Protein AF-A0A9W6WL24-F1 (afdb_monomer)

pLDDT: mean 82.34, std 23.61, range [27.44, 98.94]

Organism: NCBI:txid2077276

InterPro domains:
  IPR015813 Pyruvate/Phosphoenolpyruvate kinase-like domain superfamily [SSF51621] (5-263)
  IPR039556 ICL/PEPM domain [cd00377] (14-256)
  IPR040442 Pyruvate kinase-like domain superfamily [G3DSA:3.20.20.60] (11-314)

Solvent-accessible surface area (backbone atoms only — not comparable to full-atom values): 22072 Å² total; per-residue (Å²): 129,90,72,65,61,48,39,68,57,20,26,51,53,45,52,50,53,63,69,47,88,62,60,41,62,26,48,34,22,48,39,39,67,50,35,35,52,45,53,74,70,66,44,75,33,36,31,37,29,54,50,43,39,25,48,79,70,75,41,71,48,44,64,73,71,48,66,70,57,52,44,51,43,45,29,46,27,40,72,49,41,53,77,54,25,34,32,34,56,42,56,59,21,79,63,55,45,69,34,16,24,52,45,51,52,46,39,38,73,27,38,28,15,22,37,33,41,38,26,45,39,84,71,37,62,50,86,83,53,88,90,66,53,56,51,56,69,70,58,36,50,43,38,51,40,26,41,41,45,32,34,72,73,64,84,50,74,57,43,38,29,39,36,36,56,33,36,81,68,72,31,64,67,58,31,45,53,49,46,43,49,40,43,75,60,56,37,60,30,36,29,70,43,63,44,73,40,72,65,50,49,34,52,47,38,73,73,34,83,70,34,27,45,43,75,49,44,86,94,49,67,33,77,81,72,55,71,68,57,41,35,76,50,47,35,33,30,44,33,30,54,50,57,60,58,58,53,46,52,58,52,52,54,50,47,53,51,46,59,70,65,65,57,99,77,60,74,65,86,79,94,68,73,94,85,59,71,59,43,68,75,40,54,75,73,52,76,56,69,69,58,51,37,50,73,77,40,50,58,60,48,53,59,55,49,59,75,68,52,68,96,76,64,67,51,78,66,52,56,54,49,55,56,52,54,70,76,60,63,77,71,89,89,68,82,81,76,78,82,80,77,62,79,86,73,68,85,43,99,75,59,65,68,63,52,54,60,53,54,35,68,74,70,80,50,87,85,88,82,89,78,86,50,101,86,58,78,79,82,86,79,82,81,83,75,132

Radius of gyration: 30.59 Å; Cα contacts (8 Å, |Δi|>4): 593; chains: 1; bounding box: 65×41×102 Å

Sequence (386 aa):
MISITTQAQRVARLRELINGKELVMMPSCYDGLTAKLIERAGYDACFMTGYGVSAVHGVPDTQLLSYGEMARSAQTVCSSLTSIPCLGDGDTGYGNAMNVKRTVAGYAQAGMAGILIEDQVSPKRCGHTAGKAVVDREEAFARIRAAVDARREGNFDIVIMARTDARATHSLEEAIARCQEFVRLGADITFLEAPQSVEEMKAFCEQVPGPKLANMVEMGMTPILLPEQLHEIGYKIALYPVTLLNASIKVMEKALVELRNQTAGTSTTSASGVNATPSAGLNELLSDFAHVKDVVGFTEYSAEEERYGATNQPSKCALRYAWYEELCEPAAGRPHPAPAPPASQICGLEAESNCITRIAATHGRAVKHLTCATSSCLYDVELVLD

Foldseek 3Di:
DLQAQFLQNQLVLVVCLQPDQAAAEEEEDQALLRLLVCVVVPGQAYEHFLQSVQVVVVHGSQQPDALVSQLVSLLRSSVSDRHHAYEYECEQLRDALVSLLVSLLSSSVSSHSAYEHEQWDPSAHDLQDPDTDGDDLVRLLSSLLSNVVSCVPVPTHHQYEYEYSCCVVPRLVVLLVSLQSSVVSPHQEYEYGQDQDVVSLLVSQVSHDHAYEDEQEPPGRYDHDDSVSNSVSRHRYYYHYCVVVVVVVVLVVQLVVQVVPPDPPQQPDDDDDDDDDSGPSNNVSDDDPVVVCVSVCVVVVVVVVVVVPPPDDDPPLRVVVVVVVVVPPDPPDDDDDDDDDPSVVVPDPPPVVVVVVVVCVVVVHDDDDDDDDDPDDDDDDDDPDD

Secondary structure (DSSP, 8-state):
------HHHHHHHHHHHHHSSS-EEEEEESSHHHHHHHHHTT-S-EEE-HHHHHHHTTS-TTT-S-HHHHHHHHHHHHHH-SS--EEEE-TT-SSSHHHHHHHHHHHHHTT-SEEEEE-BPSSP--TTSSS--B--HHHHHHHHHHHHHHHHHTT---EEEEEE-HHHHS-HHHHHHHHHHHHHHT-SEEEE----SHHHHHHHHHHS-S-BEEE--TTSSS----HHHHHHHT-SEEEE-SHHHHHHHHHHHHHHHHHHT--TT------S-TT--S-HHHHHHSPPHHHHHHHHTHHHHHHHHHHH--TTPPPHHHHHHHHHHHTTSPPTT-PPPPPPPPGGGT-STTSHHHHHHHHHHHTT---------TT-----------

Nearest PDB structures (foldseek):
  3m0j-assembly1_A  TM=9.172E-01  e=3.193E-28  Cryphonectria parasitica
  4iqe-assembly1_A  TM=9.433E-01  e=4.778E-28  Bacillus anthracis
  4iqd-assembly1_A  TM=9.243E-01  e=3.382E-28  Bacillus anthracis
  1xg3-assembly1_B  TM=9.402E-01  e=1.426E-27  Escherichia coli
  3fa3-assembly1_D  TM=9.136E-01  e=8.496E-28  Aspergillus niger

Structure (mmCIF, N/CA/C/O backbone):
data_AF-A0A9W6WL24-F1
#
_entry.id   AF-A0A9W6WL24-F1
#
loop_
_atom_site.group_PDB
_atom_site.id
_atom_site.type_symbol
_atom_site.label_atom_id
_atom_site.label_alt_id
_atom_site.label_comp_id
_atom_site.label_asym_id
_atom_site.label_entity_id
_atom_site.label_seq_id
_atom_site.pdbx_PDB_ins_code
_atom_site.Cartn_x
_atom_site.Cartn_y
_atom_site.Cartn_z
_atom_site.occupancy
_atom_site.B_iso_or_equiv
_atom_site.auth_seq_id
_atom_site.auth_comp_id
_atom_site.auth_asym_id
_atom_site.auth_atom_id
_atom_site.pdbx_PDB_model_num
ATOM 1 N N . MET A 1 1 ? -3.912 -16.832 -23.599 1.00 47.22 1 MET A N 1
ATOM 2 C CA . MET A 1 1 ? -4.990 -16.287 -22.727 1.00 47.22 1 MET A CA 1
ATOM 3 C C . MET A 1 1 ? -4.330 -15.629 -21.536 1.00 47.22 1 MET A C 1
ATOM 5 O O . MET A 1 1 ? -3.839 -16.335 -20.664 1.00 47.22 1 MET A O 1
ATOM 9 N N . ILE A 1 2 ? -4.306 -14.298 -21.505 1.00 56.72 2 ILE A N 1
ATOM 10 C CA . ILE A 1 2 ? -3.951 -13.563 -20.291 1.00 56.72 2 ILE A CA 1
ATOM 11 C C . ILE A 1 2 ? -5.050 -13.903 -19.276 1.00 56.72 2 ILE A C 1
ATOM 13 O O . ILE A 1 2 ? -6.163 -13.392 -19.370 1.00 56.72 2 ILE A O 1
ATOM 17 N N . SER A 1 3 ? -4.795 -14.864 -18.387 1.00 57.69 3 SER A N 1
ATOM 18 C CA . SER A 1 3 ? -5.723 -15.216 -17.313 1.00 57.69 3 SER A CA 1
ATOM 19 C C . SER A 1 3 ? -5.673 -14.094 -16.282 1.00 57.69 3 SER A C 1
ATOM 21 O O . SER A 1 3 ? -4.944 -14.178 -15.299 1.00 57.69 3 SER A O 1
ATOM 23 N N . ILE A 1 4 ? -6.384 -12.998 -16.551 1.00 69.88 4 ILE A N 1
ATOM 24 C CA . ILE A 1 4 ? -6.437 -11.852 -15.646 1.00 69.88 4 ILE A CA 1
ATOM 25 C C . ILE A 1 4 ? -7.377 -12.215 -14.502 1.00 69.88 4 ILE A C 1
ATOM 27 O O . ILE A 1 4 ? -8.585 -12.355 -14.698 1.00 69.88 4 ILE A O 1
ATOM 31 N N . THR A 1 5 ? -6.820 -12.348 -13.300 1.00 84.94 5 THR A N 1
ATOM 32 C CA . THR A 1 5 ? -7.611 -12.500 -12.078 1.00 84.94 5 THR A CA 1
ATOM 33 C C . THR A 1 5 ? -8.519 -11.284 -11.914 1.00 84.94 5 THR A C 1
ATOM 35 O O . THR A 1 5 ? -8.036 -10.151 -11.810 1.00 84.94 5 THR A O 1
ATOM 38 N N . THR A 1 6 ? -9.832 -11.518 -11.899 1.00 92.56 6 THR A N 1
ATOM 39 C CA . THR A 1 6 ? -10.844 -10.469 -11.721 1.00 92.56 6 THR A CA 1
ATOM 40 C C . THR A 1 6 ? -10.685 -9.786 -10.367 1.00 92.56 6 THR A C 1
ATOM 42 O O . THR A 1 6 ? -10.182 -10.380 -9.412 1.00 92.56 6 THR A O 1
ATOM 45 N N . GLN A 1 7 ? -11.169 -8.550 -10.246 1.00 94.81 7 GLN A N 1
ATOM 46 C CA . GLN A 1 7 ? -11.110 -7.827 -8.976 1.00 94.81 7 GLN A CA 1
ATOM 47 C C . GLN A 1 7 ? -11.779 -8.612 -7.833 1.00 94.81 7 GLN A C 1
ATOM 49 O O . GLN A 1 7 ? -11.187 -8.744 -6.768 1.00 94.81 7 GLN A O 1
ATOM 54 N N . ALA A 1 8 ? -12.932 -9.241 -8.083 1.00 95.50 8 ALA A N 1
ATOM 55 C CA . ALA A 1 8 ? -13.621 -10.066 -7.092 1.00 95.50 8 ALA A CA 1
ATOM 56 C C . ALA A 1 8 ? -12.769 -11.257 -6.610 1.00 95.50 8 ALA A C 1
ATOM 58 O O . ALA A 1 8 ? -12.720 -11.539 -5.414 1.00 95.50 8 ALA A O 1
ATOM 59 N N . GLN A 1 9 ? -12.049 -11.927 -7.517 1.00 96.25 9 GLN A N 1
ATOM 60 C CA . GLN A 1 9 ? -11.122 -13.004 -7.147 1.00 96.25 9 GLN A CA 1
ATOM 61 C C . GLN A 1 9 ? -9.939 -12.480 -6.321 1.00 96.25 9 GLN A C 1
ATOM 63 O O . GLN A 1 9 ? -9.537 -13.129 -5.358 1.00 96.25 9 GLN A O 1
ATOM 68 N N . ARG A 1 10 ? -9.414 -11.287 -6.637 1.00 96.75 10 ARG A N 1
ATOM 69 C CA . ARG A 1 10 ? -8.357 -10.649 -5.832 1.00 96.75 10 ARG A CA 1
ATOM 70 C C . ARG A 1 10 ? -8.858 -10.301 -4.431 1.00 96.75 10 ARG A C 1
ATOM 72 O O . ARG A 1 10 ? -8.159 -10.563 -3.458 1.00 96.75 10 ARG A O 1
ATOM 79 N N . VAL A 1 11 ? -10.072 -9.765 -4.304 1.00 98.31 11 VAL A N 1
ATOM 80 C CA . VAL A 1 11 ? -10.683 -9.487 -2.993 1.00 98.31 11 VAL A CA 1
ATOM 81 C C . VAL A 1 11 ? -10.866 -10.776 -2.196 1.00 98.31 11 VAL A C 1
ATOM 83 O O . VAL A 1 11 ? -10.489 -10.816 -1.026 1.00 98.31 11 VAL A O 1
ATOM 86 N N . ALA A 1 12 ? -11.376 -11.842 -2.820 1.00 98.12 12 ALA A N 1
ATOM 87 C CA . ALA A 1 12 ? -11.518 -13.145 -2.173 1.00 98.12 12 ALA A CA 1
ATOM 88 C C . ALA A 1 12 ? -10.165 -13.668 -1.666 1.00 98.12 12 ALA A C 1
ATOM 90 O O . ALA A 1 12 ? -10.044 -13.997 -0.485 1.00 98.12 12 ALA A O 1
ATOM 91 N N . ARG A 1 13 ? -9.124 -13.628 -2.509 1.00 98.00 13 ARG A N 1
ATOM 92 C CA . ARG A 1 13 ? -7.761 -14.014 -2.121 1.00 98.00 13 ARG A CA 1
ATOM 93 C C . ARG A 1 13 ? -7.229 -13.168 -0.966 1.00 98.00 13 ARG A C 1
ATOM 95 O O . ARG A 1 13 ? -6.655 -13.705 -0.024 1.00 98.00 13 ARG A O 1
ATOM 102 N N . LEU A 1 14 ? -7.440 -11.853 -0.994 1.00 98.62 14 LEU A N 1
ATOM 103 C CA . LEU A 1 14 ? -7.011 -10.986 0.099 1.00 98.62 14 LEU A CA 1
ATOM 104 C C . LEU A 1 14 ? -7.744 -11.318 1.405 1.00 98.62 14 LEU A C 1
ATOM 106 O O . LEU A 1 14 ? -7.110 -11.384 2.456 1.00 98.62 14 LEU A O 1
ATOM 110 N N . ARG A 1 15 ? -9.056 -11.568 1.350 1.00 98.56 15 ARG A N 1
ATOM 111 C CA . ARG A 1 15 ? -9.850 -11.985 2.515 1.00 98.56 15 ARG A CA 1
ATOM 112 C C . ARG A 1 15 ? -9.364 -13.317 3.085 1.00 98.56 15 ARG A C 1
ATOM 114 O O . ARG A 1 15 ? -9.295 -13.443 4.305 1.00 98.56 15 ARG A O 1
ATOM 121 N N . GLU A 1 16 ? -9.005 -14.285 2.246 1.00 98.44 16 GLU A N 1
ATOM 122 C CA . GLU A 1 16 ? -8.387 -15.541 2.693 1.00 98.44 16 GLU A CA 1
ATOM 123 C C . GLU A 1 16 ? -7.070 -15.284 3.426 1.00 98.44 16 GLU A C 1
ATOM 125 O O . GLU A 1 16 ? -6.864 -15.797 4.524 1.00 98.44 16 GLU A O 1
ATOM 130 N N . LEU A 1 17 ? -6.201 -14.449 2.853 1.00 98.56 17 LEU A N 1
ATOM 131 C CA . LEU A 1 17 ? -4.904 -14.121 3.437 1.00 98.56 17 LEU A CA 1
ATOM 132 C C . LEU A 1 17 ? -5.058 -13.460 4.811 1.00 98.56 17 LEU A C 1
ATOM 134 O O . LEU A 1 17 ? -4.479 -13.947 5.782 1.00 98.56 17 LEU A O 1
ATOM 138 N N . ILE A 1 18 ? -5.881 -12.411 4.927 1.00 98.19 18 ILE A N 1
ATOM 139 C CA . ILE A 1 18 ? -6.048 -11.651 6.181 1.00 98.19 18 ILE A CA 1
ATOM 140 C C . ILE A 1 18 ? -6.868 -12.384 7.252 1.00 98.19 18 ILE A C 1
ATOM 142 O O . ILE A 1 18 ? -6.777 -12.016 8.419 1.00 98.19 18 ILE A O 1
ATOM 146 N N . ASN A 1 19 ? -7.616 -13.431 6.893 1.00 97.62 19 ASN A N 1
ATOM 147 C CA . ASN A 1 19 ? -8.325 -14.289 7.854 1.00 97.62 19 ASN A CA 1
ATOM 148 C C . ASN A 1 19 ? -7.622 -15.635 8.104 1.00 97.62 19 ASN A C 1
ATOM 150 O O . ASN A 1 19 ? -8.045 -16.396 8.973 1.00 97.62 19 ASN A O 1
ATOM 154 N N . GLY A 1 20 ? -6.563 -15.947 7.351 1.00 97.31 20 GLY A N 1
ATOM 155 C CA . GLY A 1 20 ? -5.765 -17.156 7.534 1.00 97.31 20 GLY A CA 1
ATOM 156 C C . GLY A 1 20 ? -4.950 -17.143 8.831 1.00 97.31 20 GLY A C 1
ATOM 157 O O . GLY A 1 20 ? -5.026 -16.211 9.630 1.00 97.31 20 GLY A O 1
ATOM 158 N N . LYS A 1 21 ? -4.096 -18.151 9.020 1.00 95.56 21 LYS A N 1
ATOM 159 C CA . LYS A 1 21 ? -3.202 -18.221 10.189 1.00 95.56 21 LYS A CA 1
ATOM 160 C C . LYS A 1 21 ? -1.921 -17.417 9.990 1.00 95.56 21 LYS A C 1
ATOM 162 O O . LYS A 1 21 ? -1.578 -16.612 10.837 1.00 95.56 21 LYS A O 1
ATOM 167 N N . GLU A 1 22 ? -1.288 -17.559 8.831 1.00 97.38 22 GLU A N 1
ATOM 168 C CA . GLU A 1 22 ? 0.045 -17.006 8.572 1.00 97.38 22 GLU A CA 1
ATOM 169 C C . GLU A 1 22 ? 0.070 -15.484 8.434 1.00 97.38 22 GLU A C 1
ATOM 171 O O . GLU A 1 22 ? -0.854 -14.887 7.881 1.00 97.38 22 GLU A O 1
ATOM 176 N N . LEU A 1 23 ? 1.141 -14.847 8.904 1.00 98.44 23 LEU A N 1
ATOM 177 C CA . LEU A 1 23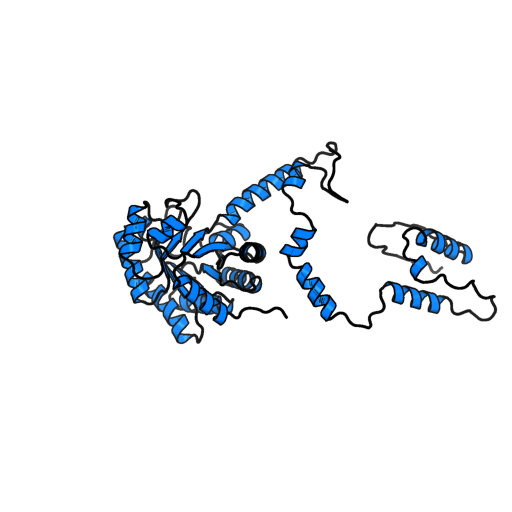 ? 1.360 -13.425 8.669 1.00 98.44 23 LEU A CA 1
ATOM 178 C C . LEU A 1 23 ? 1.629 -13.179 7.179 1.00 98.44 23 LEU A C 1
ATOM 180 O O . LEU A 1 23 ? 2.351 -13.930 6.529 1.00 98.44 23 LEU A O 1
ATOM 184 N N . VAL A 1 24 ? 1.061 -12.100 6.646 1.00 98.56 24 VAL A N 1
ATOM 185 C CA . VAL A 1 24 ? 1.234 -11.697 5.250 1.00 98.56 24 VAL A CA 1
ATOM 186 C C . VAL A 1 24 ? 2.351 -10.663 5.168 1.00 98.56 24 VAL A C 1
ATOM 188 O O . VAL A 1 24 ? 2.189 -9.526 5.618 1.00 98.56 24 VAL A O 1
ATOM 191 N N . MET A 1 25 ? 3.485 -11.039 4.581 1.00 98.56 25 MET A N 1
ATOM 192 C CA . MET A 1 25 ? 4.505 -10.069 4.186 1.00 98.56 25 MET A CA 1
ATOM 193 C C . MET A 1 25 ? 4.044 -9.346 2.925 1.00 98.56 25 MET A C 1
ATOM 195 O O . MET A 1 25 ? 3.742 -9.980 1.916 1.00 98.56 25 MET A O 1
ATOM 199 N N . MET A 1 26 ? 3.988 -8.021 2.987 1.00 98.44 26 MET A N 1
ATOM 200 C CA . MET A 1 26 ? 3.404 -7.193 1.940 1.00 98.44 26 MET A CA 1
ATOM 201 C C . MET A 1 26 ? 4.389 -6.090 1.546 1.00 98.44 26 MET A C 1
ATOM 203 O O . MET A 1 26 ? 4.405 -5.023 2.160 1.00 98.44 26 MET A O 1
ATOM 207 N N . PRO A 1 27 ? 5.262 -6.323 0.558 1.00 98.56 27 PRO A N 1
ATOM 208 C CA . PRO A 1 27 ? 6.089 -5.262 0.004 1.00 98.56 27 PRO A CA 1
ATOM 209 C C . PRO A 1 27 ? 5.248 -4.294 -0.829 1.00 98.56 27 PRO A C 1
ATOM 211 O O . PRO A 1 27 ? 4.213 -4.661 -1.402 1.00 98.56 27 PRO A O 1
ATOM 214 N N . SER A 1 28 ? 5.715 -3.050 -0.910 1.00 98.38 28 SER A N 1
ATOM 215 C CA . SER A 1 28 ? 5.035 -2.029 -1.695 1.00 98.38 28 SER A CA 1
ATOM 216 C C . SER A 1 28 ? 5.592 -1.841 -3.099 1.00 98.38 28 SER A C 1
ATOM 218 O O . SER A 1 28 ? 6.799 -1.860 -3.330 1.00 98.38 28 SER A O 1
ATOM 220 N N . CYS A 1 29 ? 4.676 -1.572 -4.021 1.00 98.50 29 CYS A N 1
ATOM 221 C CA . CYS A 1 29 ? 4.903 -1.149 -5.395 1.00 98.50 29 CYS A CA 1
ATOM 222 C C . CYS A 1 29 ? 4.376 0.273 -5.612 1.00 98.50 29 CYS A C 1
ATOM 224 O O . CYS A 1 29 ? 3.633 0.823 -4.795 1.00 98.50 29 CYS A O 1
ATOM 226 N N . TYR A 1 30 ? 4.769 0.870 -6.729 1.00 97.62 30 TYR A N 1
ATOM 227 C CA . TYR A 1 30 ? 4.349 2.218 -7.127 1.00 97.62 30 TYR A CA 1
ATOM 228 C C . TYR A 1 30 ? 4.188 2.376 -8.645 1.00 97.62 30 TYR A C 1
ATOM 230 O O . TYR A 1 30 ? 3.705 3.403 -9.112 1.00 97.62 30 TYR A O 1
ATOM 238 N N . ASP A 1 31 ? 4.547 1.349 -9.416 1.00 97.56 31 ASP A N 1
ATOM 239 C CA . ASP A 1 31 ? 4.355 1.258 -10.859 1.00 97.56 31 ASP A CA 1
ATOM 240 C C . ASP A 1 31 ? 4.175 -0.213 -11.289 1.00 97.56 31 ASP A C 1
ATOM 242 O O . ASP A 1 31 ? 4.200 -1.135 -10.468 1.00 97.56 31 ASP A O 1
ATOM 246 N N . GLY A 1 32 ? 3.986 -0.447 -12.590 1.00 96.88 32 GLY A N 1
ATOM 247 C CA . GLY A 1 32 ? 3.806 -1.803 -13.117 1.00 96.88 32 GLY A CA 1
ATOM 248 C C . GLY A 1 32 ? 5.063 -2.681 -13.050 1.00 96.88 32 GLY A C 1
ATOM 249 O O . GLY A 1 32 ? 4.949 -3.900 -12.937 1.00 96.88 32 GLY A O 1
ATOM 250 N N . LEU A 1 33 ? 6.262 -2.090 -13.101 1.00 97.19 33 LEU A N 1
ATOM 251 C CA . LEU A 1 33 ? 7.519 -2.842 -13.046 1.00 97.19 33 LEU A CA 1
ATOM 252 C C . LEU A 1 33 ? 7.746 -3.406 -11.641 1.00 97.19 33 LEU A C 1
ATOM 254 O O . LEU A 1 33 ? 7.989 -4.600 -11.477 1.00 97.19 33 LEU A O 1
ATOM 258 N N . THR A 1 34 ? 7.619 -2.562 -10.621 1.00 98.12 34 THR A N 1
ATOM 259 C CA . THR A 1 34 ? 7.761 -2.957 -9.217 1.00 98.12 34 THR A CA 1
ATOM 260 C C . THR A 1 34 ? 6.696 -3.957 -8.792 1.00 98.12 34 THR A C 1
ATOM 262 O O . THR A 1 34 ? 7.021 -4.931 -8.119 1.00 98.12 34 THR A O 1
ATOM 265 N N . ALA A 1 35 ? 5.451 -3.788 -9.242 1.00 97.81 35 ALA A N 1
ATOM 266 C CA . ALA A 1 35 ? 4.383 -4.753 -8.997 1.00 97.81 35 ALA A CA 1
ATOM 267 C C . ALA A 1 35 ? 4.708 -6.139 -9.588 1.00 97.81 35 ALA A C 1
ATOM 269 O O . ALA A 1 35 ? 4.618 -7.146 -8.882 1.00 97.81 35 ALA A O 1
ATOM 270 N N . LYS A 1 36 ? 5.174 -6.198 -10.844 1.00 96.00 36 LYS A N 1
ATOM 271 C CA . LYS A 1 36 ? 5.628 -7.448 -11.479 1.00 96.00 36 LYS A CA 1
ATOM 272 C C . LYS A 1 36 ? 6.795 -8.092 -10.740 1.00 96.00 36 LYS A C 1
ATOM 274 O O . LYS A 1 36 ? 6.806 -9.307 -10.574 1.00 96.00 36 LYS A O 1
ATOM 279 N N . LEU A 1 37 ? 7.776 -7.304 -10.305 1.00 97.75 37 LEU A N 1
ATOM 280 C CA . LEU A 1 37 ? 8.927 -7.823 -9.563 1.00 97.75 37 LEU A CA 1
ATOM 281 C C . LEU A 1 37 ? 8.512 -8.440 -8.222 1.00 97.75 37 LEU A C 1
ATOM 283 O O . LEU A 1 37 ? 9.034 -9.492 -7.864 1.00 97.75 37 LEU A O 1
ATOM 287 N N . ILE A 1 38 ? 7.545 -7.840 -7.520 1.00 98.50 38 ILE A N 1
ATOM 288 C CA . ILE A 1 38 ? 6.984 -8.407 -6.286 1.00 98.50 38 ILE A CA 1
ATOM 289 C C . ILE A 1 38 ? 6.283 -9.741 -6.560 1.00 98.50 38 ILE A C 1
ATOM 291 O O . ILE A 1 38 ? 6.560 -10.724 -5.876 1.00 98.50 38 ILE A O 1
ATOM 295 N N . GLU A 1 39 ? 5.411 -9.803 -7.570 1.00 96.75 39 GLU A N 1
ATOM 296 C CA . GLU A 1 39 ? 4.710 -11.047 -7.922 1.00 96.75 39 GLU A CA 1
ATOM 297 C C . GLU A 1 39 ? 5.697 -12.152 -8.329 1.00 96.75 39 GLU A C 1
ATOM 299 O O . GLU A 1 39 ? 5.607 -13.281 -7.852 1.00 96.75 39 GLU A O 1
ATOM 304 N N . ARG A 1 40 ? 6.705 -11.816 -9.141 1.00 95.56 40 ARG A N 1
ATOM 305 C CA . ARG A 1 40 ? 7.758 -12.752 -9.570 1.00 95.56 40 ARG A CA 1
ATOM 306 C C . ARG A 1 40 ? 8.647 -13.232 -8.424 1.00 95.56 40 ARG A C 1
ATOM 308 O O . ARG A 1 40 ? 9.178 -14.335 -8.501 1.00 95.56 40 ARG A O 1
ATOM 315 N N . ALA A 1 41 ? 8.807 -12.430 -7.373 1.00 97.81 41 ALA A N 1
ATOM 316 C CA . ALA A 1 41 ? 9.514 -12.829 -6.160 1.00 97.81 41 ALA A CA 1
ATOM 317 C C . ALA A 1 41 ? 8.698 -13.796 -5.277 1.00 97.81 41 ALA A C 1
ATOM 319 O O . ALA A 1 41 ? 9.232 -14.309 -4.296 1.00 97.81 41 ALA A O 1
ATOM 320 N N . GLY A 1 42 ? 7.436 -14.075 -5.627 1.00 97.62 42 GLY A N 1
ATOM 321 C CA . GLY A 1 42 ? 6.603 -15.075 -4.959 1.00 97.62 42 GLY A CA 1
ATOM 322 C C . GLY A 1 42 ? 5.863 -14.569 -3.720 1.00 97.62 42 GLY A C 1
ATOM 323 O O . GLY A 1 42 ? 5.432 -15.383 -2.909 1.00 97.62 42 GLY A O 1
ATOM 324 N N . TYR A 1 43 ? 5.713 -13.251 -3.549 1.00 98.38 43 TYR A N 1
ATOM 325 C CA . TYR A 1 43 ? 4.880 -12.699 -2.477 1.00 98.38 43 TYR A CA 1
ATOM 326 C C . TYR A 1 43 ? 3.395 -12.953 -2.742 1.00 98.38 43 TYR A C 1
ATOM 328 O O . TYR A 1 43 ? 2.938 -12.840 -3.872 1.00 98.38 43 TYR A O 1
ATOM 336 N N . ASP A 1 44 ? 2.622 -13.216 -1.689 1.00 97.94 44 ASP A N 1
ATOM 337 C CA . ASP A 1 44 ? 1.186 -13.509 -1.790 1.00 97.94 44 ASP A CA 1
ATOM 338 C C . ASP A 1 44 ? 0.296 -12.279 -2.016 1.00 97.94 44 ASP A C 1
ATOM 340 O O . ASP A 1 44 ? -0.863 -12.423 -2.404 1.00 97.94 44 ASP A O 1
ATOM 344 N N . ALA A 1 45 ? 0.797 -11.079 -1.721 1.00 98.50 45 ALA A N 1
ATOM 345 C CA . ALA A 1 45 ? 0.081 -9.816 -1.857 1.00 98.50 45 ALA A CA 1
ATOM 346 C C . ALA A 1 45 ? 1.065 -8.642 -1.919 1.00 98.50 45 ALA A C 1
ATOM 348 O O . ALA A 1 45 ? 2.195 -8.735 -1.436 1.00 98.50 45 ALA A O 1
ATOM 349 N N . CYS A 1 46 ? 0.616 -7.510 -2.455 1.00 98.69 46 CYS A N 1
ATOM 350 C CA . CYS A 1 46 ? 1.393 -6.273 -2.463 1.00 98.69 46 CYS A CA 1
ATOM 351 C C . CYS A 1 46 ? 0.550 -5.060 -2.053 1.00 98.69 46 CYS A C 1
ATOM 353 O O . CYS A 1 46 ? -0.680 -5.119 -1.971 1.00 98.69 46 CYS A O 1
ATOM 355 N N . PHE A 1 47 ? 1.219 -3.939 -1.807 1.00 98.81 47 PHE A N 1
ATOM 356 C CA . PHE A 1 47 ? 0.577 -2.669 -1.476 1.00 98.81 47 PHE A CA 1
ATOM 357 C C . PHE A 1 47 ? 1.020 -1.581 -2.459 1.00 98.81 47 PHE A C 1
ATOM 359 O O . PHE A 1 47 ? 2.199 -1.473 -2.772 1.00 98.81 47 PHE A O 1
ATOM 366 N N . MET A 1 48 ? 0.114 -0.765 -2.984 1.00 98.69 48 MET A N 1
ATOM 367 C CA . MET A 1 48 ? 0.475 0.418 -3.759 1.00 98.69 48 MET A CA 1
ATOM 368 C C . MET A 1 48 ? 0.638 1.602 -2.806 1.00 98.69 48 MET A C 1
ATOM 370 O O . MET A 1 48 ? -0.348 2.119 -2.283 1.00 98.69 48 MET A O 1
ATOM 374 N N . THR A 1 49 ? 1.879 2.035 -2.589 1.00 98.19 49 THR A N 1
ATOM 375 C CA . THR A 1 49 ? 2.200 3.131 -1.661 1.00 98.19 49 THR A CA 1
ATOM 376 C C . THR A 1 49 ? 1.972 4.513 -2.282 1.00 98.19 49 THR A C 1
ATOM 378 O O . THR A 1 49 ? 2.468 4.788 -3.375 1.00 98.19 49 THR A O 1
ATOM 381 N N . GLY A 1 50 ? 1.299 5.425 -1.568 1.00 97.19 50 GLY A N 1
ATOM 382 C CA . GLY A 1 50 ? 1.175 6.824 -1.995 1.00 97.19 50 GLY A CA 1
ATOM 383 C C . GLY A 1 50 ? 2.516 7.560 -2.025 1.00 97.19 50 GLY A C 1
ATOM 384 O O . GLY A 1 50 ? 2.765 8.367 -2.925 1.00 97.19 50 GLY A O 1
ATOM 385 N N . TYR A 1 51 ? 3.431 7.200 -1.118 1.00 96.31 51 TYR A N 1
ATOM 386 C CA . TYR A 1 51 ? 4.789 7.739 -1.098 1.00 96.31 51 TYR A CA 1
ATOM 387 C C . TYR A 1 51 ? 5.546 7.380 -2.374 1.00 96.31 51 TYR A C 1
ATOM 389 O O . TYR A 1 51 ? 6.100 8.256 -3.036 1.00 96.31 51 TYR A O 1
ATOM 397 N N . GLY A 1 52 ? 5.575 6.094 -2.733 1.00 97.44 52 GLY A N 1
ATOM 398 C CA . GLY A 1 52 ? 6.294 5.639 -3.922 1.00 97.44 52 GLY A CA 1
ATOM 399 C C . GLY A 1 52 ? 5.707 6.214 -5.207 1.00 97.44 52 GLY A C 1
ATOM 400 O O . GLY A 1 52 ? 6.467 6.647 -6.070 1.00 97.44 52 GLY A O 1
ATOM 401 N N . VAL A 1 53 ? 4.374 6.304 -5.309 1.00 98.25 53 VAL A N 1
ATOM 402 C CA . VAL A 1 53 ? 3.718 6.940 -6.462 1.00 98.25 53 VAL A CA 1
ATOM 403 C C . VAL A 1 53 ? 4.102 8.422 -6.549 1.00 98.25 53 VAL A C 1
ATOM 405 O O . VAL A 1 53 ? 4.476 8.884 -7.624 1.00 98.25 53 VAL A O 1
ATOM 408 N N . SER A 1 54 ? 4.105 9.161 -5.435 1.00 97.69 54 SER A N 1
ATOM 409 C CA . SER A 1 54 ? 4.578 10.557 -5.401 1.00 97.69 54 SER A CA 1
ATOM 410 C C . SER A 1 54 ? 6.043 10.680 -5.839 1.00 97.69 54 SER A C 1
ATOM 412 O O . SER A 1 54 ? 6.377 11.516 -6.681 1.00 97.69 54 SER A O 1
ATOM 414 N N . ALA A 1 55 ? 6.908 9.792 -5.341 1.00 97.06 55 ALA A N 1
ATOM 415 C CA . ALA A 1 55 ? 8.337 9.805 -5.631 1.00 97.06 55 ALA A CA 1
ATOM 416 C C . ALA A 1 55 ? 8.646 9.596 -7.121 1.00 97.06 55 ALA A C 1
ATOM 418 O O . ALA A 1 55 ? 9.475 10.321 -7.671 1.00 97.06 55 ALA A O 1
ATOM 419 N N . VAL A 1 56 ? 7.956 8.676 -7.807 1.00 96.56 56 VAL A N 1
ATOM 420 C CA . VAL A 1 56 ? 8.147 8.484 -9.261 1.00 96.56 56 VAL A CA 1
ATOM 421 C C . VAL A 1 56 ? 7.562 9.620 -10.106 1.00 96.56 56 VAL A C 1
ATOM 423 O O . VAL A 1 56 ? 7.964 9.789 -11.254 1.00 96.56 56 VAL A O 1
ATOM 426 N N . HIS A 1 57 ? 6.681 10.446 -9.533 1.00 97.06 57 HIS A N 1
ATOM 427 C CA . HIS A 1 57 ? 6.262 11.726 -10.119 1.00 97.06 57 HIS A CA 1
ATOM 428 C C . HIS A 1 57 ? 7.223 12.881 -9.774 1.00 97.06 57 HIS A C 1
ATOM 430 O O . HIS A 1 57 ? 6.996 14.017 -10.188 1.00 97.06 57 HIS A O 1
ATOM 436 N N . GLY A 1 58 ? 8.305 12.618 -9.033 1.00 96.38 58 GLY A N 1
ATOM 437 C CA . GLY A 1 58 ? 9.312 13.615 -8.666 1.00 96.38 58 GLY A CA 1
ATOM 438 C C . GLY A 1 58 ? 8.845 14.618 -7.609 1.00 96.38 58 GLY A C 1
ATOM 439 O O . GLY A 1 58 ? 9.433 15.694 -7.492 1.00 96.38 58 GLY A O 1
ATOM 440 N N . VAL A 1 59 ? 7.794 14.295 -6.849 1.00 96.38 59 VAL A N 1
ATOM 441 C CA . VAL A 1 59 ? 7.199 15.181 -5.838 1.00 96.38 59 VAL A CA 1
ATOM 442 C C . VAL A 1 59 ? 7.161 14.516 -4.459 1.00 96.38 59 VAL A C 1
ATOM 444 O O . VAL A 1 59 ? 7.143 13.288 -4.360 1.00 96.38 59 VAL A O 1
ATOM 447 N N . PRO A 1 60 ? 7.171 15.300 -3.365 1.00 94.06 60 PRO A N 1
ATOM 448 C CA . PRO A 1 60 ? 7.098 14.743 -2.021 1.00 94.06 60 PRO A CA 1
ATOM 449 C C . PRO A 1 60 ? 5.710 14.173 -1.705 1.00 94.06 60 PRO A C 1
ATOM 451 O O . PRO A 1 60 ? 4.691 14.611 -2.242 1.00 94.06 60 PRO A O 1
ATOM 454 N N . ASP A 1 61 ? 5.681 13.242 -0.751 1.00 93.00 61 ASP A N 1
ATOM 455 C CA . ASP A 1 61 ? 4.457 12.624 -0.244 1.00 93.00 61 ASP A CA 1
ATOM 456 C C . ASP A 1 61 ? 3.675 13.554 0.704 1.00 93.00 61 ASP A C 1
ATOM 458 O O . ASP A 1 61 ? 3.687 13.416 1.933 1.00 93.00 61 ASP A O 1
ATOM 462 N N . THR A 1 62 ? 3.036 14.563 0.116 1.00 92.00 62 THR A N 1
ATOM 463 C CA . THR A 1 62 ? 2.271 15.602 0.825 1.00 92.00 62 THR A CA 1
ATOM 464 C C . THR A 1 62 ? 0.903 15.845 0.190 1.00 92.00 62 THR A C 1
ATOM 466 O O . THR A 1 62 ? 0.428 16.979 0.141 1.00 92.00 62 THR A O 1
ATOM 469 N N . GLN A 1 63 ? 0.306 14.791 -0.378 1.00 91.88 63 GLN A N 1
ATOM 470 C CA . GLN A 1 63 ? -0.987 14.841 -1.074 1.00 91.88 63 GLN A CA 1
ATOM 471 C C . GLN A 1 63 ? -1.049 15.863 -2.225 1.00 91.88 63 GLN A C 1
ATOM 473 O O . GLN A 1 63 ? -2.087 16.474 -2.473 1.00 91.88 63 GLN A O 1
ATOM 478 N N . LEU A 1 64 ? 0.077 16.079 -2.917 1.00 95.38 64 LEU A N 1
ATOM 479 C CA . LEU A 1 64 ? 0.119 16.931 -4.112 1.00 95.38 64 LEU A CA 1
ATOM 480 C C . LEU A 1 64 ? -0.513 16.247 -5.321 1.00 95.38 64 LEU A C 1
ATOM 482 O O . LEU A 1 64 ? -1.136 16.917 -6.142 1.00 95.38 64 LEU A O 1
ATOM 486 N N . LEU A 1 65 ? -0.355 14.925 -5.420 1.00 97.19 65 LEU A N 1
ATOM 487 C CA . LEU A 1 65 ? -1.010 14.149 -6.458 1.00 97.19 65 LEU A CA 1
ATOM 488 C C . LEU A 1 65 ? -2.520 14.151 -6.239 1.00 97.19 65 LEU A C 1
ATOM 490 O O . LEU A 1 65 ? -3.030 13.931 -5.138 1.00 97.19 65 LEU A O 1
ATOM 494 N N . SER A 1 66 ? -3.240 14.388 -7.324 1.00 97.19 66 SER A N 1
ATOM 495 C CA . SER A 1 66 ? -4.689 14.328 -7.349 1.00 97.19 66 SER A CA 1
ATOM 496 C C . SER A 1 66 ? -5.185 12.885 -7.265 1.00 97.19 66 SER A C 1
ATOM 498 O O . SER A 1 66 ? -4.519 11.935 -7.682 1.00 97.19 66 SER A O 1
ATOM 500 N N . TYR A 1 67 ? -6.445 12.732 -6.855 1.00 97.75 67 TYR A N 1
ATOM 501 C CA . TYR A 1 67 ? -7.171 11.465 -6.967 1.00 97.75 67 TYR A CA 1
ATOM 502 C C . TYR A 1 67 ? -7.033 10.819 -8.361 1.00 97.75 67 TYR A C 1
ATOM 504 O O . TYR A 1 67 ? -6.901 9.605 -8.472 1.00 97.75 67 TYR A O 1
ATOM 512 N N . GLY A 1 68 ? -7.059 11.616 -9.438 1.00 98.38 68 GLY A N 1
ATOM 513 C CA . GLY A 1 68 ? -6.985 11.094 -10.804 1.00 98.38 68 GLY A CA 1
ATOM 514 C C . GLY A 1 68 ? -5.628 10.475 -11.152 1.00 98.38 68 GLY A C 1
ATOM 515 O O . GLY A 1 68 ? -5.577 9.485 -11.881 1.00 98.38 68 GLY A O 1
ATOM 516 N N . GLU A 1 69 ? -4.534 11.033 -10.635 1.00 98.31 69 GLU A N 1
ATOM 517 C CA . GLU A 1 69 ? -3.178 10.488 -10.809 1.00 98.31 69 GLU A CA 1
ATOM 518 C C . GLU A 1 69 ? -2.996 9.197 -10.006 1.00 98.31 69 GLU A C 1
ATOM 520 O O . GLU A 1 69 ? -2.480 8.201 -10.520 1.00 98.31 69 GLU A O 1
ATOM 525 N N . MET A 1 70 ? -3.521 9.180 -8.783 1.00 98.44 70 MET A N 1
ATOM 526 C CA . MET A 1 70 ? -3.485 8.019 -7.898 1.00 98.44 70 MET A CA 1
ATOM 527 C C . MET A 1 70 ? -4.334 6.858 -8.431 1.00 98.44 70 MET A C 1
ATOM 529 O O . MET A 1 70 ? -3.852 5.729 -8.524 1.00 98.44 70 MET A O 1
ATOM 533 N N . ALA A 1 71 ? -5.551 7.131 -8.912 1.00 98.31 71 ALA A N 1
ATOM 534 C CA . ALA A 1 71 ? -6.413 6.125 -9.537 1.00 98.31 71 ALA A CA 1
ATOM 535 C C . ALA A 1 71 ? -5.809 5.544 -10.830 1.00 98.31 71 ALA A C 1
ATOM 537 O O . ALA A 1 71 ? -5.925 4.345 -11.087 1.00 98.31 71 ALA A O 1
ATOM 538 N N . ARG A 1 72 ? -5.119 6.365 -11.637 1.00 98.38 72 ARG A N 1
ATOM 539 C CA . ARG A 1 72 ? -4.392 5.880 -12.823 1.00 98.38 72 ARG A CA 1
ATOM 540 C C . ARG A 1 72 ? -3.234 4.965 -12.433 1.00 98.38 72 ARG A C 1
ATOM 542 O O . ARG A 1 72 ? -3.049 3.924 -13.055 1.00 98.38 72 ARG A O 1
ATOM 549 N N . SER A 1 73 ? -2.482 5.331 -11.400 1.00 98.50 73 SER A N 1
ATOM 550 C CA . SER A 1 73 ? -1.392 4.499 -10.881 1.00 98.50 73 SER A CA 1
ATOM 551 C C . SER A 1 73 ? -1.925 3.159 -10.367 1.00 98.50 73 SER A C 1
ATOM 553 O O . SER A 1 73 ? -1.379 2.110 -10.713 1.00 98.50 73 SER A O 1
ATOM 555 N N . ALA A 1 74 ? -3.066 3.174 -9.668 1.00 98.50 74 ALA A N 1
ATOM 556 C CA . ALA A 1 74 ? -3.753 1.968 -9.217 1.00 98.50 74 ALA A CA 1
ATOM 557 C C . ALA A 1 74 ? -4.136 1.039 -10.377 1.00 98.50 74 ALA A C 1
ATOM 559 O O . ALA A 1 74 ? -3.900 -0.169 -10.304 1.00 98.50 74 ALA A O 1
ATOM 560 N N . GLN A 1 75 ? -4.671 1.601 -11.465 1.00 98.00 75 GLN A N 1
ATOM 561 C CA . GLN A 1 75 ? -5.018 0.843 -12.666 1.00 98.00 75 GLN A CA 1
ATOM 562 C C . GLN A 1 75 ? -3.779 0.215 -13.317 1.00 98.00 75 GLN A C 1
ATOM 564 O O . GLN A 1 75 ? -3.809 -0.964 -13.676 1.00 98.00 75 GLN A O 1
ATOM 569 N N . THR A 1 76 ? -2.688 0.976 -13.451 1.00 97.81 76 THR A N 1
ATOM 570 C CA . THR A 1 76 ? -1.416 0.490 -14.009 1.00 97.81 76 THR A CA 1
ATOM 571 C C . THR A 1 76 ? -0.857 -0.670 -13.190 1.00 97.81 76 THR A C 1
ATOM 573 O O . THR A 1 76 ? -0.543 -1.720 -13.750 1.00 97.81 76 THR A O 1
ATOM 576 N N . VAL A 1 77 ? -0.786 -0.514 -11.864 1.00 98.06 77 VAL A N 1
ATOM 577 C CA . VAL A 1 77 ? -0.330 -1.564 -10.942 1.00 98.06 77 VAL A CA 1
ATOM 578 C C . VAL A 1 77 ? -1.207 -2.804 -11.083 1.00 98.06 77 VAL A C 1
ATOM 580 O O . VAL A 1 77 ? -0.704 -3.887 -11.376 1.00 98.06 77 VAL A O 1
ATOM 583 N N . CYS A 1 78 ? -2.527 -2.662 -10.966 1.00 96.75 78 CYS A N 1
ATOM 584 C CA . CYS A 1 78 ? -3.425 -3.812 -11.000 1.00 96.75 78 CYS A CA 1
ATOM 585 C C . CYS A 1 78 ? -3.402 -4.550 -12.340 1.00 96.75 78 CYS A C 1
ATOM 587 O O . CYS A 1 78 ? -3.447 -5.781 -12.337 1.00 96.75 78 CYS A O 1
ATOM 589 N N . SER A 1 79 ? -3.292 -3.831 -13.459 1.00 94.88 79 SER A N 1
ATOM 590 C CA . SER A 1 79 ? -3.228 -4.425 -14.803 1.00 94.88 79 SER A CA 1
ATOM 591 C C . SER A 1 79 ? -1.914 -5.169 -15.062 1.00 94.88 79 SER A C 1
ATOM 593 O O . SER A 1 79 ? -1.857 -6.014 -15.951 1.00 94.88 79 SER A O 1
ATOM 595 N N . SER A 1 80 ? -0.859 -4.864 -14.301 1.00 94.31 80 SER A N 1
ATOM 596 C CA . SER A 1 80 ? 0.445 -5.528 -14.419 1.00 94.31 80 SER A CA 1
ATOM 597 C C . SER A 1 80 ? 0.544 -6.852 -13.648 1.00 94.31 80 SER A C 1
ATOM 599 O O . SER A 1 80 ? 1.393 -7.678 -13.990 1.00 94.31 80 SER A O 1
ATOM 601 N N . LEU A 1 81 ? -0.329 -7.047 -12.651 1.00 94.69 81 LEU A N 1
ATOM 602 C CA . LEU A 1 81 ? -0.409 -8.235 -11.798 1.00 94.69 81 LEU A CA 1
ATOM 603 C C . LEU A 1 81 ? -1.305 -9.304 -12.422 1.00 94.69 81 LEU A C 1
ATOM 605 O O . LEU A 1 81 ? -2.377 -8.999 -12.956 1.00 94.69 81 LEU A O 1
ATOM 609 N N . THR A 1 82 ? -0.909 -10.565 -12.292 1.00 91.12 82 THR A N 1
ATOM 610 C CA . THR A 1 82 ? -1.646 -11.700 -12.865 1.00 91.12 82 THR A CA 1
ATOM 611 C C . THR A 1 82 ? -2.507 -12.429 -11.838 1.00 91.12 82 THR A C 1
ATOM 613 O O . THR A 1 82 ? -3.630 -12.830 -12.157 1.00 91.12 82 THR A O 1
ATOM 616 N N . SER A 1 83 ? -2.032 -12.552 -10.602 1.00 89.62 83 SER A N 1
ATOM 617 C CA . SER A 1 83 ? -2.546 -13.499 -9.609 1.00 89.62 83 SER A CA 1
ATOM 618 C C . SER A 1 83 ? -2.693 -12.920 -8.202 1.00 89.62 83 SER A C 1
ATOM 620 O O . SER A 1 83 ? -3.648 -13.272 -7.506 1.00 89.62 83 SER A O 1
ATOM 622 N N . ILE A 1 84 ? -1.811 -12.009 -7.785 1.00 96.88 84 ILE A N 1
ATOM 623 C CA . ILE A 1 84 ? -1.795 -11.534 -6.395 1.00 96.88 84 ILE A CA 1
ATOM 624 C C . ILE A 1 84 ? -2.700 -10.306 -6.181 1.00 96.88 84 ILE A C 1
ATOM 626 O O . ILE A 1 84 ? -2.812 -9.443 -7.060 1.00 96.88 84 ILE A O 1
ATOM 630 N N . PRO A 1 85 ? -3.376 -10.188 -5.022 1.00 98.25 85 PRO A N 1
ATOM 631 C CA . PRO A 1 85 ? -4.111 -8.987 -4.658 1.00 98.25 85 PRO A CA 1
ATOM 632 C C . PRO A 1 85 ? -3.185 -7.811 -4.335 1.00 98.25 85 PRO A C 1
ATOM 634 O O . PRO A 1 85 ? -2.119 -7.974 -3.742 1.00 98.25 85 PRO A O 1
ATOM 637 N N . CYS A 1 86 ? -3.666 -6.608 -4.651 1.00 98.62 86 CYS A N 1
ATOM 638 C CA . CYS A 1 86 ? -3.036 -5.351 -4.266 1.00 98.62 86 CYS A CA 1
ATOM 639 C C . CYS A 1 86 ? -3.995 -4.504 -3.420 1.00 98.62 86 CYS A C 1
ATOM 641 O O . CYS A 1 86 ? -5.172 -4.373 -3.774 1.00 98.62 86 CYS A O 1
ATOM 643 N N . LEU A 1 87 ? -3.508 -3.939 -2.314 1.00 98.69 87 LEU A N 1
ATOM 644 C CA . LEU A 1 87 ? -4.199 -2.870 -1.587 1.00 98.69 87 LEU A CA 1
ATOM 645 C C . LEU A 1 87 ? -3.609 -1.522 -1.988 1.00 98.69 87 LEU A C 1
ATOM 647 O O . LEU A 1 87 ? -2.396 -1.413 -2.107 1.00 98.69 87 LEU A O 1
ATOM 651 N N . GLY A 1 88 ? -4.433 -0.494 -2.156 1.00 98.44 88 GLY A N 1
ATOM 652 C CA . GLY A 1 88 ? -3.959 0.842 -2.515 1.00 98.44 88 GLY A CA 1
ATOM 653 C C . GLY A 1 88 ? -4.057 1.855 -1.380 1.00 98.44 88 GLY A C 1
ATOM 654 O O . GLY A 1 88 ? -5.041 1.871 -0.642 1.00 98.44 88 GLY A O 1
ATOM 655 N N . ASP A 1 89 ? -3.074 2.745 -1.293 1.00 98.50 89 ASP A N 1
ATOM 656 C CA . ASP A 1 89 ? -3.147 3.953 -0.472 1.00 98.50 89 ASP A CA 1
ATOM 657 C C . ASP A 1 89 ? -4.159 4.948 -1.062 1.00 98.50 89 ASP A C 1
ATOM 659 O O . ASP A 1 89 ? -3.986 5.416 -2.191 1.00 98.50 89 ASP A O 1
ATOM 663 N N . GLY A 1 90 ? -5.248 5.208 -0.338 1.00 98.00 90 GLY A N 1
ATOM 664 C CA . GLY A 1 90 ? -6.289 6.173 -0.697 1.00 98.00 90 GLY A CA 1
ATOM 665 C C . GLY A 1 90 ? -6.171 7.505 0.048 1.00 98.00 90 GLY A C 1
ATOM 666 O O . GLY A 1 90 ? -7.098 8.320 -0.039 1.00 98.00 90 GLY A O 1
ATOM 667 N N . ASP A 1 91 ? -5.074 7.725 0.783 1.00 97.56 91 ASP A N 1
ATOM 668 C CA . ASP A 1 91 ? -4.845 8.882 1.646 1.00 97.56 91 ASP A CA 1
ATOM 669 C C . ASP A 1 91 ? -6.082 9.178 2.530 1.00 97.56 91 ASP A C 1
ATOM 671 O O . ASP A 1 91 ? -6.683 8.298 3.149 1.00 97.56 91 ASP A O 1
ATOM 675 N N . THR A 1 92 ? -6.518 10.438 2.571 1.00 97.75 92 THR A N 1
ATOM 676 C CA . THR A 1 92 ? -7.706 10.905 3.299 1.00 97.75 92 THR A CA 1
ATOM 677 C C . THR A 1 92 ? -9.012 10.742 2.505 1.00 97.75 92 THR A C 1
ATOM 679 O O . THR A 1 92 ? -10.070 11.178 2.960 1.00 97.75 92 THR A O 1
ATOM 682 N N . GLY A 1 93 ? -8.963 10.152 1.303 1.00 97.62 93 GLY A N 1
ATOM 683 C CA . GLY A 1 93 ? -10.100 10.025 0.384 1.00 97.62 93 GLY A CA 1
ATOM 684 C C . GLY A 1 93 ? -10.360 11.241 -0.518 1.00 97.62 93 GLY A C 1
ATOM 685 O O . GLY A 1 93 ? -11.413 11.305 -1.155 1.00 97.62 93 GLY A O 1
ATOM 686 N N . TYR A 1 94 ? -9.403 12.176 -0.602 1.00 97.44 94 TYR A N 1
ATOM 687 C CA . TYR A 1 94 ? -9.371 13.319 -1.535 1.00 97.44 94 TYR A CA 1
ATOM 688 C C . TYR A 1 94 ? -10.586 14.260 -1.459 1.00 97.44 94 TYR A C 1
ATOM 690 O O . TYR A 1 94 ? -11.120 14.704 -2.483 1.00 97.44 94 TYR A O 1
ATOM 698 N N . GLY A 1 95 ? -11.035 14.568 -0.240 1.00 96.06 95 GLY A N 1
ATOM 699 C CA . GLY A 1 95 ? -12.076 15.558 0.029 1.00 96.06 95 GLY A CA 1
ATOM 700 C C . GLY A 1 95 ? -12.941 15.177 1.227 1.00 96.06 95 GLY A C 1
ATOM 701 O O . GLY A 1 95 ? -12.428 14.748 2.255 1.00 96.06 95 GLY A O 1
ATOM 702 N N . ASN A 1 96 ? -14.257 15.346 1.099 1.00 96.62 96 ASN A N 1
ATOM 703 C CA . ASN A 1 96 ? -15.215 15.003 2.151 1.00 96.62 96 ASN A CA 1
ATOM 704 C C . ASN A 1 96 ? -15.665 13.526 2.070 1.00 96.62 96 ASN A C 1
ATOM 706 O O . ASN A 1 96 ? -15.192 12.752 1.241 1.00 96.62 96 ASN A O 1
ATOM 710 N N . ALA A 1 97 ? -16.645 13.133 2.890 1.00 98.06 97 ALA A N 1
ATOM 711 C CA . ALA A 1 97 ? -17.207 11.779 2.886 1.00 98.06 97 ALA A CA 1
ATOM 712 C C . ALA A 1 97 ? -17.699 11.301 1.500 1.00 98.06 97 ALA A C 1
ATOM 714 O O . ALA A 1 97 ? -17.547 10.130 1.163 1.00 98.06 97 ALA A O 1
ATOM 715 N N . MET A 1 98 ? -18.255 12.180 0.658 1.00 98.31 98 MET A N 1
ATOM 716 C CA . MET A 1 98 ? -18.676 11.807 -0.701 1.00 98.31 98 MET A CA 1
ATOM 717 C C . MET A 1 98 ? -17.472 11.562 -1.616 1.00 98.31 98 MET A C 1
ATOM 719 O O . MET A 1 98 ? -17.505 10.651 -2.446 1.00 98.31 98 MET A O 1
ATOM 723 N N . ASN A 1 99 ? -16.387 12.323 -1.437 1.00 98.69 99 ASN A N 1
ATOM 724 C CA . ASN A 1 99 ? -15.121 12.050 -2.113 1.00 98.69 99 ASN A CA 1
ATOM 725 C C . ASN A 1 99 ? -14.549 10.695 -1.689 1.00 98.69 99 ASN A C 1
ATOM 727 O O . ASN A 1 99 ? -14.127 9.942 -2.561 1.00 98.69 99 ASN A O 1
ATOM 731 N N . VAL A 1 100 ? -14.632 10.327 -0.405 1.00 98.81 100 VAL A N 1
ATOM 732 C CA . VAL A 1 100 ? -14.238 8.987 0.063 1.00 98.81 100 VAL A CA 1
ATOM 733 C C . VAL A 1 100 ? -15.021 7.902 -0.682 1.00 98.81 100 VAL A C 1
ATOM 735 O O . VAL A 1 100 ? -14.405 6.978 -1.216 1.00 98.81 100 VAL A O 1
ATOM 738 N N . LYS A 1 101 ? -16.354 8.031 -0.811 1.00 98.69 101 LYS A N 1
ATOM 739 C CA . LYS A 1 101 ? -17.163 7.047 -1.561 1.00 98.69 101 LYS A CA 1
ATOM 740 C C . LYS A 1 101 ? -16.704 6.913 -3.009 1.00 98.69 101 LYS A C 1
ATOM 742 O O . LYS A 1 101 ? -16.538 5.800 -3.508 1.00 98.69 101 LYS A O 1
ATOM 747 N N . ARG A 1 102 ? -16.466 8.048 -3.675 1.00 98.56 102 ARG A N 1
ATOM 748 C CA . ARG A 1 102 ? -15.957 8.080 -5.051 1.00 98.56 102 ARG A CA 1
ATOM 749 C C . ARG A 1 102 ? -14.580 7.423 -5.161 1.00 98.56 102 ARG A C 1
ATOM 751 O O . ARG A 1 102 ? -14.363 6.658 -6.094 1.00 98.56 102 ARG A O 1
ATOM 758 N N . THR A 1 103 ? -13.681 7.704 -4.224 1.00 98.81 103 THR A N 1
ATOM 759 C CA . THR A 1 103 ? -12.316 7.165 -4.205 1.00 98.81 103 THR A CA 1
ATOM 760 C C . THR A 1 103 ? -12.327 5.647 -4.050 1.00 98.81 103 THR A C 1
ATOM 762 O O . THR A 1 103 ? -11.693 4.944 -4.834 1.00 98.81 103 THR A O 1
ATOM 765 N N . VAL A 1 104 ? -13.119 5.128 -3.110 1.00 98.88 104 VAL A N 1
ATOM 766 C CA . VAL A 1 104 ? -13.264 3.685 -2.863 1.00 98.88 104 VAL A CA 1
ATOM 767 C C . VAL A 1 104 ? -13.818 2.965 -4.094 1.00 98.88 104 VAL A C 1
ATOM 769 O O . VAL A 1 104 ? -13.252 1.960 -4.523 1.00 98.88 104 VAL A O 1
ATOM 772 N N . ALA A 1 105 ? -14.871 3.507 -4.714 1.00 98.62 105 ALA A N 1
ATOM 773 C CA . ALA A 1 105 ? -15.422 2.954 -5.950 1.00 98.62 105 ALA A CA 1
ATOM 774 C C . ALA A 1 105 ? -14.406 2.982 -7.104 1.00 98.62 105 ALA A C 1
ATOM 776 O O . ALA A 1 105 ? -14.298 2.016 -7.856 1.00 98.62 105 ALA A O 1
ATOM 777 N N . GLY A 1 106 ? -13.628 4.060 -7.225 1.00 98.56 106 GLY A N 1
ATOM 778 C CA . GLY A 1 106 ? -12.579 4.181 -8.234 1.00 98.56 106 GLY A CA 1
ATOM 779 C C . GLY A 1 106 ? -11.456 3.161 -8.072 1.00 98.56 106 GLY A C 1
ATOM 780 O O . GLY A 1 106 ? -11.017 2.576 -9.057 1.00 98.56 106 GLY A O 1
ATOM 781 N N . TYR A 1 107 ? -11.020 2.895 -6.840 1.00 98.81 107 TYR A N 1
ATOM 782 C CA . TYR A 1 107 ? -9.986 1.891 -6.571 1.00 98.81 107 TYR A CA 1
ATOM 783 C C . TYR A 1 107 ? -10.499 0.474 -6.841 1.00 98.81 107 TYR A C 1
ATOM 785 O O . TYR A 1 107 ? -9.784 -0.328 -7.445 1.00 98.81 107 TYR A O 1
ATOM 793 N N . ALA A 1 108 ? -11.753 0.178 -6.485 1.00 98.44 108 ALA A N 1
ATOM 794 C CA . ALA A 1 108 ? -12.391 -1.082 -6.863 1.00 98.44 108 ALA A CA 1
ATOM 795 C C . ALA A 1 108 ? -12.453 -1.238 -8.396 1.00 98.44 108 ALA A C 1
ATOM 797 O O . ALA A 1 108 ? -12.055 -2.272 -8.927 1.00 98.44 108 ALA A O 1
ATOM 798 N N . GLN A 1 109 ? -12.854 -0.194 -9.129 1.00 97.56 109 GLN A N 1
ATOM 799 C CA . GLN A 1 109 ? -12.860 -0.196 -10.601 1.00 97.56 109 GLN A CA 1
ATOM 800 C C . GLN A 1 109 ? -11.460 -0.356 -11.208 1.00 97.56 109 GLN A C 1
ATOM 802 O O . GLN A 1 109 ? -11.315 -0.995 -12.248 1.00 97.56 109 GLN A O 1
ATOM 807 N N . ALA A 1 110 ? -10.427 0.183 -10.557 1.00 97.69 110 ALA A N 1
ATOM 808 C CA . ALA A 1 110 ? -9.035 0.022 -10.969 1.00 97.69 110 ALA A CA 1
ATOM 809 C C . ALA A 1 110 ? -8.501 -1.411 -10.768 1.00 97.69 110 ALA A C 1
ATOM 811 O O . ALA A 1 110 ? -7.436 -1.732 -11.288 1.00 97.69 110 ALA A O 1
ATOM 812 N N . GLY A 1 111 ? -9.230 -2.275 -10.052 1.00 97.31 111 GLY A N 1
ATOM 813 C CA . GLY A 1 111 ? -8.850 -3.666 -9.799 1.00 97.31 111 GLY A CA 1
ATOM 814 C C . GLY A 1 111 ? -8.211 -3.919 -8.432 1.00 97.31 111 GLY A C 1
ATOM 815 O O . GLY A 1 111 ? -7.724 -5.028 -8.195 1.00 97.31 111 GLY A O 1
ATOM 816 N N . MET A 1 112 ? -8.211 -2.926 -7.534 1.00 98.44 112 MET A N 1
ATOM 817 C CA . MET A 1 112 ? -7.658 -3.074 -6.186 1.00 98.44 112 MET A CA 1
ATOM 818 C C . MET A 1 112 ? -8.503 -4.036 -5.347 1.00 98.44 112 MET A C 1
ATOM 820 O O . MET A 1 112 ? -9.736 -4.009 -5.379 1.00 98.44 112 MET A O 1
ATOM 824 N N . ALA A 1 113 ? -7.826 -4.873 -4.563 1.00 98.69 113 ALA A N 1
ATOM 825 C CA . ALA A 1 113 ? -8.450 -5.788 -3.612 1.00 98.69 113 ALA A CA 1
ATOM 826 C C . ALA A 1 113 ? -8.783 -5.101 -2.280 1.00 98.69 113 ALA A C 1
ATOM 828 O O . ALA A 1 113 ? -9.695 -5.522 -1.567 1.00 98.69 113 ALA A O 1
ATOM 829 N N . GLY A 1 114 ? -8.055 -4.035 -1.947 1.00 98.75 114 GLY A N 1
ATOM 830 C CA . GLY A 1 114 ? -8.298 -3.233 -0.758 1.00 98.75 114 GLY A CA 1
ATOM 831 C C . GLY A 1 114 ? -7.886 -1.778 -0.932 1.00 98.75 114 GLY A C 1
ATOM 832 O O . GLY A 1 114 ? -7.174 -1.425 -1.871 1.00 98.75 114 GLY A O 1
ATOM 833 N N . ILE A 1 115 ? -8.340 -0.938 -0.013 1.00 98.88 115 ILE A N 1
ATOM 834 C CA . ILE A 1 115 ? -8.005 0.483 0.043 1.00 98.88 115 ILE A CA 1
ATOM 835 C C . ILE A 1 115 ? -7.752 0.912 1.486 1.00 98.88 115 ILE A C 1
ATOM 837 O O . ILE A 1 115 ? -8.480 0.509 2.395 1.00 98.88 115 ILE A O 1
ATOM 841 N N . LEU A 1 116 ? -6.729 1.739 1.682 1.00 98.81 116 LEU A N 1
ATOM 842 C CA . LEU A 1 116 ? -6.461 2.451 2.926 1.00 98.81 116 LEU A CA 1
ATOM 843 C C . LEU A 1 116 ? -7.144 3.821 2.911 1.00 98.81 116 LEU A C 1
ATOM 845 O O . LEU A 1 116 ? -7.020 4.553 1.934 1.00 98.81 116 LEU A O 1
ATOM 849 N N . ILE A 1 117 ? -7.825 4.171 4.005 1.00 98.81 117 ILE A N 1
ATOM 850 C CA . ILE A 1 117 ? -8.326 5.525 4.283 1.00 98.81 117 ILE A CA 1
ATOM 851 C C . ILE A 1 117 ? -7.826 5.970 5.661 1.00 98.81 117 ILE A C 1
ATOM 853 O O . ILE A 1 117 ? -7.918 5.207 6.628 1.00 98.81 117 ILE A O 1
ATOM 857 N N . GLU A 1 118 ? -7.319 7.200 5.759 1.00 98.06 118 GLU A N 1
ATOM 858 C CA . GLU A 1 118 ? -6.709 7.735 6.983 1.00 98.06 118 GLU A CA 1
ATOM 859 C C . GLU A 1 118 ? -7.399 8.985 7.561 1.00 98.06 118 GLU A C 1
ATOM 861 O O . GLU A 1 118 ? -8.166 9.702 6.902 1.00 98.06 118 GLU A O 1
ATOM 866 N N . ASP A 1 119 ? -7.108 9.255 8.835 1.00 97.75 119 ASP A N 1
ATOM 867 C CA . ASP A 1 119 ? -7.683 10.354 9.616 1.00 97.75 119 ASP A CA 1
ATOM 868 C C . ASP A 1 119 ? -6.820 11.624 9.667 1.00 97.75 119 ASP A C 1
ATOM 870 O O . ASP A 1 119 ? -7.104 12.527 10.452 1.00 97.75 119 ASP A O 1
ATOM 874 N N . GLN A 1 120 ? -5.798 11.749 8.818 1.00 97.38 120 GLN A N 1
ATOM 875 C CA . GLN A 1 120 ? -5.020 12.984 8.743 1.00 97.38 120 GLN A CA 1
ATOM 876 C C . GLN A 1 120 ? -5.858 14.175 8.249 1.00 97.38 120 GLN A C 1
ATOM 878 O O . GLN A 1 120 ? -6.815 14.039 7.477 1.00 97.38 120 GLN A O 1
ATOM 883 N N . VAL A 1 121 ? -5.478 15.377 8.680 1.00 95.38 121 VAL A N 1
ATOM 884 C CA . VAL A 1 121 ? -5.945 16.630 8.075 1.00 95.38 121 VAL A CA 1
ATOM 885 C C . VAL A 1 121 ? -5.379 16.726 6.656 1.00 95.38 121 VAL A C 1
ATOM 887 O O . VAL A 1 121 ? -4.197 16.481 6.441 1.00 95.38 121 VAL A O 1
ATOM 890 N N . SER A 1 122 ? -6.221 17.092 5.689 1.00 89.88 122 SER A N 1
ATOM 891 C CA . SER A 1 122 ? -5.807 17.311 4.298 1.00 89.88 122 SER A CA 1
ATOM 892 C C . SER A 1 122 ? -5.231 18.731 4.114 1.00 89.88 122 SER A C 1
ATOM 894 O O . SER A 1 122 ? -5.844 19.678 4.610 1.00 89.88 122 SER A O 1
ATOM 896 N N . PRO A 1 123 ? -4.135 18.932 3.353 1.00 86.44 123 PRO A N 1
ATOM 897 C CA . PRO A 1 123 ? -3.310 17.902 2.727 1.00 86.44 123 PRO A CA 1
ATOM 898 C C . PRO A 1 123 ? -2.513 17.096 3.761 1.00 86.44 123 PRO A C 1
ATOM 900 O O . PRO A 1 123 ? -1.904 17.676 4.665 1.00 86.44 123 PRO A O 1
ATOM 903 N N . LYS A 1 124 ? -2.507 15.767 3.612 1.00 87.06 124 LYS A N 1
ATOM 904 C CA . LYS A 1 124 ? -1.793 14.869 4.530 1.00 87.06 124 LYS A CA 1
ATOM 905 C C . LYS A 1 124 ? -0.278 14.944 4.375 1.00 87.06 124 LYS A C 1
ATOM 907 O O . LYS A 1 124 ? 0.245 15.470 3.389 1.00 87.06 124 LYS A O 1
ATOM 912 N N . ARG A 1 125 ? 0.441 14.379 5.345 1.00 83.31 125 ARG A N 1
ATOM 913 C CA . ARG A 1 125 ? 1.903 14.222 5.330 1.00 83.31 125 ARG A CA 1
ATOM 914 C C . ARG A 1 125 ? 2.292 12.766 5.569 1.00 83.31 125 ARG A C 1
ATOM 916 O O . ARG A 1 125 ? 1.563 12.019 6.216 1.00 83.31 125 ARG A O 1
ATOM 923 N N . CYS A 1 126 ? 3.479 12.376 5.111 1.00 81.06 126 CYS A N 1
ATOM 924 C CA . CYS A 1 126 ? 4.037 11.060 5.424 1.00 81.06 126 CYS A CA 1
ATOM 925 C C . CYS A 1 126 ? 4.091 10.815 6.947 1.00 81.06 126 CYS A C 1
ATOM 927 O O . CYS A 1 126 ? 4.553 11.668 7.715 1.00 81.06 126 CYS A O 1
ATOM 929 N N . GLY A 1 127 ? 3.659 9.626 7.378 1.00 64.06 127 GLY A N 1
ATOM 930 C CA . GLY A 1 127 ? 3.510 9.243 8.785 1.00 64.06 127 GLY A CA 1
ATOM 931 C C . GLY A 1 127 ? 4.791 9.271 9.623 1.00 64.06 127 GLY A C 1
ATOM 932 O O . GLY A 1 127 ? 4.725 9.394 10.843 1.00 64.06 127 GLY A O 1
ATOM 933 N N . HIS A 1 128 ? 5.967 9.264 9.002 1.00 76.94 128 HIS A N 1
ATOM 934 C CA . HIS A 1 128 ? 7.248 9.381 9.708 1.00 76.94 128 HIS A CA 1
ATOM 935 C C . HIS A 1 128 ? 7.841 10.801 9.680 1.00 76.94 128 HIS A C 1
ATOM 937 O O . HIS A 1 128 ? 8.989 10.999 10.070 1.00 76.94 128 HIS A O 1
ATOM 943 N N . THR A 1 129 ? 7.074 11.803 9.237 1.00 73.00 129 THR A N 1
ATOM 944 C CA . THR A 1 129 ? 7.496 13.216 9.204 1.00 73.00 129 THR A CA 1
ATOM 945 C C . THR A 1 129 ? 6.839 14.047 10.313 1.00 73.00 129 THR A C 1
ATOM 947 O O . THR A 1 129 ? 5.793 13.688 10.854 1.00 73.00 129 THR A O 1
ATOM 950 N N . ALA A 1 130 ? 7.460 15.173 10.681 1.00 74.75 130 ALA A N 1
ATOM 951 C CA . ALA A 1 130 ? 6.942 16.079 11.707 1.00 74.75 130 ALA A CA 1
ATOM 952 C C . ALA A 1 130 ? 5.793 16.976 11.195 1.00 74.75 130 ALA A C 1
ATOM 954 O O . ALA A 1 130 ? 5.677 17.282 10.003 1.00 74.75 130 ALA A O 1
ATOM 955 N N . GLY A 1 131 ? 4.970 17.467 12.127 1.00 78.25 131 GLY A N 1
ATOM 956 C CA . GLY A 1 131 ? 3.888 18.417 11.833 1.00 78.25 131 GLY A CA 1
ATOM 957 C C . GLY A 1 131 ? 2.622 17.780 11.255 1.00 78.25 131 GLY A C 1
ATOM 958 O O . GLY A 1 131 ? 1.905 18.435 10.504 1.00 78.25 131 GLY A O 1
ATOM 959 N N . LYS A 1 132 ? 2.368 16.506 11.575 1.00 84.12 132 LYS A N 1
ATOM 960 C CA . LYS A 1 132 ? 1.106 15.824 11.269 1.00 84.12 132 LYS A CA 1
ATOM 961 C C . LYS A 1 132 ? -0.013 16.368 12.152 1.00 84.12 132 LYS A C 1
ATOM 963 O O . LYS A 1 132 ? 0.222 16.738 13.301 1.00 84.12 132 LYS A O 1
ATOM 968 N N . ALA A 1 133 ? -1.227 16.356 11.626 1.00 92.38 133 ALA A N 1
ATOM 969 C CA . ALA A 1 133 ? -2.447 16.611 12.373 1.00 92.38 133 ALA A CA 1
ATOM 970 C C . ALA A 1 133 ? -3.488 15.581 11.941 1.00 92.38 133 ALA A C 1
ATOM 972 O O . ALA A 1 133 ? -3.514 15.182 10.777 1.00 92.38 133 ALA A O 1
ATOM 973 N N . VAL A 1 134 ? -4.341 15.167 12.871 1.00 97.19 134 VAL A N 1
ATOM 974 C CA . VAL A 1 134 ? -5.501 14.320 12.578 1.00 97.19 134 VAL A CA 1
ATOM 975 C C . VAL A 1 134 ? -6.775 15.121 12.779 1.00 97.19 134 VAL A C 1
ATOM 977 O O . VAL A 1 134 ? -6.805 16.049 13.590 1.00 97.19 134 VAL A O 1
ATOM 980 N N . VAL A 1 135 ? -7.813 14.777 12.025 1.00 97.88 135 VAL A N 1
ATOM 981 C CA . VAL A 1 135 ? -9.142 15.358 12.207 1.00 97.88 135 VAL A CA 1
ATOM 982 C C . VAL A 1 135 ? -9.764 14.879 13.518 1.00 97.88 135 VAL A C 1
ATOM 984 O O . VAL A 1 135 ? -9.294 13.923 14.159 1.00 97.88 135 VAL A O 1
ATOM 987 N N . ASP A 1 136 ? -10.836 15.545 13.935 1.00 98.00 136 ASP A N 1
ATOM 988 C CA . ASP A 1 136 ? -11.605 15.084 15.081 1.00 98.00 136 ASP A CA 1
ATOM 989 C C . ASP A 1 136 ? -12.185 13.676 14.847 1.00 98.00 136 ASP A C 1
ATOM 991 O O . ASP A 1 136 ? -12.156 13.103 13.752 1.00 98.00 136 ASP A O 1
ATOM 995 N N . ARG A 1 137 ? -12.672 13.074 15.931 1.00 98.31 137 ARG A N 1
ATOM 996 C CA . ARG A 1 137 ? -13.237 11.726 15.888 1.00 98.31 137 ARG A CA 1
ATOM 997 C C . ARG A 1 137 ? -14.442 11.642 14.950 1.00 98.31 137 ARG A C 1
ATOM 999 O O . ARG A 1 137 ? -14.584 10.646 14.249 1.00 98.31 137 ARG A O 1
ATOM 1006 N N . GLU A 1 138 ? -15.301 12.657 14.925 1.00 98.12 138 GLU A N 1
ATOM 1007 C CA . GLU A 1 138 ? -16.529 12.628 14.130 1.00 98.12 138 GLU A CA 1
ATOM 1008 C C . GLU A 1 138 ? -16.212 12.541 12.636 1.00 98.12 138 GLU A C 1
ATOM 1010 O O . GLU A 1 138 ? -16.759 11.672 11.944 1.00 98.12 138 GLU A O 1
ATOM 1015 N N . GLU A 1 139 ? -15.278 13.364 12.160 1.00 98.44 139 GLU A N 1
ATOM 1016 C CA . GLU A 1 139 ? -14.832 13.357 10.772 1.00 98.44 139 GLU A CA 1
ATOM 1017 C C . GLU A 1 139 ? -14.076 12.066 10.427 1.00 98.44 139 GLU A C 1
ATOM 1019 O O . GLU A 1 139 ? -14.374 11.442 9.404 1.00 98.44 139 GLU A O 1
ATOM 1024 N N . ALA A 1 140 ? -13.162 11.605 11.289 1.00 98.56 140 ALA A N 1
ATOM 1025 C CA . ALA A 1 140 ? -12.440 10.347 11.081 1.00 98.56 140 ALA A CA 1
ATOM 1026 C C . ALA A 1 140 ? -13.412 9.166 10.915 1.00 98.56 140 ALA A C 1
ATOM 1028 O O . ALA A 1 140 ? -13.324 8.383 9.966 1.00 98.56 140 ALA A O 1
ATOM 1029 N N . PHE A 1 141 ? -14.402 9.075 11.803 1.00 98.75 141 PHE A N 1
ATOM 1030 C CA . PHE A 1 141 ? -15.425 8.036 11.759 1.00 98.75 141 PHE A CA 1
ATOM 1031 C C . PHE A 1 141 ? -16.354 8.197 10.554 1.00 98.75 141 PHE A C 1
ATOM 1033 O O . PHE A 1 141 ? -16.778 7.196 9.974 1.00 98.75 141 PHE A O 1
ATOM 1040 N N . ALA A 1 142 ? -16.664 9.429 10.138 1.00 98.69 142 ALA A N 1
ATOM 1041 C CA . ALA A 1 142 ? -17.461 9.685 8.941 1.00 98.69 142 ALA A CA 1
ATOM 1042 C C . ALA A 1 142 ? -16.764 9.195 7.665 1.00 98.69 142 ALA A C 1
ATOM 1044 O O . ALA A 1 142 ? -17.430 8.612 6.809 1.00 98.69 142 ALA A O 1
ATOM 1045 N N . ARG A 1 143 ? -15.440 9.358 7.552 1.00 98.81 143 ARG A N 1
ATOM 1046 C CA . ARG A 1 143 ? -14.660 8.833 6.418 1.00 98.81 143 ARG A CA 1
ATOM 1047 C C . ARG A 1 143 ? -14.707 7.308 6.361 1.00 98.81 143 ARG A C 1
ATOM 1049 O O . ARG A 1 143 ? -15.026 6.754 5.312 1.00 98.81 143 ARG A O 1
ATOM 1056 N N . ILE A 1 144 ? -14.473 6.624 7.483 1.00 98.88 144 ILE A N 1
ATOM 1057 C CA . ILE A 1 144 ? -14.518 5.152 7.517 1.00 98.88 144 ILE A CA 1
ATOM 1058 C C . ILE A 1 144 ? -15.932 4.625 7.250 1.00 98.88 144 ILE A C 1
ATOM 1060 O O . ILE A 1 144 ? -16.086 3.698 6.454 1.00 98.88 144 ILE A O 1
ATOM 1064 N N . ARG A 1 145 ? -16.976 5.251 7.816 1.00 98.88 145 ARG A N 1
ATOM 1065 C CA . ARG A 1 145 ? -18.372 4.928 7.464 1.00 98.88 145 ARG A CA 1
ATOM 1066 C C . ARG A 1 145 ? -18.618 5.072 5.970 1.00 98.88 145 ARG A C 1
ATOM 1068 O O . ARG A 1 145 ? -19.102 4.135 5.353 1.00 98.88 145 ARG A O 1
ATOM 1075 N N . ALA A 1 146 ? -18.219 6.197 5.380 1.00 98.88 146 ALA A N 1
ATOM 1076 C CA . ALA A 1 146 ? -18.385 6.430 3.952 1.00 98.88 146 ALA A CA 1
ATOM 1077 C C . ALA A 1 146 ? -17.670 5.366 3.106 1.00 98.88 146 ALA A C 1
ATOM 1079 O O . ALA A 1 146 ? -18.236 4.893 2.123 1.00 98.88 146 ALA A O 1
ATOM 1080 N N . ALA A 1 147 ? -16.466 4.942 3.497 1.00 98.88 147 ALA A N 1
ATOM 1081 C CA . ALA A 1 147 ? -15.740 3.890 2.793 1.00 98.88 147 ALA A CA 1
ATOM 1082 C C . ALA A 1 147 ? -16.455 2.530 2.862 1.00 98.88 147 ALA A C 1
ATOM 1084 O O . ALA A 1 147 ? -16.610 1.850 1.845 1.00 98.88 147 ALA A O 1
ATOM 1085 N N . VAL A 1 148 ? -16.951 2.157 4.044 1.00 98.81 148 VAL A N 1
ATOM 1086 C CA . VAL A 1 148 ? -17.726 0.924 4.245 1.00 98.81 148 VAL A CA 1
ATOM 1087 C C . VAL A 1 148 ? -19.062 0.972 3.496 1.00 98.81 148 VAL A C 1
ATOM 1089 O O . VAL A 1 148 ? -19.454 -0.022 2.880 1.00 98.81 148 VAL A O 1
ATOM 1092 N N . ASP A 1 149 ? -19.744 2.114 3.504 1.00 98.75 149 ASP A N 1
ATOM 1093 C CA . ASP A 1 149 ? -21.014 2.319 2.808 1.00 98.75 149 ASP A CA 1
ATOM 1094 C C . ASP A 1 149 ? -20.832 2.300 1.287 1.00 98.75 149 ASP A C 1
ATOM 1096 O O . ASP A 1 149 ? -21.655 1.728 0.579 1.00 98.75 149 ASP A O 1
ATOM 1100 N N . ALA A 1 150 ? -19.724 2.837 0.763 1.00 98.62 150 ALA A N 1
ATOM 1101 C CA . ALA A 1 150 ? -19.401 2.755 -0.663 1.00 98.62 150 ALA A CA 1
ATOM 1102 C C . ALA A 1 150 ? -19.316 1.305 -1.151 1.00 98.62 150 ALA A C 1
ATOM 1104 O O . ALA A 1 150 ? -19.901 0.976 -2.179 1.00 98.62 150 ALA A O 1
ATOM 1105 N N . ARG A 1 151 ? -18.653 0.432 -0.383 1.00 98.00 151 ARG A N 1
ATOM 1106 C CA . ARG A 1 151 ? -18.638 -1.014 -0.639 1.00 98.00 151 ARG A CA 1
ATOM 1107 C C . ARG A 1 151 ? -20.042 -1.620 -0.589 1.00 98.00 151 ARG A C 1
ATOM 1109 O O . ARG A 1 151 ? -20.423 -2.360 -1.486 1.00 98.00 151 ARG A O 1
ATOM 1116 N N . ARG A 1 152 ? -20.820 -1.321 0.457 1.00 97.00 152 ARG A N 1
ATOM 1117 C CA . ARG A 1 152 ? -22.159 -1.912 0.656 1.00 97.00 152 ARG A CA 1
ATOM 1118 C C . ARG A 1 152 ? -23.157 -1.506 -0.429 1.00 97.00 152 ARG A C 1
ATOM 1120 O O . ARG A 1 152 ? -23.965 -2.327 -0.847 1.00 97.00 152 ARG A O 1
ATOM 1127 N N . GLU A 1 153 ? -23.114 -0.253 -0.865 1.00 97.56 153 GLU A N 1
ATOM 1128 C CA . GLU A 1 153 ? -24.081 0.321 -1.807 1.00 97.56 153 GLU A CA 1
ATOM 1129 C C . GLU A 1 153 ? -23.639 0.211 -3.274 1.00 97.56 153 GLU A C 1
ATOM 1131 O O . GLU A 1 153 ? -24.472 0.275 -4.175 1.00 97.56 153 GLU A O 1
ATOM 1136 N N . GLY A 1 154 ? -22.336 0.071 -3.534 1.00 92.44 154 GLY A N 1
ATOM 1137 C CA . GLY A 1 154 ? -21.749 0.206 -4.869 1.00 92.44 154 GLY A CA 1
ATOM 1138 C C . GLY A 1 154 ? -21.801 -1.035 -5.763 1.00 92.44 154 GLY A C 1
ATOM 1139 O O . GLY A 1 154 ? -21.350 -0.962 -6.904 1.00 92.44 154 GLY A O 1
ATOM 1140 N N . ASN A 1 155 ? -22.343 -2.159 -5.280 1.00 93.06 155 ASN A N 1
ATOM 1141 C CA . ASN A 1 155 ? -22.345 -3.452 -5.982 1.00 93.06 155 ASN A CA 1
ATOM 1142 C C . ASN A 1 155 ? -20.931 -3.946 -6.375 1.00 93.06 155 ASN A C 1
ATOM 1144 O O . ASN A 1 155 ? -20.725 -4.519 -7.445 1.00 93.06 155 ASN A O 1
ATOM 1148 N N . PHE A 1 156 ? -19.950 -3.714 -5.502 1.00 96.19 156 PHE A N 1
ATOM 1149 C CA . PHE A 1 156 ? -18.592 -4.255 -5.579 1.00 96.19 156 PHE A CA 1
ATOM 1150 C C . PHE A 1 156 ? -18.119 -4.640 -4.171 1.00 96.19 156 PHE A C 1
ATOM 1152 O O . PHE A 1 156 ? -18.637 -4.125 -3.183 1.00 96.19 156 PHE A O 1
ATOM 1159 N N . ASP A 1 157 ? -17.124 -5.522 -4.062 1.00 97.25 157 ASP A N 1
ATOM 1160 C CA . ASP A 1 157 ? -16.442 -5.790 -2.788 1.00 97.25 157 ASP A CA 1
ATOM 1161 C C . ASP A 1 157 ? -15.052 -5.147 -2.798 1.00 97.25 157 ASP A C 1
ATOM 1163 O O . ASP A 1 157 ? -14.443 -4.981 -3.853 1.00 97.25 157 ASP A O 1
ATOM 1167 N N . ILE A 1 158 ? -14.559 -4.756 -1.628 1.00 98.62 158 ILE A N 1
ATOM 1168 C CA . ILE A 1 158 ? -13.208 -4.234 -1.415 1.00 98.62 158 ILE A CA 1
ATOM 1169 C C . ILE A 1 158 ? -12.876 -4.302 0.083 1.00 98.62 158 ILE A C 1
ATOM 1171 O O . ILE A 1 158 ? -13.727 -4.063 0.945 1.00 98.62 158 ILE A O 1
ATOM 1175 N N . VAL A 1 159 ? -11.640 -4.648 0.424 1.00 98.88 159 VAL A N 1
ATOM 1176 C CA . VAL A 1 159 ? -11.166 -4.634 1.814 1.00 98.88 159 VAL A CA 1
ATOM 1177 C C . VAL A 1 159 ? -10.900 -3.191 2.246 1.00 98.88 159 VAL A C 1
ATOM 1179 O O . VAL A 1 159 ? -10.174 -2.466 1.570 1.00 98.88 159 VAL A O 1
ATOM 1182 N N . ILE A 1 160 ? -11.478 -2.763 3.368 1.00 98.94 160 ILE A N 1
ATOM 1183 C CA . ILE A 1 160 ? -11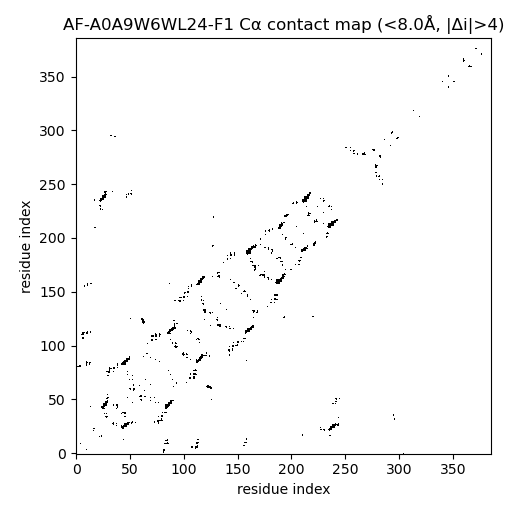.294 -1.416 3.917 1.00 98.94 160 ILE A CA 1
ATOM 1184 C C . ILE A 1 160 ? -10.255 -1.470 5.034 1.00 98.94 160 ILE A C 1
ATOM 1186 O O . ILE A 1 160 ? -10.478 -2.090 6.075 1.00 98.94 160 ILE A O 1
ATOM 1190 N N . MET A 1 161 ? -9.131 -0.792 4.830 1.00 98.94 161 MET A N 1
ATOM 1191 C CA . MET A 1 161 ? -8.112 -0.569 5.846 1.00 98.94 161 MET A CA 1
ATOM 1192 C C . MET A 1 161 ? -8.261 0.841 6.415 1.00 98.94 161 MET A C 1
ATOM 1194 O O . MET A 1 161 ? -8.228 1.823 5.677 1.00 98.94 161 MET A O 1
ATOM 1198 N N . ALA A 1 162 ? -8.418 0.945 7.730 1.00 98.88 162 ALA A N 1
ATOM 1199 C CA . ALA A 1 162 ? -8.511 2.222 8.422 1.00 98.88 162 ALA A CA 1
ATOM 1200 C C . ALA A 1 162 ? -7.191 2.534 9.128 1.00 98.88 162 ALA A C 1
ATOM 1202 O O . ALA A 1 162 ? -6.744 1.767 9.987 1.00 98.88 162 ALA A O 1
ATOM 1203 N N . ARG A 1 163 ? -6.583 3.664 8.770 1.00 98.75 163 ARG A N 1
ATOM 1204 C CA . ARG A 1 163 ? -5.343 4.153 9.374 1.00 98.75 163 ARG A CA 1
ATOM 1205 C C . ARG A 1 163 ? -5.618 5.312 10.326 1.00 98.75 163 ARG A C 1
ATOM 1207 O O . ARG A 1 163 ? -6.405 6.201 10.005 1.00 98.75 163 ARG A O 1
ATOM 1214 N N . THR A 1 164 ? -4.926 5.332 11.464 1.00 98.62 164 THR A N 1
ATOM 1215 C CA . THR A 1 164 ? -4.857 6.518 12.327 1.00 98.62 164 THR A CA 1
ATOM 1216 C C . THR A 1 164 ? -3.426 6.957 12.595 1.00 98.62 164 THR A C 1
ATOM 1218 O O . THR A 1 164 ? -2.559 6.144 12.917 1.00 98.62 164 THR A O 1
ATOM 1221 N N . ASP A 1 165 ? -3.206 8.269 12.528 1.00 97.56 165 ASP A N 1
ATOM 1222 C CA . ASP A 1 165 ? -1.959 8.940 12.916 1.00 97.56 165 ASP A CA 1
ATOM 1223 C C . ASP A 1 165 ? -2.053 9.588 14.315 1.00 97.56 165 ASP A C 1
ATOM 1225 O O . ASP A 1 165 ? -1.182 10.366 14.732 1.00 97.56 165 ASP A O 1
ATOM 1229 N N . ALA A 1 166 ? -3.106 9.266 15.076 1.00 97.62 166 ALA A N 1
ATOM 1230 C CA . ALA A 1 166 ? -3.391 9.884 16.368 1.00 97.62 166 ALA A CA 1
ATOM 1231 C C . ALA A 1 166 ? -2.319 9.607 17.434 1.00 97.62 166 ALA A C 1
ATOM 1233 O O . ALA A 1 166 ? -2.172 10.408 18.355 1.00 97.62 166 ALA A O 1
ATOM 1234 N N . ARG A 1 167 ? -1.503 8.548 17.294 1.00 96.94 167 ARG A N 1
ATOM 1235 C CA . ARG A 1 167 ? -0.434 8.243 18.262 1.00 96.94 167 ARG A CA 1
ATOM 1236 C C . ARG A 1 167 ? 0.572 9.383 18.385 1.00 96.94 167 ARG A C 1
ATOM 1238 O O . ARG A 1 167 ? 0.984 9.716 19.493 1.00 96.94 167 ARG A O 1
ATOM 1245 N N . ALA A 1 168 ? 0.974 9.975 17.263 1.00 92.25 168 ALA A N 1
ATOM 1246 C CA . ALA A 1 168 ? 1.980 11.036 17.247 1.00 92.25 168 ALA A CA 1
ATOM 1247 C C . ALA A 1 168 ? 1.419 12.404 17.669 1.00 92.25 168 ALA A C 1
ATOM 1249 O O . ALA A 1 168 ? 2.175 13.266 18.105 1.00 92.25 168 ALA A O 1
ATOM 1250 N N . THR A 1 169 ? 0.112 12.615 17.504 1.00 92.56 169 THR A N 1
ATOM 1251 C CA . THR A 1 169 ? -0.541 13.920 17.701 1.00 92.56 169 THR A CA 1
ATOM 1252 C C . THR A 1 169 ? -1.297 14.024 19.025 1.00 92.56 169 THR A C 1
ATOM 1254 O O . THR A 1 169 ? -1.455 15.126 19.540 1.00 92.56 169 THR A O 1
ATOM 1257 N N . HIS A 1 170 ? -1.747 12.893 19.569 1.00 95.50 170 HIS A N 1
ATOM 1258 C CA . HIS A 1 170 ? -2.544 12.789 20.789 1.00 95.50 170 HIS A CA 1
ATOM 1259 C C . HIS A 1 170 ? -1.891 11.805 21.773 1.00 95.50 170 HIS A C 1
ATOM 1261 O O . HIS A 1 170 ? -1.036 12.204 22.560 1.00 95.50 170 HIS A O 1
ATOM 1267 N N . SER A 1 171 ? -2.274 10.524 21.742 1.00 97.56 171 SER A N 1
ATOM 1268 C CA . SER A 1 171 ? -1.721 9.472 22.602 1.00 97.56 171 SER A CA 1
ATOM 1269 C C . SER A 1 171 ? -1.951 8.078 22.007 1.00 97.56 171 SER A C 1
ATOM 1271 O O . SER A 1 171 ? -2.662 7.925 21.009 1.00 97.56 171 SER A O 1
ATOM 1273 N N . LEU A 1 172 ? -1.348 7.049 22.613 1.00 98.50 172 LEU A N 1
ATOM 1274 C CA . LEU A 1 172 ? -1.595 5.655 22.235 1.00 98.50 172 LEU A CA 1
ATOM 1275 C C . LEU A 1 172 ? -3.051 5.254 22.496 1.00 98.50 172 LEU A C 1
ATOM 1277 O O . LEU A 1 172 ? -3.672 4.615 21.652 1.00 98.50 172 LEU A O 1
ATOM 1281 N N . GLU A 1 173 ? -3.606 5.669 23.631 1.00 98.62 173 GLU A N 1
ATOM 1282 C CA . GLU A 1 173 ? -4.982 5.376 24.036 1.00 98.62 173 GLU A CA 1
ATOM 1283 C C . GLU A 1 173 ? -5.988 5.981 23.053 1.00 98.62 173 GLU A C 1
ATOM 1285 O O . GLU A 1 173 ? -6.953 5.317 22.677 1.00 98.62 173 GLU A O 1
ATOM 1290 N N . GLU A 1 174 ? -5.746 7.210 22.581 1.00 98.50 174 GLU A N 1
ATOM 1291 C CA . GLU A 1 174 ? -6.581 7.840 21.551 1.00 98.50 174 GLU A CA 1
ATOM 1292 C C . GLU A 1 174 ? -6.539 7.054 20.236 1.00 98.50 174 GLU A C 1
ATOM 1294 O O . GLU A 1 174 ? -7.581 6.808 19.625 1.00 98.50 174 GLU A O 1
ATOM 1299 N N . ALA A 1 175 ? -5.348 6.632 19.808 1.00 98.69 175 ALA A N 1
ATOM 1300 C CA . ALA A 1 175 ? -5.180 5.856 18.585 1.00 98.69 175 ALA A CA 1
ATOM 1301 C C . ALA A 1 175 ? -5.862 4.478 18.676 1.00 98.69 175 ALA A C 1
ATOM 1303 O O . ALA A 1 175 ? -6.566 4.075 17.749 1.00 98.69 175 ALA A O 1
ATOM 1304 N N . ILE A 1 176 ? -5.730 3.784 19.812 1.00 98.81 176 ILE A N 1
ATOM 1305 C CA . ILE A 1 176 ? -6.418 2.510 20.074 1.00 98.81 176 ILE A CA 1
ATOM 1306 C C . ILE A 1 176 ? -7.938 2.707 20.065 1.00 98.81 176 ILE A C 1
ATOM 1308 O O . ILE A 1 176 ? -8.637 1.947 19.395 1.00 98.81 176 ILE A O 1
ATOM 1312 N N . ALA A 1 177 ? -8.454 3.744 20.735 1.00 98.81 177 ALA A N 1
ATOM 1313 C CA . ALA A 1 177 ? -9.887 4.036 20.767 1.00 98.81 177 ALA A CA 1
ATOM 1314 C C . ALA A 1 177 ? -10.457 4.298 19.362 1.00 98.81 177 ALA A C 1
ATOM 1316 O O . ALA A 1 177 ? -11.543 3.817 19.028 1.00 98.81 177 ALA A O 1
ATOM 1317 N N . ARG A 1 178 ? -9.713 5.011 18.505 1.00 98.81 178 ARG A N 1
ATOM 1318 C CA . ARG A 1 178 ? -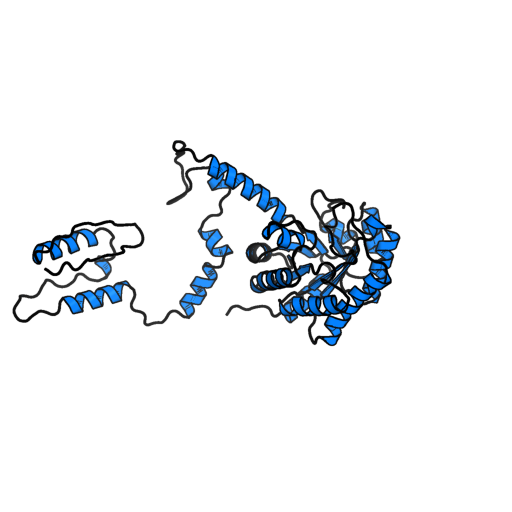10.087 5.213 17.096 1.00 98.81 178 ARG A CA 1
ATOM 1319 C C . ARG A 1 178 ? -10.103 3.903 16.320 1.00 98.81 178 ARG A C 1
ATOM 1321 O O . ARG A 1 178 ? -11.089 3.628 15.646 1.00 98.81 178 ARG A O 1
ATOM 1328 N N . CYS A 1 179 ? -9.072 3.071 16.455 1.00 98.88 179 CYS A N 1
ATOM 1329 C CA . CYS A 1 179 ? -9.018 1.763 15.800 1.00 98.88 179 CYS A CA 1
ATOM 1330 C C . CYS A 1 179 ? -10.172 0.842 16.225 1.00 98.88 179 CYS A C 1
ATOM 1332 O O . CYS A 1 179 ? -10.784 0.207 15.368 1.00 98.88 179 CYS A O 1
ATOM 1334 N N . GLN A 1 180 ? -10.519 0.796 17.515 1.00 98.88 180 GLN A N 1
ATOM 1335 C CA . GLN A 1 180 ? -11.675 0.032 18.004 1.00 98.88 180 GLN A CA 1
ATOM 1336 C C . GLN A 1 180 ? -12.977 0.500 17.347 1.00 98.88 180 GLN A C 1
ATOM 1338 O O . GLN A 1 180 ? -13.785 -0.319 16.901 1.00 98.88 180 GLN A O 1
ATOM 1343 N N . GLU A 1 181 ? -13.162 1.814 17.233 1.00 98.88 181 GLU A N 1
ATOM 1344 C CA . GLU A 1 181 ? -14.328 2.374 16.562 1.00 98.88 181 GLU A CA 1
ATOM 1345 C C . GLU A 1 181 ? -14.311 2.095 15.054 1.00 98.88 181 GLU A C 1
ATOM 1347 O O . GLU A 1 181 ? -15.336 1.716 14.495 1.00 98.88 181 GLU A O 1
ATOM 1352 N N . PHE A 1 182 ? -13.160 2.183 14.383 1.00 98.88 182 PHE A N 1
ATOM 1353 C CA . PHE A 1 182 ? -13.042 1.818 12.969 1.00 98.88 182 PHE A CA 1
ATOM 1354 C C . PHE A 1 182 ? -13.475 0.369 12.712 1.00 98.88 182 PHE A C 1
ATOM 1356 O O . PHE A 1 182 ? -14.219 0.119 11.759 1.00 98.88 182 PHE A O 1
ATOM 1363 N N . VAL A 1 183 ? -13.090 -0.569 13.586 1.00 98.88 183 VAL A N 1
ATOM 1364 C CA . VAL A 1 183 ? -13.568 -1.961 13.519 1.00 98.88 183 VAL A CA 1
ATOM 1365 C C . VAL A 1 183 ? -15.083 -2.021 13.707 1.00 98.88 183 VAL A C 1
ATOM 1367 O O . VAL A 1 183 ? -15.770 -2.661 12.911 1.00 98.88 183 VAL A O 1
ATOM 1370 N N . ARG A 1 184 ? -15.637 -1.311 14.701 1.00 98.81 184 ARG A N 1
ATOM 1371 C CA . ARG A 1 184 ? -17.093 -1.258 14.941 1.00 98.81 184 ARG A CA 1
ATOM 1372 C C . ARG A 1 184 ? -17.867 -0.735 13.725 1.00 98.81 184 ARG A C 1
ATOM 1374 O O . ARG A 1 184 ? -18.980 -1.189 13.462 1.00 98.81 184 ARG A O 1
ATOM 1381 N N . LEU A 1 185 ? -17.288 0.206 12.982 1.00 98.81 185 LEU A N 1
ATOM 1382 C CA . LEU A 1 185 ? -17.869 0.773 11.761 1.00 98.81 185 LEU A CA 1
ATOM 1383 C C . LEU A 1 185 ? -17.755 -0.163 10.547 1.00 98.81 185 LEU A C 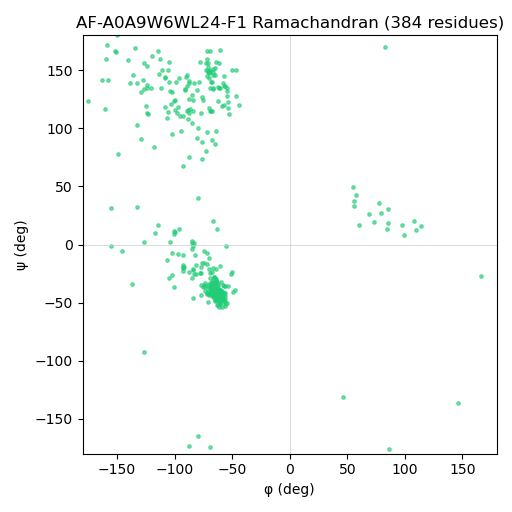1
ATOM 1385 O O . LEU A 1 185 ? -18.492 0.016 9.575 1.00 98.81 185 LEU A O 1
ATOM 1389 N N . GLY A 1 186 ? -16.899 -1.184 10.615 1.00 98.69 186 GLY A N 1
ATOM 1390 C CA . GLY A 1 186 ? -16.763 -2.225 9.599 1.00 98.69 186 GLY A CA 1
ATOM 1391 C C . GLY A 1 186 ? -15.488 -2.153 8.759 1.00 98.69 186 GLY A C 1
ATOM 1392 O O . GLY A 1 186 ? -15.480 -2.720 7.661 1.00 98.69 186 GLY A O 1
ATOM 1393 N N . ALA A 1 187 ? -14.443 -1.465 9.233 1.00 98.81 187 ALA A N 1
ATOM 1394 C CA . ALA A 1 187 ? -13.101 -1.620 8.675 1.00 98.81 187 ALA A CA 1
ATOM 1395 C C . ALA A 1 187 ? -12.615 -3.065 8.881 1.00 98.81 187 ALA A C 1
ATOM 1397 O O . ALA A 1 187 ? -12.779 -3.634 9.959 1.00 98.81 187 ALA A O 1
ATOM 1398 N N . ASP A 1 188 ? -12.027 -3.658 7.843 1.00 98.88 188 ASP A N 1
ATOM 1399 C CA . ASP A 1 188 ? -11.536 -5.039 7.861 1.00 98.88 188 ASP A CA 1
ATOM 1400 C C . ASP A 1 188 ? -10.119 -5.139 8.440 1.00 98.88 188 ASP A C 1
ATOM 1402 O O . ASP A 1 188 ? -9.747 -6.175 8.984 1.00 98.88 188 ASP A O 1
ATOM 1406 N N . ILE A 1 189 ? -9.314 -4.082 8.289 1.00 98.94 189 ILE A N 1
ATOM 1407 C CA . ILE A 1 189 ? -7.937 -4.006 8.786 1.00 98.94 189 ILE A CA 1
ATOM 1408 C C . ILE A 1 189 ? -7.754 -2.676 9.512 1.00 98.94 189 ILE A C 1
ATOM 1410 O O . ILE A 1 189 ? -8.198 -1.634 9.026 1.00 98.94 189 ILE A O 1
ATOM 1414 N N . THR A 1 190 ? -7.057 -2.695 10.645 1.00 98.88 190 THR A N 1
ATOM 1415 C CA . THR A 1 190 ? -6.624 -1.468 11.326 1.00 98.88 190 THR A CA 1
ATOM 1416 C C . THR A 1 190 ? -5.123 -1.257 11.210 1.00 98.88 190 THR A C 1
ATOM 1418 O O . THR A 1 190 ? -4.326 -2.199 11.227 1.00 98.88 190 THR A O 1
ATOM 1421 N N . PHE A 1 191 ? -4.743 0.008 11.093 1.00 98.75 191 PHE A N 1
ATOM 1422 C CA . PHE A 1 191 ? -3.364 0.450 11.007 1.00 98.75 191 PHE A CA 1
ATOM 1423 C C . PHE A 1 191 ? -3.157 1.626 11.967 1.00 98.75 191 PHE A C 1
ATOM 1425 O O . PHE A 1 191 ? -3.557 2.759 11.703 1.00 98.75 191 PHE A O 1
ATOM 1432 N N . LEU A 1 192 ? -2.527 1.342 13.106 1.00 98.44 192 LEU A N 1
ATOM 1433 C CA . LEU A 1 192 ? -2.057 2.361 14.036 1.00 98.44 192 LEU A CA 1
ATOM 1434 C C . LEU A 1 192 ? -0.653 2.793 13.610 1.00 98.44 192 LEU A C 1
ATOM 1436 O O . LEU A 1 192 ? 0.281 1.993 13.663 1.00 98.44 192 LEU A O 1
ATOM 1440 N N . GLU A 1 193 ? -0.506 4.040 13.168 1.00 97.06 193 GLU A N 1
ATOM 1441 C CA . GLU A 1 193 ? 0.776 4.527 12.667 1.00 97.06 193 GLU A CA 1
ATOM 1442 C C . GLU A 1 193 ? 1.748 4.890 13.793 1.00 97.06 193 GLU A C 1
ATOM 1444 O O . GLU A 1 193 ? 1.391 5.536 14.783 1.00 97.06 193 GLU A O 1
ATOM 1449 N N . ALA A 1 194 ? 3.013 4.536 13.568 1.00 94.25 194 ALA A N 1
ATOM 1450 C CA . ALA A 1 194 ? 4.161 4.906 14.387 1.00 94.25 194 ALA A CA 1
ATOM 1451 C C . ALA A 1 194 ? 4.069 4.563 15.900 1.00 94.25 194 ALA A C 1
ATOM 1453 O O . ALA A 1 194 ? 4.371 5.438 16.723 1.00 94.25 194 ALA A O 1
ATOM 1454 N N . PRO A 1 195 ? 3.711 3.322 16.312 1.00 96.81 195 PRO A N 1
ATOM 1455 C CA . PRO A 1 195 ? 3.948 2.895 17.693 1.00 96.81 195 PRO A CA 1
ATOM 1456 C C . PRO A 1 195 ? 5.446 2.994 18.012 1.00 96.81 195 PRO A C 1
ATOM 1458 O O . PRO A 1 195 ? 6.290 2.674 17.167 1.00 96.81 195 PRO A O 1
ATOM 1461 N N . GLN A 1 196 ? 5.777 3.465 19.215 1.00 95.75 196 GLN A N 1
ATOM 1462 C CA . GLN A 1 196 ? 7.142 3.875 19.579 1.00 95.75 196 GLN A CA 1
ATOM 1463 C C . GLN A 1 196 ? 7.943 2.794 20.316 1.00 95.75 196 GLN A C 1
ATOM 1465 O O . GLN A 1 196 ? 9.144 2.955 20.530 1.00 95.75 196 GLN A O 1
ATOM 1470 N N . SER A 1 197 ? 7.309 1.686 20.701 1.00 97.81 197 SER A N 1
ATOM 1471 C CA . SER A 1 197 ? 7.978 0.552 21.339 1.00 97.81 197 SER A CA 1
ATOM 1472 C C . SER A 1 197 ? 7.257 -0.768 21.053 1.00 97.81 197 SER A C 1
ATOM 1474 O O . SER A 1 197 ? 6.112 -0.784 20.595 1.00 97.81 197 SER A O 1
ATOM 1476 N N . VAL A 1 198 ? 7.920 -1.888 21.352 1.00 98.38 198 VAL A N 1
ATOM 1477 C CA . VAL A 1 198 ? 7.327 -3.231 21.224 1.00 98.38 198 VAL A CA 1
ATOM 1478 C C . VAL A 1 198 ? 6.144 -3.405 22.186 1.00 98.38 198 VAL A C 1
ATOM 1480 O O . VAL A 1 198 ? 5.184 -4.106 21.879 1.00 98.38 198 VAL A O 1
ATOM 1483 N N . GLU A 1 199 ? 6.170 -2.741 23.338 1.00 98.56 199 GLU A N 1
ATOM 1484 C CA . GLU A 1 199 ? 5.079 -2.733 24.316 1.00 98.56 199 GLU A CA 1
ATOM 1485 C C . GLU A 1 199 ? 3.846 -2.011 23.765 1.00 98.56 199 GLU A C 1
ATOM 1487 O O . GLU A 1 199 ? 2.740 -2.530 23.900 1.00 98.56 199 GLU A O 1
ATOM 1492 N N . GLU A 1 200 ? 4.013 -0.872 23.081 1.00 98.62 200 GLU A N 1
ATOM 1493 C CA . GLU A 1 200 ? 2.891 -0.199 22.407 1.00 98.62 200 GLU A CA 1
ATOM 1494 C C . GLU A 1 200 ? 2.302 -1.071 21.290 1.00 98.62 200 GLU A C 1
ATOM 1496 O O . GLU A 1 200 ? 1.083 -1.161 21.134 1.00 98.62 200 GLU A O 1
ATOM 1501 N N . MET A 1 201 ? 3.166 -1.758 20.536 1.00 98.75 201 MET A N 1
ATOM 1502 C CA . MET A 1 201 ? 2.760 -2.703 19.493 1.00 98.75 201 MET A CA 1
ATOM 1503 C C . MET A 1 201 ? 1.924 -3.864 20.058 1.00 98.75 201 MET A C 1
ATOM 1505 O O . MET A 1 201 ? 0.903 -4.222 19.466 1.00 98.75 201 MET A O 1
ATOM 1509 N N . LYS A 1 202 ? 2.321 -4.418 21.213 1.00 98.75 202 LYS A N 1
ATOM 1510 C CA . LYS A 1 202 ? 1.551 -5.438 21.948 1.00 98.75 202 LYS A CA 1
ATOM 1511 C C . LYS A 1 202 ? 0.227 -4.884 22.456 1.00 98.75 202 LYS A C 1
ATOM 1513 O O . LYS A 1 202 ? -0.811 -5.482 22.193 1.00 98.75 202 LYS A O 1
ATOM 1518 N N . ALA A 1 203 ? 0.242 -3.710 23.085 1.00 98.75 203 ALA A N 1
ATOM 1519 C CA . ALA A 1 203 ? -0.962 -3.064 23.598 1.00 98.75 203 ALA A CA 1
ATOM 1520 C C . ALA A 1 203 ? -2.007 -2.829 22.494 1.00 98.75 203 ALA A C 1
ATOM 1522 O O . ALA A 1 203 ? -3.191 -3.091 22.707 1.00 98.75 203 ALA A O 1
ATOM 1523 N N . PHE A 1 204 ? -1.580 -2.391 21.304 1.00 98.75 204 PHE A N 1
ATOM 1524 C CA . PHE A 1 204 ? -2.454 -2.272 20.135 1.00 98.75 204 PHE A CA 1
ATOM 1525 C C . PHE A 1 204 ? -3.037 -3.629 19.717 1.00 98.75 204 PHE A C 1
ATOM 1527 O O . PHE A 1 204 ? -4.249 -3.747 19.525 1.00 98.75 204 PHE A O 1
ATOM 1534 N N . CYS A 1 205 ? -2.198 -4.662 19.611 1.00 98.62 205 CYS A N 1
ATOM 1535 C CA . CYS A 1 205 ? -2.640 -5.982 19.171 1.00 98.62 205 CYS A CA 1
ATOM 1536 C C . CYS A 1 205 ? -3.571 -6.692 20.155 1.00 98.62 205 CYS A C 1
ATOM 1538 O O . CYS A 1 205 ? -4.464 -7.408 19.696 1.00 98.62 205 CYS A O 1
ATOM 1540 N N . GLU A 1 206 ? -3.395 -6.472 21.456 1.00 98.50 206 GLU A N 1
ATOM 1541 C CA . GLU A 1 206 ? -4.241 -7.014 22.523 1.00 98.50 206 GLU A CA 1
ATOM 1542 C C . GLU A 1 206 ? -5.604 -6.311 22.600 1.00 98.50 206 GLU A C 1
ATOM 1544 O O . GLU A 1 206 ? -6.626 -6.963 22.809 1.00 98.50 206 GLU A O 1
ATOM 1549 N N . GLN A 1 207 ? -5.636 -4.986 22.429 1.00 98.75 207 GLN A N 1
ATOM 1550 C CA . GLN A 1 207 ? -6.840 -4.180 22.673 1.00 98.75 207 GLN A CA 1
ATOM 1551 C C . GLN A 1 207 ? -7.718 -3.968 21.436 1.00 98.75 207 GLN A C 1
ATOM 1553 O O . GLN A 1 207 ? -8.892 -3.612 21.581 1.00 98.75 207 GLN A O 1
ATOM 1558 N N . VAL A 1 208 ? -7.178 -4.150 20.226 1.00 98.75 208 VAL A N 1
ATOM 1559 C CA . VAL A 1 208 ? -7.922 -3.965 18.973 1.00 98.75 208 VAL A CA 1
ATOM 1560 C C . VAL A 1 208 ? -8.198 -5.321 18.310 1.00 98.75 208 VAL A C 1
ATOM 1562 O O . VAL A 1 208 ? -7.261 -6.040 17.937 1.00 98.75 208 VAL A O 1
ATOM 1565 N N . PRO A 1 209 ? -9.480 -5.699 18.141 1.00 98.06 209 PRO A N 1
ATOM 1566 C CA . PRO A 1 209 ? -9.837 -6.952 17.493 1.00 98.06 209 PRO A CA 1
ATOM 1567 C C . PRO A 1 209 ? -9.586 -6.905 15.980 1.00 98.06 209 PRO A C 1
ATOM 1569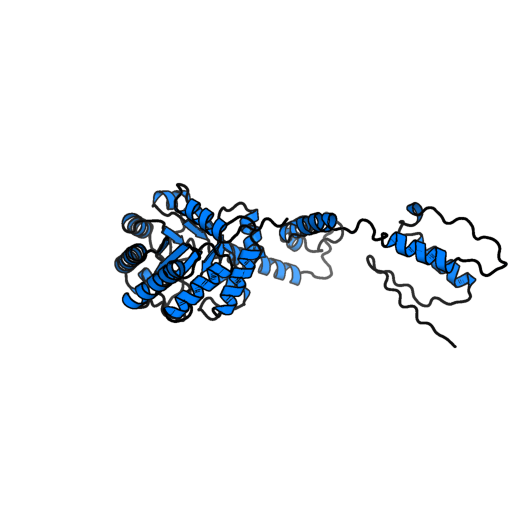 O O . PRO A 1 209 ? -9.619 -5.849 15.354 1.00 98.06 209 PRO A O 1
ATOM 1572 N N . GLY A 1 210 ? -9.405 -8.085 15.387 1.00 98.12 210 GLY A N 1
ATOM 1573 C CA . GLY A 1 210 ? -9.280 -8.256 13.939 1.00 98.12 210 GLY A CA 1
ATOM 1574 C C . GLY A 1 210 ? -7.860 -8.071 13.382 1.00 98.12 210 GLY A C 1
ATOM 1575 O O . GLY A 1 210 ? -6.900 -7.934 14.147 1.00 98.12 210 GLY A O 1
ATOM 1576 N N . PRO A 1 211 ? -7.713 -8.132 12.045 1.00 98.69 211 PRO A N 1
ATOM 1577 C CA . PRO A 1 211 ? -6.439 -7.973 11.348 1.00 98.69 211 PRO A CA 1
ATOM 1578 C C . PRO A 1 211 ? -5.794 -6.602 11.574 1.00 98.69 211 PRO A C 1
ATOM 1580 O O . PRO A 1 211 ? -6.436 -5.555 11.458 1.00 98.69 211 PRO A O 1
ATOM 1583 N N . LYS A 1 212 ? -4.489 -6.618 11.846 1.00 98.62 212 LYS A N 1
ATOM 1584 C CA . LYS A 1 212 ? -3.683 -5.421 12.109 1.00 98.62 212 LYS A CA 1
ATOM 1585 C C . LYS A 1 212 ? -2.463 -5.394 11.209 1.00 98.62 212 LYS A C 1
ATOM 1587 O O . LYS A 1 212 ? -1.841 -6.438 10.980 1.00 98.62 212 LYS A O 1
ATOM 1592 N N . LEU A 1 213 ? -2.117 -4.206 10.736 1.00 98.62 213 LEU A N 1
ATOM 1593 C CA . LEU A 1 213 ? -0.930 -3.964 9.927 1.00 98.62 213 LEU A CA 1
ATOM 1594 C C . LEU A 1 213 ? 0.181 -3.341 10.774 1.00 98.62 213 LEU A C 1
ATOM 1596 O O . LEU A 1 213 ? -0.054 -2.359 11.476 1.00 98.62 213 LEU A O 1
ATOM 1600 N N . ALA A 1 214 ? 1.384 -3.901 10.672 1.00 98.56 214 ALA A N 1
ATOM 1601 C CA . ALA A 1 214 ? 2.614 -3.302 11.168 1.00 98.56 214 ALA A CA 1
ATOM 1602 C C . ALA A 1 214 ? 3.360 -2.651 9.996 1.00 98.56 214 ALA A C 1
ATOM 1604 O O . ALA A 1 214 ? 3.642 -3.310 8.994 1.00 98.56 214 ALA A O 1
ATOM 1605 N N . ASN A 1 215 ? 3.669 -1.361 10.116 1.00 97.81 215 ASN A N 1
ATOM 1606 C CA . ASN A 1 215 ? 4.328 -0.583 9.071 1.00 97.81 215 ASN A CA 1
ATOM 1607 C C . ASN A 1 215 ? 5.852 -0.566 9.285 1.00 97.81 215 ASN A C 1
ATOM 1609 O O . ASN A 1 215 ? 6.361 0.193 10.109 1.00 97.81 215 ASN A O 1
ATOM 1613 N N . MET A 1 216 ? 6.582 -1.440 8.588 1.00 97.44 216 MET A N 1
ATOM 1614 C CA . MET A 1 216 ? 8.030 -1.629 8.736 1.00 97.44 216 MET A CA 1
ATOM 1615 C C . MET A 1 216 ? 8.802 -0.668 7.825 1.00 97.44 216 MET A C 1
ATOM 1617 O O . MET A 1 216 ? 9.330 -1.055 6.785 1.00 97.44 216 MET A O 1
ATOM 1621 N N . VAL A 1 217 ? 8.854 0.606 8.223 1.00 93.75 217 VAL A N 1
ATOM 1622 C CA . VAL A 1 217 ? 9.612 1.657 7.523 1.00 93.75 217 VAL A CA 1
ATOM 1623 C C . VAL A 1 217 ? 11.045 1.719 8.027 1.00 93.75 217 VAL A C 1
ATOM 1625 O O . VAL A 1 217 ? 11.289 2.090 9.179 1.00 93.75 217 VAL A O 1
ATOM 1628 N N . GLU A 1 218 ? 12.012 1.416 7.164 1.00 91.19 218 GLU A N 1
ATOM 1629 C CA . GLU A 1 218 ? 13.425 1.462 7.530 1.00 91.19 218 GLU A CA 1
ATOM 1630 C C . GLU A 1 218 ? 13.844 2.871 7.966 1.00 91.19 218 GLU A C 1
ATOM 1632 O O . GLU A 1 218 ? 13.520 3.867 7.320 1.00 91.19 218 GLU A O 1
ATOM 1637 N N . MET A 1 219 ? 14.591 2.947 9.072 1.00 87.75 219 MET A N 1
ATOM 1638 C CA . MET A 1 219 ? 15.018 4.204 9.708 1.00 87.75 219 MET A CA 1
ATOM 1639 C C . MET A 1 219 ? 13.861 5.110 10.170 1.00 87.75 219 MET A C 1
ATOM 1641 O O . MET A 1 219 ? 14.069 6.297 10.428 1.00 87.75 219 MET A O 1
ATOM 1645 N N . GLY A 1 220 ? 12.652 4.554 10.281 1.00 87.69 220 GLY A N 1
ATOM 1646 C CA . GLY A 1 220 ? 11.479 5.222 10.824 1.00 87.69 220 GLY A CA 1
ATOM 1647 C C . GLY A 1 220 ? 11.445 5.250 12.355 1.00 87.69 220 GLY A C 1
ATOM 1648 O O . GLY A 1 220 ? 12.432 5.016 13.048 1.00 87.69 220 GLY A O 1
ATOM 1649 N N . MET A 1 221 ? 10.261 5.556 12.887 1.00 89.19 221 MET A N 1
ATOM 1650 C CA . MET A 1 221 ? 10.031 5.707 14.333 1.00 89.19 221 MET A CA 1
ATOM 1651 C C . MET A 1 221 ? 9.684 4.391 15.041 1.00 89.19 221 MET A C 1
ATOM 1653 O O . MET A 1 221 ? 9.856 4.288 16.252 1.00 89.19 221 MET A O 1
ATOM 1657 N N . THR A 1 222 ? 9.158 3.411 14.304 1.00 93.94 222 THR A N 1
ATOM 1658 C CA . THR A 1 222 ? 8.697 2.133 14.857 1.00 93.94 222 THR A CA 1
ATOM 1659 C C . THR A 1 222 ? 9.834 1.116 14.876 1.00 93.94 222 THR A C 1
ATOM 1661 O O . THR A 1 222 ? 10.555 1.014 13.881 1.00 93.94 222 THR A O 1
ATOM 1664 N N . PRO A 1 223 ? 10.004 0.341 15.966 1.00 94.75 223 PRO A N 1
ATOM 1665 C CA . PRO A 1 223 ? 10.960 -0.760 15.988 1.00 94.75 223 PRO A CA 1
ATOM 1666 C C . PRO A 1 223 ? 10.721 -1.744 14.836 1.00 94.75 223 PRO A C 1
ATOM 1668 O O . PRO A 1 223 ? 9.610 -2.244 14.659 1.00 94.75 223 PRO A O 1
ATOM 1671 N N . ILE A 1 224 ? 11.773 -2.041 14.073 1.00 95.94 224 ILE A N 1
ATOM 1672 C CA . ILE A 1 224 ? 11.718 -3.024 12.988 1.00 95.94 224 ILE A CA 1
ATOM 1673 C C . ILE A 1 224 ? 11.926 -4.416 13.576 1.00 95.94 224 ILE A C 1
ATOM 1675 O O . ILE A 1 224 ? 12.991 -4.713 14.117 1.00 95.94 224 ILE A O 1
ATOM 1679 N N . LEU A 1 225 ? 10.894 -5.251 13.480 1.00 97.50 225 LEU A N 1
ATOM 1680 C CA . LEU A 1 225 ? 10.884 -6.620 13.987 1.00 97.50 225 LEU A CA 1
ATOM 1681 C C . LEU A 1 225 ? 10.829 -7.625 12.835 1.00 97.50 225 LEU A C 1
ATOM 1683 O O . LEU A 1 225 ? 10.420 -7.296 11.719 1.00 97.50 225 LEU A O 1
ATOM 1687 N N . LEU A 1 226 ? 11.225 -8.863 13.120 1.00 97.81 226 LEU A N 1
ATOM 1688 C CA . LEU A 1 226 ? 11.081 -9.963 12.174 1.00 97.81 226 LEU A CA 1
ATOM 1689 C C . LEU A 1 226 ? 9.596 -10.330 11.981 1.00 97.81 226 LEU A C 1
ATOM 1691 O O . LEU A 1 226 ? 8.810 -10.193 12.926 1.00 97.81 226 LEU A O 1
ATOM 1695 N N . PRO A 1 227 ? 9.201 -10.834 10.796 1.00 98.00 227 PRO A N 1
ATOM 1696 C CA . PRO A 1 227 ? 7.839 -11.303 10.528 1.00 98.00 227 PRO A CA 1
ATOM 1697 C C . PRO A 1 227 ? 7.291 -12.255 11.600 1.00 98.00 227 PRO A C 1
ATOM 1699 O O . PRO A 1 227 ? 6.144 -12.116 12.019 1.00 98.00 227 PRO A O 1
ATOM 1702 N N . GLU A 1 228 ? 8.111 -13.177 12.100 1.00 98.12 228 GLU A N 1
ATOM 1703 C CA . GLU A 1 228 ? 7.717 -14.152 13.121 1.00 98.12 228 GLU A CA 1
ATOM 1704 C C . GLU A 1 228 ? 7.373 -13.460 14.446 1.00 98.12 228 GLU A C 1
ATOM 1706 O O . GLU A 1 228 ? 6.352 -13.754 15.061 1.00 98.12 228 GLU A O 1
ATOM 1711 N N . GLN A 1 229 ? 8.168 -12.464 14.843 1.00 98.50 229 GLN A N 1
ATOM 1712 C CA . GLN A 1 229 ? 7.932 -11.685 16.061 1.00 98.50 229 GLN A CA 1
ATOM 1713 C C . GLN A 1 229 ? 6.664 -10.830 15.943 1.00 98.50 229 GLN A C 1
ATOM 1715 O O . GLN A 1 229 ? 5.905 -10.697 16.901 1.00 98.50 229 GLN A O 1
ATOM 1720 N N . LEU A 1 230 ? 6.411 -10.250 14.764 1.00 98.62 230 LEU A N 1
ATOM 1721 C CA . LEU A 1 230 ? 5.180 -9.503 14.493 1.00 98.62 230 LEU A CA 1
ATOM 1722 C C . LEU A 1 230 ? 3.950 -10.411 14.579 1.00 98.62 230 LEU A C 1
ATOM 1724 O O . LEU A 1 230 ? 2.942 -10.014 15.170 1.00 98.62 230 LEU A O 1
ATOM 1728 N N . HIS A 1 231 ? 4.045 -11.626 14.036 1.00 98.44 231 HIS A N 1
ATOM 1729 C CA . HIS A 1 231 ? 2.993 -12.633 14.138 1.00 98.44 231 HIS A CA 1
ATOM 1730 C C . HIS A 1 231 ? 2.726 -12.984 15.606 1.00 98.44 231 HIS A C 1
ATOM 1732 O O . HIS A 1 231 ? 1.580 -12.910 16.045 1.00 98.44 231 HIS A O 1
ATOM 1738 N N . GLU A 1 232 ? 3.764 -13.295 16.389 1.00 98.25 232 GLU A N 1
ATOM 1739 C CA . GLU A 1 232 ? 3.645 -13.622 17.819 1.00 98.25 232 GLU A CA 1
ATOM 1740 C C . GLU A 1 232 ? 2.974 -12.507 18.637 1.00 98.25 232 GLU A C 1
ATOM 1742 O O . GLU A 1 232 ? 2.204 -12.788 19.554 1.00 98.25 232 GLU A O 1
ATOM 1747 N N . ILE A 1 233 ? 3.229 -11.241 18.292 1.00 98.12 233 ILE A N 1
ATOM 1748 C CA . ILE A 1 233 ? 2.585 -10.073 18.918 1.00 98.12 233 ILE A CA 1
ATOM 1749 C C . ILE A 1 233 ? 1.093 -9.973 18.549 1.00 98.12 233 ILE A C 1
ATOM 1751 O O . ILE A 1 233 ? 0.308 -9.392 19.300 1.00 98.12 233 ILE A O 1
ATOM 1755 N N . GLY A 1 234 ? 0.685 -10.545 17.416 1.00 98.31 234 GLY A N 1
ATOM 1756 C CA . GLY A 1 234 ? -0.698 -10.563 16.941 1.00 98.31 234 GLY A CA 1
ATOM 1757 C C . GLY A 1 234 ? -0.962 -9.697 15.709 1.00 98.31 234 GLY A C 1
ATOM 1758 O O . GLY A 1 234 ? -2.130 -9.462 15.382 1.00 98.31 234 GLY A O 1
ATOM 1759 N N . TYR A 1 235 ? 0.076 -9.218 15.015 1.00 98.75 235 TYR A N 1
ATOM 1760 C CA . TYR A 1 235 ? -0.097 -8.588 13.706 1.00 98.75 235 TYR A CA 1
ATOM 1761 C C . TYR A 1 235 ? -0.425 -9.617 12.635 1.00 98.75 235 TYR A C 1
ATOM 1763 O O . TYR A 1 235 ? 0.017 -10.763 12.675 1.00 98.75 235 TYR A O 1
ATOM 1771 N N . LYS A 1 236 ? -1.178 -9.169 11.631 1.00 98.69 236 LYS A N 1
ATOM 1772 C CA . LYS A 1 236 ? -1.568 -9.996 10.492 1.00 98.69 236 LYS A CA 1
ATOM 1773 C C . LYS A 1 236 ? -0.797 -9.664 9.221 1.00 98.69 236 LYS A C 1
ATOM 1775 O O . LYS A 1 236 ? -0.621 -10.533 8.370 1.00 98.69 236 LYS A O 1
ATOM 1780 N N . ILE A 1 237 ? -0.360 -8.415 9.086 1.00 98.81 237 ILE A N 1
ATOM 1781 C CA . ILE A 1 237 ? 0.337 -7.908 7.905 1.00 98.81 237 ILE A CA 1
ATOM 1782 C C . ILE A 1 237 ? 1.615 -7.205 8.358 1.00 98.81 237 ILE A C 1
ATOM 1784 O O . ILE A 1 237 ? 1.556 -6.353 9.245 1.00 98.81 237 ILE A O 1
ATOM 1788 N N . ALA A 1 238 ? 2.740 -7.527 7.723 1.00 98.62 238 ALA A N 1
ATOM 1789 C CA . ALA A 1 238 ? 3.966 -6.737 7.792 1.00 98.62 238 ALA A CA 1
ATOM 1790 C C . ALA A 1 238 ? 4.144 -6.000 6.460 1.00 98.62 238 ALA A C 1
ATOM 1792 O O . ALA A 1 238 ? 4.408 -6.625 5.431 1.00 98.62 238 ALA A O 1
ATOM 1793 N N . LEU A 1 239 ? 3.951 -4.682 6.474 1.00 98.62 239 LEU A N 1
ATOM 1794 C CA . LEU A 1 239 ? 4.078 -3.820 5.301 1.00 98.62 239 LEU A CA 1
ATOM 1795 C C . LEU A 1 239 ? 5.505 -3.287 5.190 1.00 98.62 239 LEU A C 1
ATOM 1797 O O . LEU A 1 239 ? 6.027 -2.754 6.164 1.00 98.62 239 LEU A O 1
ATOM 1801 N N . TYR A 1 240 ? 6.084 -3.354 3.995 1.00 98.12 240 TYR A N 1
ATOM 1802 C CA . TYR A 1 240 ? 7.411 -2.810 3.684 1.00 98.12 240 TYR A CA 1
ATOM 1803 C C . TYR A 1 240 ? 7.272 -1.715 2.618 1.00 98.12 240 TYR A C 1
ATOM 1805 O O . TYR A 1 240 ? 7.359 -2.002 1.417 1.00 98.12 240 TYR A O 1
ATOM 1813 N N . PRO A 1 241 ? 6.958 -0.462 3.009 1.00 96.25 241 PRO A N 1
ATOM 1814 C CA . PRO A 1 241 ? 6.382 0.491 2.071 1.00 96.25 241 PRO A CA 1
ATOM 1815 C C . PRO A 1 241 ? 7.383 1.202 1.164 1.00 96.25 241 PRO A C 1
ATOM 1817 O O . PRO A 1 241 ? 7.001 1.656 0.089 1.00 96.25 241 PRO A O 1
ATOM 1820 N N . VAL A 1 242 ? 8.642 1.324 1.585 1.00 95.06 242 VAL A N 1
ATOM 1821 C CA . VAL A 1 242 ? 9.657 2.132 0.885 1.00 95.06 242 VAL A CA 1
ATOM 1822 C C . VAL A 1 242 ? 10.933 1.356 0.570 1.00 95.06 242 VAL A C 1
ATOM 1824 O O . VAL A 1 242 ? 11.848 1.917 -0.027 1.00 95.06 242 VAL A O 1
ATOM 1827 N N . THR A 1 243 ? 10.998 0.064 0.899 1.00 96.75 243 THR A N 1
ATOM 1828 C CA . THR A 1 243 ? 12.191 -0.779 0.727 1.00 96.75 243 THR A CA 1
ATOM 1829 C C . THR A 1 243 ? 12.690 -0.791 -0.717 1.00 96.75 243 THR A C 1
ATOM 1831 O O . THR A 1 243 ? 13.859 -0.495 -0.968 1.00 96.75 243 THR A O 1
ATOM 1834 N N . LEU A 1 244 ? 11.802 -1.073 -1.683 1.00 97.75 244 LEU A N 1
ATOM 1835 C CA . LEU A 1 244 ? 12.164 -1.097 -3.106 1.00 97.75 244 LEU A CA 1
ATOM 1836 C C . LEU A 1 244 ? 12.564 0.291 -3.616 1.00 97.75 244 LEU A C 1
ATOM 1838 O O . LEU A 1 244 ? 13.550 0.410 -4.341 1.00 97.75 244 LEU A O 1
ATOM 1842 N N . LEU A 1 245 ? 11.859 1.341 -3.183 1.00 96.62 245 LEU A N 1
ATOM 1843 C CA . LEU A 1 245 ? 12.182 2.716 -3.557 1.00 96.62 245 LEU A CA 1
ATOM 1844 C C . LEU A 1 245 ? 13.585 3.097 -3.063 1.00 96.62 245 LEU A C 1
ATOM 1846 O O . LEU A 1 245 ? 14.435 3.473 -3.867 1.00 96.62 245 LEU A O 1
ATOM 1850 N N . ASN A 1 246 ? 13.857 2.920 -1.769 1.00 95.50 246 ASN A N 1
ATOM 1851 C CA . ASN A 1 246 ? 15.148 3.226 -1.151 1.00 95.50 246 ASN A CA 1
ATOM 1852 C C . ASN A 1 246 ? 16.297 2.435 -1.789 1.00 95.50 246 ASN A C 1
ATOM 1854 O O . ASN A 1 246 ? 17.353 2.999 -2.088 1.00 95.50 246 ASN A O 1
ATOM 1858 N N . ALA A 1 247 ? 16.100 1.135 -2.030 1.00 96.81 247 ALA A N 1
ATOM 1859 C CA . ALA A 1 247 ? 17.093 0.305 -2.703 1.00 96.81 247 ALA A CA 1
ATOM 1860 C C . ALA A 1 247 ? 17.356 0.791 -4.138 1.00 96.81 247 ALA A C 1
ATOM 1862 O O . ALA A 1 247 ? 18.515 0.909 -4.545 1.00 96.81 247 ALA A O 1
ATOM 1863 N N . SER A 1 248 ? 16.296 1.126 -4.881 1.00 96.56 248 SER A N 1
ATOM 1864 C CA . SER A 1 248 ? 16.398 1.578 -6.270 1.00 96.56 248 SER A CA 1
ATOM 1865 C C . SER A 1 248 ? 17.149 2.902 -6.397 1.00 96.56 248 SER A C 1
ATOM 1867 O O . SER A 1 248 ? 18.037 2.998 -7.240 1.00 96.56 248 SER A O 1
ATOM 1869 N N . ILE A 1 249 ? 16.877 3.885 -5.527 1.00 97.00 249 ILE A N 1
ATOM 1870 C CA . ILE A 1 249 ? 17.563 5.187 -5.524 1.00 97.00 249 ILE A CA 1
ATOM 1871 C C . ILE A 1 249 ? 19.073 4.974 -5.432 1.00 97.00 249 ILE A C 1
ATOM 1873 O O . ILE A 1 249 ? 19.823 5.446 -6.284 1.00 97.00 249 ILE A O 1
ATOM 1877 N N . LYS A 1 250 ? 19.517 4.164 -4.466 1.00 96.25 250 LYS A N 1
ATOM 1878 C CA . LYS A 1 250 ? 20.940 3.877 -4.257 1.00 96.25 250 LYS A CA 1
ATOM 1879 C C . LYS A 1 250 ? 21.595 3.216 -5.473 1.00 96.25 250 LYS A C 1
ATOM 1881 O O . LYS A 1 250 ? 22.744 3.522 -5.787 1.00 96.25 250 LYS A O 1
ATOM 1886 N N . VAL A 1 251 ? 20.907 2.283 -6.133 1.00 96.62 251 VAL A N 1
ATOM 1887 C CA . VAL A 1 251 ? 21.440 1.595 -7.323 1.00 96.62 251 VAL A CA 1
ATOM 1888 C C . VAL A 1 251 ? 21.470 2.531 -8.531 1.00 96.62 251 VAL A C 1
ATOM 1890 O O . VAL A 1 251 ? 22.481 2.576 -9.228 1.00 96.62 251 VAL A O 1
ATOM 1893 N N . MET A 1 252 ? 20.417 3.323 -8.745 1.00 97.44 252 MET A N 1
ATOM 1894 C CA . MET A 1 252 ? 20.352 4.308 -9.828 1.00 97.44 252 MET A CA 1
ATOM 1895 C C . MET A 1 252 ? 21.442 5.375 -9.684 1.00 97.44 252 MET A C 1
ATOM 1897 O O . MET A 1 252 ? 22.148 5.657 -10.650 1.00 97.44 252 MET A O 1
ATOM 1901 N N . GLU A 1 253 ? 21.648 5.921 -8.484 1.00 97.56 253 GLU A N 1
ATOM 1902 C CA . GLU A 1 253 ? 22.718 6.890 -8.217 1.00 97.56 253 GLU A CA 1
ATOM 1903 C C . GLU A 1 253 ? 24.105 6.306 -8.506 1.00 97.56 253 GLU A C 1
ATOM 1905 O O . GLU A 1 253 ? 24.918 6.946 -9.176 1.00 97.56 253 GLU A O 1
ATOM 1910 N N . LYS A 1 254 ? 24.368 5.070 -8.064 1.00 95.69 254 LYS A N 1
ATOM 1911 C CA . LYS A 1 254 ? 25.624 4.371 -8.367 1.00 95.69 254 LYS A CA 1
ATOM 1912 C C . LYS A 1 254 ? 25.816 4.166 -9.867 1.00 95.69 254 LYS A C 1
ATOM 1914 O O . LYS A 1 254 ? 26.884 4.482 -10.381 1.00 95.69 254 LYS A O 1
ATOM 1919 N N . ALA A 1 255 ? 24.790 3.700 -10.576 1.00 94.88 255 ALA A N 1
ATOM 1920 C CA . ALA A 1 255 ? 24.859 3.504 -12.021 1.00 94.88 255 ALA A CA 1
ATOM 1921 C C . ALA A 1 255 ? 25.144 4.823 -12.761 1.00 94.88 255 ALA A C 1
ATOM 1923 O O . ALA A 1 255 ? 25.947 4.843 -13.690 1.00 94.88 255 ALA A O 1
ATOM 1924 N N . LEU A 1 256 ? 24.553 5.942 -12.325 1.00 94.88 256 LEU A N 1
ATOM 1925 C CA . LEU A 1 256 ? 24.818 7.270 -12.890 1.00 94.88 256 LEU A CA 1
ATOM 1926 C C . LEU A 1 256 ? 26.255 7.751 -12.635 1.00 94.88 256 LEU A C 1
ATOM 1928 O O . LEU A 1 256 ? 26.842 8.402 -13.503 1.00 94.88 256 LEU A O 1
ATOM 1932 N N . VAL A 1 257 ? 26.834 7.431 -11.475 1.00 93.19 257 VAL A N 1
ATOM 1933 C CA . VAL A 1 257 ? 28.254 7.694 -11.188 1.00 93.19 257 VAL A CA 1
ATOM 1934 C C . VAL A 1 257 ? 29.147 6.868 -12.113 1.00 93.19 257 VAL A C 1
ATOM 1936 O O . VAL A 1 257 ? 30.030 7.432 -12.760 1.00 93.19 257 VAL A O 1
ATOM 1939 N N . GLU A 1 258 ? 28.882 5.567 -12.241 1.00 91.06 258 GLU A N 1
ATOM 1940 C CA . GLU A 1 258 ? 29.631 4.681 -13.140 1.00 91.06 258 GLU A CA 1
ATOM 1941 C C . GLU A 1 258 ? 29.528 5.123 -14.606 1.00 91.06 258 GLU A C 1
ATOM 1943 O O . GLU A 1 258 ? 30.529 5.130 -15.318 1.00 91.06 258 GLU A O 1
ATOM 1948 N N . LEU A 1 259 ? 28.345 5.565 -15.049 1.00 89.81 259 LEU A N 1
ATOM 1949 C CA . LEU A 1 259 ? 28.127 6.137 -16.382 1.00 89.81 259 LEU A CA 1
ATOM 1950 C C . LEU A 1 259 ? 28.956 7.407 -16.605 1.00 89.81 259 LEU A C 1
ATOM 1952 O O . LEU A 1 259 ? 29.597 7.545 -17.645 1.00 89.81 259 LEU A O 1
ATOM 1956 N N . ARG A 1 260 ? 28.978 8.329 -15.635 1.00 88.75 260 ARG A N 1
ATOM 1957 C CA . ARG A 1 260 ? 29.744 9.584 -15.734 1.00 88.75 260 ARG A CA 1
ATOM 1958 C C . ARG A 1 260 ? 31.253 9.346 -15.791 1.00 88.75 260 ARG A C 1
ATOM 1960 O O . ARG A 1 260 ? 31.963 10.106 -16.444 1.00 88.75 260 ARG A O 1
ATOM 1967 N N . ASN A 1 261 ? 31.732 8.308 -15.112 1.00 85.38 261 ASN A N 1
ATOM 1968 C CA . ASN A 1 261 ? 33.153 7.983 -15.022 1.00 85.38 261 ASN A CA 1
ATOM 1969 C C . ASN A 1 261 ? 33.679 7.185 -16.228 1.00 85.38 261 ASN A C 1
ATOM 1971 O O . ASN A 1 261 ? 34.868 6.863 -16.266 1.00 85.38 261 ASN A O 1
ATOM 1975 N N . GLN A 1 262 ? 32.838 6.896 -17.231 1.00 78.56 262 GLN A N 1
ATOM 1976 C CA . GLN A 1 262 ? 33.282 6.308 -18.495 1.00 78.56 262 GLN A CA 1
ATOM 1977 C C . GLN A 1 262 ? 34.146 7.313 -19.266 1.00 78.56 262 GLN A C 1
ATOM 1979 O O . GLN A 1 262 ? 33.659 8.124 -20.051 1.00 78.56 262 GLN A O 1
ATOM 1984 N N . THR A 1 263 ? 35.455 7.277 -19.031 1.00 66.56 263 THR A N 1
ATOM 1985 C CA . THR A 1 263 ? 36.427 8.050 -19.808 1.00 66.56 263 THR A CA 1
ATOM 1986 C C . THR A 1 263 ? 36.899 7.238 -21.010 1.00 66.56 263 THR A C 1
ATOM 1988 O O . THR A 1 263 ? 37.017 6.011 -20.953 1.00 66.56 263 THR A O 1
ATOM 1991 N N . ALA A 1 264 ? 37.175 7.924 -22.120 1.00 55.84 264 ALA A N 1
ATOM 1992 C CA . ALA A 1 264 ? 37.791 7.323 -23.296 1.00 55.84 264 ALA A CA 1
ATOM 1993 C C . ALA A 1 264 ? 39.220 6.865 -22.943 1.00 55.84 264 ALA A C 1
ATOM 1995 O O . ALA A 1 264 ? 40.171 7.626 -23.083 1.00 55.84 264 ALA A O 1
ATOM 1996 N N . GLY A 1 265 ? 39.379 5.649 -22.415 1.00 53.03 265 GLY A N 1
ATOM 1997 C CA . GLY A 1 265 ? 40.701 5.121 -22.065 1.00 53.03 265 GLY A CA 1
ATOM 1998 C C . GLY A 1 265 ? 40.720 3.872 -21.189 1.00 53.03 265 GLY A C 1
ATOM 1999 O O . GLY A 1 265 ? 41.647 3.076 -21.308 1.00 53.03 265 GLY A O 1
ATOM 2000 N N . THR A 1 266 ? 39.702 3.624 -20.365 1.00 52.38 266 THR A N 1
ATOM 2001 C CA . THR A 1 266 ? 39.614 2.389 -19.568 1.00 52.38 266 THR A CA 1
ATOM 2002 C C . THR A 1 266 ? 38.825 1.322 -20.315 1.00 52.38 266 THR A C 1
ATOM 2004 O O . THR A 1 266 ? 37.728 0.944 -19.921 1.00 52.38 266 THR A O 1
ATOM 2007 N N . SER A 1 267 ? 39.390 0.829 -21.419 1.00 50.94 267 SER A N 1
ATOM 2008 C CA . SER A 1 267 ? 39.008 -0.486 -21.936 1.00 50.94 267 SER A CA 1
ATOM 2009 C C . SER A 1 267 ? 39.681 -1.537 -21.059 1.00 50.94 267 SER A C 1
ATOM 2011 O O . SER A 1 267 ? 40.803 -1.967 -21.325 1.00 50.94 267 SER A O 1
ATOM 2013 N N . THR A 1 268 ? 39.022 -1.935 -19.974 1.00 49.28 268 THR A N 1
ATOM 2014 C CA . THR A 1 268 ? 39.330 -3.227 -19.364 1.00 49.28 268 THR A CA 1
ATOM 2015 C C . THR A 1 268 ? 38.600 -4.279 -20.176 1.00 49.28 268 THR A C 1
ATOM 2017 O O . THR A 1 268 ? 37.440 -4.600 -19.930 1.00 49.28 268 THR A O 1
ATOM 2020 N N . THR A 1 269 ? 39.283 -4.812 -21.184 1.00 56.59 269 THR A N 1
ATOM 2021 C CA . THR A 1 269 ? 38.912 -6.093 -21.774 1.00 56.59 269 THR A CA 1
ATOM 2022 C C . THR A 1 269 ? 38.798 -7.132 -20.662 1.00 56.59 269 THR A C 1
ATOM 2024 O O . THR A 1 269 ? 39.812 -7.494 -20.067 1.00 56.59 269 THR A O 1
ATOM 2027 N N . SER A 1 270 ? 37.593 -7.629 -20.384 1.00 49.66 270 SER A N 1
ATOM 2028 C CA . SER A 1 270 ? 37.355 -9.068 -20.198 1.00 49.66 270 SER A CA 1
ATOM 2029 C C . SER A 1 270 ? 35.871 -9.430 -20.009 1.00 49.66 270 SER A C 1
ATOM 2031 O O . SER A 1 270 ? 35.208 -9.001 -19.076 1.00 49.66 270 SER A O 1
ATOM 2033 N N . ALA A 1 271 ? 35.422 -10.327 -20.894 1.00 47.66 271 ALA A N 1
ATOM 2034 C CA . ALA A 1 271 ? 34.726 -11.574 -20.554 1.00 47.66 271 ALA A CA 1
ATOM 2035 C C . ALA A 1 271 ? 33.201 -11.638 -20.302 1.00 47.66 271 ALA A C 1
ATOM 2037 O O . ALA A 1 271 ? 32.767 -12.577 -19.639 1.00 47.66 271 ALA A O 1
ATOM 2038 N N . SER A 1 272 ? 32.352 -10.808 -20.923 1.00 47.06 272 SER A N 1
ATOM 2039 C CA . SER A 1 272 ? 30.910 -11.143 -20.983 1.00 47.06 272 SER A CA 1
ATOM 2040 C C . SER A 1 272 ? 30.165 -10.636 -22.229 1.00 47.06 272 SER A C 1
ATOM 2042 O O . SER A 1 272 ? 29.372 -9.707 -22.184 1.00 47.06 272 SER A O 1
ATOM 2044 N N . GLY A 1 273 ? 30.344 -11.324 -23.361 1.00 54.19 273 GLY A N 1
ATOM 2045 C CA . GLY A 1 273 ? 29.386 -11.273 -24.476 1.00 54.19 273 GLY A CA 1
ATOM 2046 C C . GLY A 1 273 ? 29.501 -10.090 -25.450 1.00 54.19 273 GLY A C 1
ATOM 2047 O O . GLY A 1 273 ? 30.259 -9.140 -25.267 1.00 54.19 273 GLY A O 1
ATOM 2048 N N . VAL A 1 274 ? 28.757 -10.203 -26.554 1.00 62.66 274 VAL A N 1
ATOM 2049 C CA . VAL A 1 274 ? 28.699 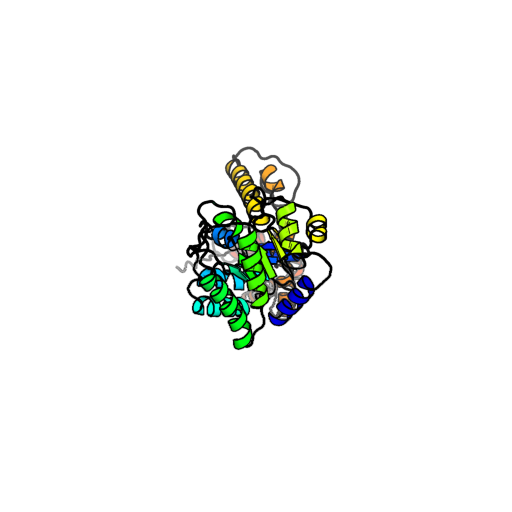-9.224 -27.649 1.00 62.66 274 VAL A CA 1
ATOM 2050 C C . VAL A 1 274 ? 28.026 -7.944 -27.123 1.00 62.66 274 VAL A C 1
ATOM 2052 O O . VAL A 1 274 ? 26.848 -7.981 -26.787 1.00 62.66 274 VAL A O 1
ATOM 2055 N N . ASN A 1 275 ? 28.761 -6.826 -27.068 1.00 71.19 275 ASN A N 1
ATOM 2056 C CA . ASN A 1 275 ? 28.305 -5.478 -26.660 1.00 71.19 275 ASN A CA 1
ATOM 2057 C C . ASN A 1 275 ? 28.128 -5.192 -25.145 1.00 71.19 275 ASN A C 1
ATOM 2059 O O . ASN A 1 275 ? 27.241 -4.424 -24.776 1.00 71.19 275 ASN A O 1
ATOM 2063 N N . ALA A 1 276 ? 28.967 -5.744 -24.259 1.00 70.56 276 ALA A N 1
ATOM 2064 C CA . ALA A 1 276 ? 29.020 -5.306 -22.853 1.00 70.56 276 ALA A CA 1
ATOM 2065 C C . ALA A 1 276 ? 29.488 -3.842 -22.693 1.00 70.56 276 ALA A C 1
ATOM 2067 O O . ALA A 1 276 ? 30.194 -3.308 -23.555 1.00 70.56 276 ALA A O 1
ATOM 2068 N N . THR A 1 277 ? 29.140 -3.195 -21.571 1.00 73.12 277 THR A N 1
ATOM 2069 C CA . THR A 1 277 ? 29.642 -1.842 -21.279 1.00 73.12 277 THR A CA 1
ATOM 2070 C C . THR A 1 277 ? 31.145 -1.892 -20.966 1.00 73.12 277 THR A C 1
ATOM 2072 O O . THR A 1 277 ? 31.614 -2.884 -20.400 1.00 73.12 277 THR A O 1
ATOM 2075 N N . PRO A 1 278 ? 31.928 -0.844 -21.291 1.00 75.62 278 PRO A N 1
ATOM 2076 C CA . PRO A 1 278 ? 33.359 -0.821 -20.984 1.00 75.62 278 PRO A CA 1
ATOM 2077 C C . PRO A 1 278 ? 33.663 -0.637 -19.484 1.00 75.62 278 PRO A C 1
ATOM 2079 O O . PRO A 1 278 ? 34.823 -0.746 -19.096 1.00 75.62 278 PRO A O 1
ATOM 2082 N N . SER A 1 279 ? 32.658 -0.366 -18.637 1.00 82.06 279 SER A N 1
ATOM 2083 C CA . SER A 1 279 ? 32.820 -0.241 -17.181 1.00 82.06 279 SER A CA 1
ATOM 2084 C C . SER A 1 279 ? 32.451 -1.550 -16.475 1.00 82.06 279 SER A C 1
ATOM 2086 O O . SER A 1 279 ? 31.301 -1.985 -16.511 1.00 82.06 279 SER A O 1
ATOM 2088 N N . ALA A 1 280 ? 33.420 -2.155 -15.780 1.00 81.06 280 ALA A N 1
ATOM 2089 C CA . ALA A 1 280 ? 33.182 -3.331 -14.941 1.00 81.06 280 ALA A CA 1
ATOM 2090 C C . ALA A 1 280 ? 32.173 -3.038 -13.816 1.00 81.06 280 ALA A C 1
ATOM 2092 O O . ALA A 1 280 ? 31.236 -3.809 -13.626 1.00 81.06 280 ALA A O 1
ATOM 2093 N N . GLY A 1 281 ? 32.306 -1.885 -13.148 1.00 85.62 281 GLY A N 1
ATOM 2094 C CA . GLY A 1 281 ? 31.387 -1.462 -12.088 1.00 85.62 281 GLY A CA 1
ATOM 2095 C C . GLY A 1 281 ? 29.956 -1.269 -12.590 1.00 85.62 281 GLY A C 1
ATOM 2096 O O . GLY A 1 281 ? 29.008 -1.621 -11.895 1.00 85.62 281 GLY A O 1
ATOM 2097 N N . LEU A 1 282 ? 29.778 -0.785 -13.825 1.00 85.94 282 LEU A N 1
ATOM 2098 C CA . LEU A 1 282 ? 28.450 -0.708 -14.432 1.00 85.94 282 LEU A CA 1
ATOM 2099 C C . LEU A 1 282 ? 27.903 -2.100 -14.772 1.00 85.94 282 LEU A C 1
ATOM 2101 O O . LEU A 1 282 ? 26.742 -2.372 -14.484 1.00 85.94 282 LEU A O 1
ATOM 2105 N N . ASN A 1 283 ? 28.723 -2.993 -15.335 1.00 85.19 283 ASN A N 1
ATOM 2106 C CA . ASN A 1 283 ? 28.293 -4.357 -15.661 1.00 85.19 283 ASN A CA 1
ATOM 2107 C C . ASN A 1 283 ? 27.825 -5.144 -14.421 1.00 85.19 283 ASN A C 1
ATOM 2109 O O . ASN A 1 283 ? 26.906 -5.944 -14.543 1.00 85.19 283 ASN A O 1
ATOM 2113 N N . GLU A 1 284 ? 28.395 -4.895 -13.237 1.00 87.81 284 GLU A N 1
ATOM 2114 C CA . GLU A 1 284 ? 27.953 -5.513 -11.972 1.00 87.81 284 GLU A CA 1
ATOM 2115 C C . GLU A 1 284 ? 26.560 -5.051 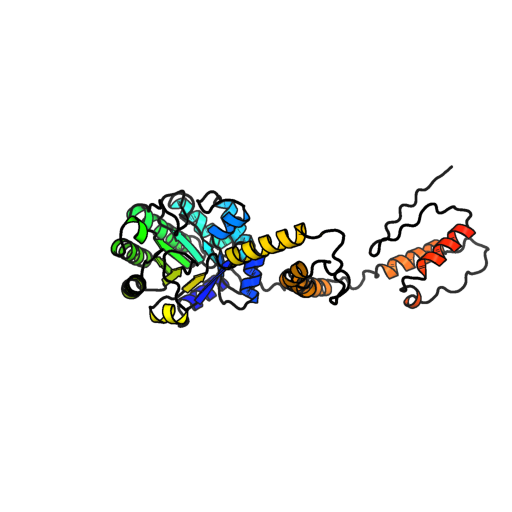-11.509 1.00 87.81 284 GLU A C 1
ATOM 2117 O O . GLU A 1 284 ? 25.893 -5.758 -10.754 1.00 87.81 284 GLU A O 1
ATOM 2122 N N . LEU A 1 285 ? 26.111 -3.868 -11.941 1.00 90.31 285 LEU A N 1
ATOM 2123 C CA . LEU A 1 285 ? 24.813 -3.299 -11.564 1.00 90.31 285 LEU A CA 1
ATOM 2124 C C . LEU A 1 285 ? 23.693 -3.652 -12.551 1.00 90.31 285 LEU A C 1
ATOM 2126 O O . LEU A 1 285 ? 22.516 -3.528 -12.207 1.00 90.31 285 LEU A O 1
ATOM 2130 N N . LEU A 1 286 ? 24.037 -4.033 -13.783 1.00 90.06 286 LEU A N 1
ATOM 2131 C CA . LEU A 1 286 ? 23.070 -4.280 -14.847 1.00 90.06 286 LEU A CA 1
ATOM 2132 C C . LEU A 1 286 ? 22.560 -5.722 -14.824 1.00 90.06 286 LEU A C 1
ATOM 2134 O O . LEU A 1 286 ? 23.315 -6.678 -14.679 1.00 90.06 286 LEU A O 1
ATOM 2138 N N . SER A 1 287 ? 21.257 -5.878 -15.041 1.00 89.69 287 SER A N 1
ATOM 2139 C CA . SER A 1 287 ? 20.671 -7.179 -15.360 1.00 89.69 287 SER A CA 1
ATOM 2140 C C . SER A 1 287 ? 21.064 -7.619 -16.769 1.00 89.69 287 SER A C 1
ATOM 2142 O O . SER A 1 287 ? 21.193 -6.788 -17.673 1.00 89.69 287 SER A O 1
ATOM 2144 N N . ASP A 1 288 ? 21.197 -8.927 -16.989 1.00 87.81 288 ASP A N 1
ATOM 2145 C CA . ASP A 1 288 ? 21.395 -9.448 -18.337 1.00 87.81 288 ASP A CA 1
ATOM 2146 C C . ASP A 1 288 ? 20.145 -9.221 -19.209 1.00 87.81 288 ASP A C 1
ATOM 2148 O O . ASP A 1 288 ? 19.008 -9.165 -18.733 1.00 87.81 288 ASP A O 1
ATOM 2152 N N . PHE A 1 289 ? 20.350 -9.076 -20.520 1.00 86.94 289 PHE A N 1
ATOM 2153 C CA . PHE A 1 289 ? 19.265 -8.720 -21.436 1.00 86.94 289 PHE A CA 1
ATOM 2154 C C . PHE A 1 289 ? 18.176 -9.799 -21.533 1.00 86.94 289 PHE A C 1
ATOM 2156 O O . PHE A 1 289 ? 17.018 -9.478 -21.803 1.00 86.94 289 PHE A O 1
ATOM 2163 N N . ALA A 1 290 ? 18.515 -11.076 -21.325 1.00 89.12 290 ALA A N 1
ATOM 2164 C CA . ALA A 1 290 ? 17.520 -12.143 -21.326 1.00 89.12 290 ALA A CA 1
ATOM 2165 C C . ALA A 1 290 ? 16.598 -12.017 -20.107 1.00 89.12 290 ALA A C 1
ATOM 2167 O O . ALA A 1 29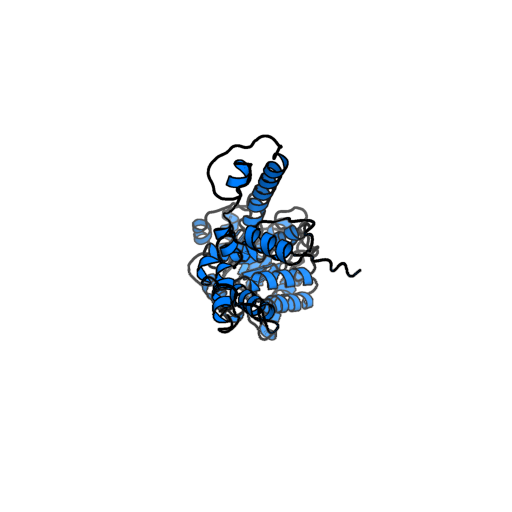0 ? 15.380 -12.081 -20.267 1.00 89.12 290 ALA A O 1
ATOM 2168 N N . HIS A 1 291 ? 17.160 -11.731 -18.934 1.00 90.88 291 HIS A N 1
ATOM 2169 C CA . HIS A 1 291 ? 16.402 -11.461 -17.722 1.00 90.88 291 HIS A CA 1
ATOM 2170 C C . HIS A 1 291 ? 15.526 -10.214 -17.853 1.00 90.88 291 HIS A C 1
ATOM 2172 O O . HIS A 1 291 ? 14.347 -10.269 -17.515 1.00 90.88 291 HIS A O 1
ATOM 2178 N N . VAL A 1 292 ? 16.046 -9.109 -18.405 1.00 91.19 292 VAL A N 1
ATOM 2179 C CA . VAL A 1 292 ? 15.235 -7.898 -18.639 1.00 91.19 292 VAL A CA 1
ATOM 2180 C C . VAL A 1 292 ? 14.045 -8.211 -19.541 1.00 91.19 292 VAL A C 1
ATOM 2182 O O . VAL A 1 292 ? 12.922 -7.839 -19.208 1.00 91.19 292 VAL A O 1
ATOM 2185 N N . LYS A 1 293 ? 14.270 -8.923 -20.655 1.00 90.94 293 LYS A N 1
ATOM 2186 C CA . LYS A 1 293 ? 13.195 -9.335 -21.568 1.00 90.94 293 LYS A CA 1
ATOM 2187 C C . LYS A 1 293 ? 12.116 -10.140 -20.856 1.00 90.94 293 LYS A C 1
ATOM 2189 O O . LYS A 1 293 ? 10.935 -9.883 -21.069 1.00 90.94 293 LYS A O 1
ATOM 2194 N N . ASP A 1 294 ? 12.525 -11.076 -20.012 1.00 91.75 294 ASP A N 1
ATOM 2195 C CA . ASP A 1 294 ? 11.608 -11.903 -19.240 1.00 91.75 294 ASP A CA 1
ATOM 2196 C C . ASP A 1 294 ? 10.806 -11.080 -18.221 1.00 91.75 294 ASP A C 1
ATOM 2198 O O . ASP A 1 294 ? 9.584 -11.167 -18.164 1.00 91.75 294 ASP A O 1
ATOM 2202 N N . VAL A 1 295 ? 11.466 -10.194 -17.470 1.00 91.88 295 VAL A N 1
ATOM 2203 C CA . VAL A 1 295 ? 10.813 -9.328 -16.474 1.00 91.88 295 VAL A CA 1
ATOM 2204 C C . VAL A 1 295 ? 9.771 -8.403 -17.109 1.00 91.88 295 VAL A C 1
ATOM 2206 O O . VAL A 1 295 ? 8.681 -8.236 -16.556 1.00 91.88 295 VAL A O 1
ATOM 2209 N N . VAL A 1 296 ? 10.084 -7.796 -18.258 1.00 91.31 296 VAL A N 1
ATOM 2210 C CA . VAL A 1 296 ? 9.178 -6.838 -18.922 1.00 91.31 296 VAL A CA 1
ATOM 2211 C C . VAL A 1 296 ? 8.128 -7.509 -19.816 1.00 91.31 296 VAL A C 1
ATOM 2213 O O . VAL A 1 296 ? 7.242 -6.821 -20.321 1.00 91.31 296 VAL A O 1
ATOM 2216 N N . GLY A 1 297 ? 8.178 -8.835 -19.972 1.00 89.56 297 GLY A N 1
ATOM 2217 C CA . GLY A 1 297 ? 7.126 -9.626 -20.613 1.00 89.56 297 GLY A CA 1
ATOM 2218 C C . GLY A 1 297 ? 7.341 -9.974 -22.091 1.00 89.56 297 GLY A C 1
ATOM 2219 O O . GLY A 1 297 ? 6.384 -10.335 -22.777 1.00 89.56 297 GLY A O 1
ATOM 2220 N N . PHE A 1 298 ? 8.564 -9.851 -22.624 1.00 90.56 298 PHE A N 1
ATOM 2221 C CA . PHE A 1 298 ? 8.859 -10.243 -24.013 1.00 90.56 298 PHE A CA 1
ATOM 2222 C C . PHE A 1 298 ? 8.730 -11.751 -24.232 1.00 90.56 298 PHE A C 1
ATOM 2224 O O . PHE A 1 298 ? 8.399 -12.166 -25.346 1.00 90.56 298 PHE A O 1
ATOM 2231 N N . THR A 1 299 ? 8.997 -12.560 -23.204 1.00 87.00 299 THR A N 1
ATOM 2232 C CA . THR A 1 299 ? 8.883 -14.021 -23.279 1.00 87.00 299 THR A CA 1
ATOM 2233 C C . THR A 1 299 ? 7.431 -14.416 -23.551 1.00 87.00 299 THR A C 1
ATOM 2235 O O . THR A 1 299 ? 7.147 -15.109 -24.528 1.00 87.00 299 THR A O 1
ATOM 2238 N N . GLU A 1 300 ? 6.496 -13.911 -22.745 1.00 87.25 300 GLU A N 1
ATOM 2239 C CA . GLU A 1 300 ? 5.064 -14.179 -22.881 1.00 87.25 300 GLU A CA 1
ATOM 2240 C C . GLU A 1 300 ? 4.480 -13.537 -24.138 1.00 87.25 300 GLU A C 1
ATOM 2242 O O . GLU A 1 300 ? 3.666 -14.164 -24.816 1.00 87.25 300 GLU A O 1
ATOM 2247 N N . TYR A 1 301 ? 4.917 -12.318 -24.477 1.00 89.38 301 TYR A N 1
ATOM 2248 C CA . TYR A 1 301 ? 4.520 -11.658 -25.720 1.00 89.38 301 TYR A CA 1
ATOM 2249 C C . TYR A 1 301 ? 4.858 -12.524 -26.935 1.00 89.38 301 TYR A C 1
ATOM 2251 O O . TYR A 1 301 ? 3.974 -12.815 -27.732 1.00 89.38 301 TYR A O 1
ATOM 2259 N N . SER A 1 302 ? 6.114 -12.968 -27.055 1.00 88.56 302 SER A N 1
ATOM 2260 C CA . SER A 1 302 ? 6.575 -13.743 -28.217 1.00 88.56 302 SER A CA 1
ATOM 2261 C C . SER A 1 302 ? 5.820 -15.068 -28.345 1.00 88.56 302 SER A C 1
ATOM 2263 O O . SER A 1 302 ? 5.416 -15.448 -29.440 1.00 88.56 302 SER A O 1
ATOM 2265 N N . ALA A 1 303 ? 5.584 -15.749 -27.218 1.00 87.19 303 ALA A N 1
ATOM 2266 C CA . ALA A 1 303 ? 4.841 -17.007 -27.190 1.00 87.19 303 ALA A CA 1
ATOM 2267 C C . ALA A 1 303 ? 3.366 -16.835 -27.598 1.00 87.19 303 ALA A C 1
ATOM 2269 O O . ALA A 1 303 ? 2.803 -17.680 -28.295 1.00 87.19 303 ALA A O 1
ATOM 2270 N N . GLU A 1 304 ? 2.720 -15.746 -27.171 1.00 87.50 304 GLU A N 1
ATOM 2271 C CA . GLU A 1 304 ? 1.330 -15.467 -27.540 1.00 87.50 304 GLU A CA 1
ATOM 2272 C C . GLU A 1 304 ? 1.234 -14.932 -28.984 1.00 87.50 304 GLU A C 1
ATOM 2274 O O . GLU A 1 304 ? 0.297 -15.288 -29.694 1.00 87.50 304 GLU A O 1
ATOM 2279 N N . GLU A 1 305 ? 2.210 -14.153 -29.460 1.00 89.56 305 GLU A N 1
ATOM 2280 C CA . GLU A 1 305 ? 2.301 -13.695 -30.855 1.00 89.56 305 GLU A CA 1
ATOM 2281 C C . GLU A 1 305 ? 2.409 -14.875 -31.828 1.00 89.56 305 GLU A C 1
ATOM 2283 O O . GLU A 1 305 ? 1.671 -14.917 -32.812 1.00 89.56 305 GLU A O 1
ATOM 2288 N N . GLU A 1 306 ? 3.244 -15.876 -31.529 1.00 89.00 306 GLU A N 1
ATOM 2289 C CA . GLU A 1 306 ? 3.383 -17.090 -32.346 1.00 89.00 306 GLU A CA 1
ATOM 2290 C C . GLU A 1 306 ? 2.039 -17.811 -32.536 1.00 89.00 306 GLU A C 1
ATOM 2292 O O . GLU A 1 306 ? 1.730 -18.298 -33.625 1.00 89.00 306 GLU A O 1
ATOM 2297 N N . ARG A 1 307 ? 1.178 -17.796 -31.511 1.00 86.12 307 ARG A N 1
ATOM 2298 C CA . ARG A 1 307 ? -0.164 -18.392 -31.557 1.00 86.12 307 ARG A CA 1
ATOM 2299 C C . ARG A 1 307 ? -1.097 -17.719 -32.570 1.00 86.12 307 ARG A C 1
ATOM 2301 O O . ARG A 1 307 ? -2.000 -18.377 -33.088 1.00 86.12 307 ARG A O 1
ATOM 2308 N N . TYR A 1 308 ? -0.907 -16.425 -32.822 1.00 83.50 308 TYR A N 1
ATOM 2309 C CA . TYR A 1 308 ? -1.674 -15.640 -33.798 1.00 83.50 308 TYR A CA 1
ATOM 2310 C C . TYR A 1 308 ? -0.892 -15.370 -35.085 1.00 83.50 308 TYR A C 1
ATOM 2312 O O . TYR A 1 308 ? -1.409 -14.698 -35.982 1.00 83.50 308 TYR A O 1
ATOM 2320 N N . GLY A 1 309 ? 0.332 -15.895 -35.192 1.00 74.81 309 GLY A N 1
ATOM 2321 C CA . GLY A 1 309 ? 1.148 -15.807 -36.388 1.00 74.81 309 GLY A CA 1
ATOM 2322 C C . GLY A 1 309 ? 0.357 -16.327 -37.582 1.00 74.81 309 GLY A C 1
ATOM 2323 O O . GLY A 1 309 ? -0.060 -17.485 -37.618 1.00 74.81 309 GLY A O 1
ATOM 2324 N N . ALA A 1 310 ? 0.111 -15.455 -38.562 1.00 59.28 310 ALA A N 1
ATOM 2325 C CA . ALA A 1 310 ? -0.542 -15.852 -39.796 1.00 59.28 310 ALA A CA 1
ATOM 2326 C C . ALA A 1 310 ? 0.277 -16.983 -40.432 1.00 59.28 310 ALA A C 1
ATOM 2328 O O . ALA A 1 310 ? 1.425 -16.772 -40.819 1.00 59.28 310 ALA A O 1
ATOM 2329 N N . THR A 1 311 ? -0.325 -18.157 -40.620 1.00 54.44 311 THR A N 1
ATOM 2330 C CA . THR A 1 311 ? 0.267 -19.308 -41.327 1.00 54.44 311 THR A CA 1
ATOM 2331 C C . THR A 1 311 ? 0.574 -19.036 -42.810 1.00 54.44 311 THR A C 1
ATOM 2333 O O . THR A 1 311 ? 0.827 -19.968 -43.560 1.00 54.44 311 THR A O 1
ATOM 2336 N N . ASN A 1 312 ? 0.558 -17.774 -43.255 1.00 49.44 312 ASN A N 1
ATOM 2337 C CA . ASN A 1 312 ? 0.704 -17.374 -44.651 1.00 49.44 312 ASN A CA 1
ATOM 2338 C C . ASN A 1 312 ? 1.242 -15.943 -44.850 1.00 49.44 312 ASN A C 1
ATOM 2340 O O . ASN A 1 312 ? 0.915 -15.298 -45.845 1.00 49.44 312 ASN A O 1
ATOM 2344 N N . GLN A 1 313 ? 2.084 -15.418 -43.954 1.00 48.41 313 GLN A N 1
ATOM 2345 C CA . GLN A 1 313 ? 2.995 -14.357 -44.395 1.00 48.41 313 GLN A CA 1
ATOM 2346 C C . GLN A 1 313 ? 4.251 -15.021 -44.959 1.00 48.41 313 GLN A C 1
ATOM 2348 O O . GLN A 1 313 ? 4.949 -15.712 -44.211 1.00 48.41 313 GLN A O 1
ATOM 2353 N N . PRO A 1 314 ? 4.556 -14.853 -46.263 1.00 44.34 314 PRO A N 1
ATOM 2354 C CA . PRO A 1 314 ? 5.847 -15.266 -46.774 1.00 44.34 314 PRO A CA 1
ATOM 2355 C C . PRO A 1 314 ? 6.891 -14.576 -45.902 1.00 44.34 314 PRO A C 1
ATOM 2357 O O . PRO A 1 314 ? 6.778 -13.376 -45.632 1.00 44.34 314 PRO A O 1
ATOM 2360 N N . SER A 1 315 ? 7.886 -15.325 -45.426 1.00 47.31 315 SER A N 1
ATOM 2361 C CA . SER A 1 315 ? 9.012 -14.726 -44.713 1.00 47.31 315 SER A CA 1
ATOM 2362 C C . SER A 1 315 ? 9.514 -13.508 -45.505 1.00 47.31 315 SER A C 1
ATOM 2364 O O . SER A 1 315 ? 9.425 -13.484 -46.735 1.00 47.31 315 SER A O 1
ATOM 2366 N N . LYS A 1 316 ? 10.081 -12.484 -44.852 1.00 48.50 316 LYS A N 1
ATOM 2367 C CA . LYS A 1 316 ? 10.707 -11.354 -45.580 1.00 48.50 316 LYS A CA 1
ATOM 2368 C C . LYS A 1 316 ? 11.695 -11.833 -46.667 1.00 48.50 316 LYS A C 1
ATOM 2370 O O . LYS A 1 316 ? 11.924 -11.133 -47.647 1.00 48.50 316 LYS A O 1
ATOM 2375 N N . CYS A 1 317 ? 12.229 -13.049 -46.514 1.00 40.81 317 CYS A N 1
ATOM 2376 C CA . CYS A 1 317 ? 13.027 -13.768 -47.504 1.00 40.81 317 CYS A CA 1
ATOM 2377 C C . CYS A 1 317 ? 12.218 -14.236 -48.736 1.00 40.81 317 CYS A C 1
ATOM 2379 O O . CYS A 1 317 ? 12.667 -14.065 -49.864 1.00 40.81 317 CYS A O 1
ATOM 2381 N N . ALA A 1 318 ? 11.011 -14.772 -48.545 1.00 39.59 318 ALA A N 1
ATOM 2382 C CA . ALA A 1 318 ? 10.118 -15.190 -49.627 1.00 39.59 318 ALA A CA 1
ATOM 2383 C C . ALA A 1 318 ? 9.545 -14.002 -50.428 1.00 39.59 318 ALA A C 1
ATOM 2385 O O . ALA A 1 318 ? 9.422 -14.099 -51.647 1.00 39.59 318 ALA A O 1
ATOM 2386 N N . LEU A 1 319 ? 9.296 -12.850 -49.789 1.00 42.16 319 LEU A N 1
ATOM 2387 C CA . LEU A 1 319 ? 8.944 -11.608 -50.503 1.00 42.16 319 LEU A CA 1
ATOM 2388 C C . LEU A 1 319 ? 10.112 -11.065 -51.351 1.00 42.16 319 LEU A C 1
ATOM 2390 O O . LEU A 1 319 ? 9.881 -10.535 -52.435 1.00 42.16 319 LEU A O 1
ATOM 2394 N N . ARG A 1 320 ? 11.366 -11.237 -50.900 1.00 45.81 320 ARG A N 1
ATOM 2395 C CA . ARG A 1 320 ? 12.568 -10.901 -51.690 1.00 45.81 320 ARG A CA 1
ATOM 2396 C C . ARG A 1 320 ? 12.744 -11.806 -52.915 1.00 45.81 320 ARG A C 1
ATOM 2398 O O . ARG A 1 320 ? 13.234 -11.334 -53.934 1.00 45.81 320 ARG A O 1
ATOM 2405 N N . TYR A 1 321 ? 12.343 -13.075 -52.825 1.00 38.88 321 TYR A N 1
ATOM 2406 C CA . TYR A 1 321 ? 12.416 -14.022 -53.943 1.00 38.88 321 TYR A CA 1
ATOM 2407 C C . TYR A 1 321 ? 11.381 -13.726 -55.034 1.00 38.88 321 TYR A C 1
ATOM 2409 O O . TYR A 1 321 ? 11.730 -13.727 -56.210 1.00 38.88 321 TYR A O 1
ATOM 2417 N N . ALA A 1 322 ? 10.145 -13.389 -54.650 1.00 41.22 322 ALA A N 1
ATOM 2418 C CA . ALA A 1 322 ? 9.093 -13.013 -55.599 1.00 41.22 322 ALA A CA 1
ATOM 2419 C C . ALA A 1 322 ? 9.467 -11.765 -56.427 1.00 41.22 322 ALA A C 1
ATOM 2421 O O . ALA A 1 322 ? 9.271 -11.745 -57.637 1.00 41.22 322 ALA A O 1
ATOM 2422 N N . TRP A 1 323 ? 10.111 -10.773 -55.798 1.00 42.69 323 TRP A N 1
ATOM 2423 C CA . TRP A 1 323 ? 10.667 -9.602 -56.493 1.00 42.69 323 TRP A CA 1
ATOM 2424 C C . TRP A 1 323 ? 11.797 -9.947 -57.476 1.00 42.69 323 TRP A C 1
ATOM 2426 O O . TRP A 1 323 ? 11.971 -9.263 -58.483 1.00 42.69 323 TRP A O 1
ATOM 2436 N N . TYR A 1 324 ? 12.587 -10.985 -57.186 1.00 41.34 324 TYR A N 1
ATOM 2437 C CA . TYR A 1 324 ? 13.678 -11.419 -58.060 1.00 41.34 324 TYR A CA 1
ATOM 2438 C C . TYR A 1 324 ? 13.150 -12.132 -59.314 1.00 41.34 324 TYR A C 1
ATOM 2440 O O . TYR A 1 324 ? 13.701 -11.931 -60.393 1.00 41.34 324 TYR A O 1
ATOM 2448 N N . GLU A 1 325 ? 12.071 -12.913 -59.194 1.00 42.19 325 GLU A N 1
ATOM 2449 C CA . GLU A 1 325 ? 11.425 -13.562 -60.344 1.00 42.19 325 GLU A CA 1
ATOM 2450 C C . GLU A 1 325 ? 10.682 -12.560 -61.246 1.00 42.19 325 GLU A C 1
ATOM 2452 O O . GLU A 1 325 ? 10.840 -12.633 -62.463 1.00 42.19 325 GLU A O 1
ATOM 2457 N N . GLU A 1 326 ? 9.981 -11.563 -60.689 1.00 43.34 326 GLU A N 1
ATOM 2458 C CA . GLU A 1 326 ? 9.295 -10.517 -61.480 1.00 43.34 326 GLU A CA 1
ATOM 2459 C C . GLU A 1 326 ? 10.263 -9.615 -62.273 1.00 43.34 326 GLU A C 1
ATOM 2461 O O . GLU A 1 326 ? 9.951 -9.189 -63.383 1.00 43.34 326 GLU A O 1
ATOM 2466 N N . LEU A 1 327 ? 11.467 -9.344 -61.751 1.00 44.31 327 LEU A N 1
ATOM 2467 C CA . LEU A 1 327 ? 12.501 -8.562 -62.453 1.00 44.31 327 LEU A CA 1
ATOM 2468 C C . LEU A 1 327 ? 13.321 -9.384 -63.463 1.00 44.31 327 LEU A C 1
ATOM 2470 O O . LEU A 1 327 ? 14.112 -8.812 -64.217 1.00 44.31 327 LEU A O 1
ATOM 2474 N N . CYS A 1 328 ? 13.163 -10.709 -63.466 1.00 38.53 328 CYS A N 1
ATOM 2475 C CA . CYS A 1 328 ? 13.890 -11.641 -64.329 1.00 38.53 328 CYS A CA 1
ATOM 2476 C C . CYS A 1 328 ? 12.985 -12.367 -65.336 1.00 38.53 328 CYS A C 1
ATOM 2478 O O . CYS A 1 328 ? 13.433 -13.341 -65.949 1.00 38.53 328 CYS A O 1
ATOM 2480 N N . GLU A 1 329 ? 11.761 -11.884 -65.582 1.00 35.66 329 GLU A N 1
ATOM 2481 C CA . GLU A 1 329 ? 11.040 -12.282 -66.790 1.00 35.66 329 GLU A CA 1
ATOM 2482 C C . GLU A 1 329 ? 11.831 -11.822 -68.031 1.00 35.66 329 GLU A C 1
ATOM 2484 O O . GLU A 1 329 ? 12.172 -10.641 -68.172 1.00 35.66 329 GLU A O 1
ATOM 2489 N N . PRO A 1 330 ? 12.183 -12.739 -68.946 1.00 37.56 330 PRO A N 1
ATOM 2490 C CA . PRO A 1 330 ? 13.010 -12.397 -70.085 1.00 37.56 330 PRO A CA 1
ATOM 2491 C C . PRO A 1 330 ? 12.220 -11.517 -71.055 1.00 37.56 330 PRO A C 1
ATOM 2493 O O . PRO A 1 330 ? 11.269 -11.964 -71.695 1.00 37.56 330 PRO A O 1
ATOM 2496 N N . ALA A 1 331 ? 12.686 -10.284 -71.267 1.00 41.56 331 ALA A N 1
ATOM 2497 C CA . ALA A 1 331 ? 12.400 -9.586 -72.513 1.00 41.56 331 ALA A CA 1
ATOM 2498 C C . ALA A 1 331 ? 12.841 -10.498 -73.672 1.00 41.56 331 ALA A C 1
ATOM 2500 O O . ALA A 1 331 ? 13.993 -10.946 -73.716 1.00 41.56 331 ALA A O 1
ATOM 2501 N N . ALA A 1 332 ? 11.902 -10.820 -74.564 1.00 36.38 332 ALA A N 1
ATOM 2502 C CA . ALA A 1 332 ? 12.056 -11.816 -75.617 1.00 36.38 332 ALA A CA 1
ATOM 2503 C C . ALA A 1 332 ? 13.411 -11.702 -76.348 1.00 36.38 332 ALA A C 1
ATOM 2505 O O . ALA A 1 332 ? 13.715 -10.676 -76.956 1.00 36.38 332 ALA A O 1
ATOM 2506 N N . GLY A 1 333 ? 14.214 -12.775 -76.304 1.00 44.47 333 GLY A N 1
ATOM 2507 C CA . GLY A 1 333 ? 15.393 -12.935 -77.165 1.00 44.47 333 GLY A CA 1
ATOM 2508 C C . GLY A 1 333 ? 16.783 -12.947 -76.511 1.00 44.47 333 GLY A C 1
ATOM 2509 O O . GLY A 1 333 ? 17.762 -12.812 -77.241 1.00 44.47 333 GLY A O 1
ATOM 2510 N N . ARG A 1 334 ? 16.931 -13.133 -75.189 1.00 40.47 334 ARG A N 1
ATOM 2511 C CA . ARG A 1 334 ? 18.253 -13.358 -74.553 1.00 40.47 334 ARG A CA 1
ATOM 2512 C C . ARG A 1 334 ? 18.380 -14.768 -73.952 1.00 40.47 334 ARG A C 1
ATOM 2514 O O . ARG A 1 334 ? 17.374 -15.311 -73.504 1.00 40.47 334 ARG A O 1
ATOM 2521 N N . PRO A 1 335 ? 19.584 -15.378 -73.954 1.00 41.25 335 PRO A N 1
ATOM 2522 C CA . PRO A 1 335 ? 19.779 -16.722 -73.416 1.00 41.25 335 PRO A CA 1
ATOM 2523 C C . PRO A 1 335 ? 19.556 -16.748 -71.898 1.00 41.25 335 PRO A C 1
ATOM 2525 O O . PRO A 1 335 ? 19.877 -15.783 -71.206 1.00 41.25 335 PRO A O 1
ATOM 2528 N N . HIS A 1 336 ? 19.007 -17.865 -71.407 1.00 36.62 336 HIS A N 1
ATOM 2529 C CA . HIS A 1 336 ? 18.704 -18.110 -69.994 1.00 36.62 336 HIS A CA 1
ATOM 2530 C C . HIS A 1 336 ? 19.884 -17.732 -69.077 1.00 36.62 336 HIS A C 1
ATOM 2532 O O . HIS A 1 336 ? 20.991 -18.237 -69.293 1.00 36.62 336 HIS A O 1
ATOM 2538 N N . PRO A 1 337 ? 19.682 -16.912 -68.028 1.00 42.41 337 PRO A N 1
ATOM 2539 C CA . PRO A 1 337 ? 20.648 -16.848 -66.943 1.00 42.41 337 PRO A CA 1
ATOM 2540 C C . PRO A 1 337 ? 20.659 -18.198 -66.205 1.00 42.41 337 PRO A C 1
ATOM 2542 O O . PRO A 1 337 ? 19.655 -18.911 -66.167 1.00 42.41 337 PRO A O 1
ATOM 2545 N N . ALA A 1 338 ? 21.825 -18.573 -65.674 1.00 45.19 338 ALA A N 1
ATOM 2546 C CA . ALA A 1 338 ? 22.029 -19.806 -64.913 1.00 45.19 338 ALA A CA 1
ATOM 2547 C C . ALA A 1 338 ? 20.969 -19.980 -63.799 1.00 45.19 338 ALA A C 1
ATOM 2549 O O . ALA A 1 338 ? 20.485 -18.974 -63.275 1.00 45.19 338 ALA A O 1
ATOM 2550 N N . PRO A 1 339 ? 20.612 -21.226 -63.421 1.00 41.59 339 PRO A N 1
ATOM 2551 C CA . PRO A 1 339 ? 19.585 -21.473 -62.412 1.00 41.59 339 PRO A CA 1
ATOM 2552 C C . PRO A 1 339 ? 19.917 -20.757 -61.098 1.00 41.59 339 PRO A C 1
ATOM 2554 O O . PRO A 1 339 ? 21.065 -20.775 -60.647 1.00 41.59 339 PRO A O 1
ATOM 2557 N N . ALA A 1 340 ? 18.904 -20.127 -60.498 1.00 42.84 340 ALA A N 1
ATOM 2558 C CA . ALA A 1 340 ? 19.032 -19.465 -59.208 1.00 42.84 340 ALA A CA 1
ATOM 2559 C C . ALA A 1 340 ? 19.536 -20.464 -58.143 1.00 42.84 340 ALA A C 1
ATOM 2561 O O . ALA A 1 340 ? 19.064 -21.607 -58.107 1.00 42.84 340 ALA A O 1
ATOM 2562 N N . PRO A 1 341 ? 20.499 -20.079 -57.285 1.00 41.34 341 PRO A N 1
ATOM 2563 C CA . PRO A 1 341 ? 20.950 -20.942 -56.201 1.00 41.34 341 PRO A CA 1
ATOM 2564 C C . PRO A 1 341 ? 19.806 -21.166 -55.200 1.00 41.34 341 PRO A C 1
ATOM 2566 O O . PRO A 1 341 ? 19.015 -20.255 -54.977 1.00 41.34 341 PRO A O 1
ATOM 2569 N N . PRO A 1 342 ? 19.700 -22.345 -54.565 1.00 39.66 342 PRO A N 1
ATOM 2570 C CA . PRO A 1 342 ? 18.636 -22.628 -53.605 1.00 39.66 342 PRO A CA 1
ATOM 2571 C C . PRO A 1 342 ? 18.624 -21.605 -52.460 1.00 39.66 342 PRO A C 1
ATOM 2573 O O . PRO A 1 342 ? 19.676 -21.162 -51.998 1.00 39.66 342 PRO A O 1
ATOM 2576 N N . ALA A 1 343 ? 17.430 -21.258 -51.965 1.00 38.31 343 ALA A N 1
ATOM 2577 C CA . ALA A 1 343 ? 17.217 -20.236 -50.931 1.00 38.31 343 ALA A CA 1
ATOM 2578 C C . ALA A 1 343 ? 18.097 -20.408 -49.671 1.00 38.31 343 ALA A C 1
ATOM 2580 O O . ALA A 1 343 ? 18.425 -19.429 -49.005 1.00 38.31 343 ALA A O 1
ATOM 2581 N N . SER A 1 344 ? 18.543 -21.634 -49.380 1.00 38.28 344 SER A N 1
ATOM 2582 C CA . SER A 1 344 ? 19.456 -21.959 -48.278 1.00 38.28 344 SER A CA 1
ATOM 2583 C C . SER A 1 344 ? 20.876 -21.391 -48.422 1.00 38.28 344 SER A C 1
ATOM 2585 O O . SER A 1 344 ? 21.567 -21.268 -47.415 1.00 38.28 344 SER A O 1
ATOM 2587 N N . GLN A 1 345 ? 21.324 -21.020 -49.628 1.00 39.38 345 GLN A N 1
ATOM 2588 C CA . GLN A 1 345 ? 22.670 -20.477 -49.873 1.00 39.38 345 GLN A CA 1
ATOM 2589 C C . GLN A 1 345 ? 22.756 -18.944 -49.830 1.00 39.38 345 GLN A C 1
ATOM 2591 O O . GLN A 1 345 ? 23.857 -18.402 -49.845 1.00 39.38 345 GLN A O 1
ATOM 2596 N N . ILE A 1 346 ? 21.624 -18.236 -49.766 1.00 41.31 346 ILE A N 1
ATOM 2597 C CA . ILE A 1 346 ? 21.586 -16.762 -49.814 1.00 41.31 346 ILE A CA 1
ATOM 2598 C C . ILE A 1 346 ? 21.634 -16.143 -48.402 1.00 41.31 346 ILE A C 1
ATOM 2600 O O . ILE A 1 346 ? 22.049 -15.001 -48.237 1.00 41.31 346 ILE A O 1
ATOM 2604 N N . CYS A 1 347 ? 21.319 -16.910 -47.354 1.00 32.66 347 CYS A N 1
ATOM 2605 C CA . CYS A 1 347 ? 21.341 -16.460 -45.953 1.00 32.66 347 CYS A CA 1
ATOM 2606 C C . CYS A 1 347 ? 22.748 -16.426 -45.311 1.00 32.66 347 CYS A C 1
ATOM 2608 O O . CYS A 1 347 ? 22.912 -16.777 -44.143 1.00 32.66 347 CYS A O 1
ATOM 2610 N N . GLY A 1 348 ? 23.768 -15.986 -46.052 1.00 32.62 348 GLY A N 1
ATOM 2611 C CA . GLY A 1 348 ? 25.120 -15.738 -45.544 1.00 32.62 348 GLY A CA 1
ATOM 2612 C C . GLY A 1 348 ? 25.554 -14.307 -45.856 1.00 32.62 348 GLY A C 1
ATOM 2613 O O . GLY A 1 348 ? 25.649 -13.935 -47.023 1.00 32.62 348 GLY A O 1
ATOM 2614 N N . LEU A 1 349 ? 25.834 -13.520 -44.812 1.00 39.88 349 LEU A N 1
ATOM 2615 C CA . LEU A 1 349 ? 26.112 -12.070 -44.819 1.00 39.88 349 LEU A CA 1
ATOM 2616 C C . LEU A 1 349 ? 27.262 -11.581 -45.735 1.00 39.88 349 LEU A C 1
ATOM 2618 O O . LEU A 1 349 ? 27.489 -10.379 -45.823 1.00 39.88 349 LEU A O 1
ATOM 2622 N N . GLU A 1 350 ? 27.965 -12.457 -46.454 1.00 34.72 350 GLU A N 1
ATOM 2623 C CA . GLU A 1 350 ? 29.082 -12.087 -47.341 1.00 34.72 350 GLU A CA 1
ATOM 2624 C C . GLU A 1 350 ? 28.753 -12.156 -48.846 1.00 34.72 350 GLU A C 1
ATOM 2626 O O . GLU A 1 350 ? 29.486 -11.593 -49.662 1.00 34.72 350 GLU A O 1
ATOM 2631 N N . ALA A 1 351 ? 27.641 -12.782 -49.252 1.00 38.97 351 ALA A N 1
ATOM 2632 C CA . ALA A 1 351 ? 27.310 -12.950 -50.674 1.00 38.97 351 ALA A CA 1
ATOM 2633 C C . ALA A 1 351 ? 26.590 -11.734 -51.306 1.00 38.97 351 ALA A C 1
ATOM 2635 O O . ALA A 1 351 ? 26.640 -11.551 -52.526 1.00 38.97 351 ALA A O 1
ATOM 2636 N N . GLU A 1 352 ? 25.950 -10.875 -50.503 1.00 42.50 352 GLU A N 1
ATOM 2637 C CA . GLU A 1 352 ? 25.069 -9.800 -51.001 1.00 42.50 352 GLU A CA 1
ATOM 2638 C C . GLU A 1 352 ? 25.832 -8.614 -51.636 1.00 42.50 352 GLU A C 1
ATOM 2640 O O . GLU A 1 352 ? 25.373 -8.049 -52.632 1.00 42.50 352 GLU A O 1
ATOM 2645 N N . SER A 1 353 ? 27.036 -8.275 -51.153 1.00 40.19 353 SER A N 1
ATOM 2646 C CA . SER A 1 353 ? 27.823 -7.137 -51.677 1.00 40.19 353 SER A CA 1
ATOM 2647 C C . SER A 1 353 ? 28.397 -7.396 -53.085 1.00 40.19 353 SER A C 1
ATOM 2649 O O . SER A 1 353 ? 28.403 -6.523 -53.959 1.00 40.19 353 SER A O 1
ATOM 2651 N N . ASN A 1 354 ? 28.807 -8.637 -53.366 1.00 37.97 354 ASN A N 1
ATOM 2652 C CA . ASN A 1 354 ? 29.407 -9.002 -54.654 1.00 37.97 354 ASN A CA 1
ATOM 2653 C C . ASN A 1 354 ? 28.377 -9.165 -55.787 1.00 37.97 354 ASN A C 1
ATOM 2655 O O . ASN A 1 354 ? 28.721 -8.985 -56.959 1.00 37.97 354 ASN A O 1
ATOM 2659 N N . CYS A 1 355 ? 27.116 -9.470 -55.463 1.00 41.28 355 CYS A N 1
ATOM 2660 C CA . CYS A 1 355 ? 26.065 -9.682 -56.462 1.00 41.28 355 CYS A CA 1
ATOM 2661 C C . CYS A 1 355 ? 25.546 -8.359 -57.055 1.00 41.28 355 CYS A C 1
ATOM 2663 O O . CYS A 1 355 ? 25.435 -8.223 -58.274 1.00 41.28 355 CYS A O 1
ATOM 2665 N N . ILE A 1 356 ? 25.314 -7.344 -56.218 1.00 43.19 356 ILE A N 1
ATOM 2666 C CA . ILE A 1 356 ? 24.787 -6.035 -56.651 1.00 43.19 356 ILE A CA 1
ATOM 2667 C C . ILE A 1 356 ? 25.824 -5.259 -57.478 1.00 43.19 356 ILE A C 1
ATOM 2669 O O . ILE A 1 356 ? 25.489 -4.662 -58.503 1.00 43.19 356 ILE A O 1
ATOM 2673 N N . THR A 1 357 ? 27.103 -5.355 -57.104 1.00 42.31 357 THR A N 1
ATOM 2674 C CA . THR A 1 357 ? 28.210 -4.717 -57.835 1.00 42.31 357 THR A CA 1
ATOM 2675 C C . THR A 1 357 ? 28.351 -5.270 -59.264 1.00 42.31 357 THR A C 1
ATOM 2677 O O . THR A 1 357 ? 28.665 -4.526 -60.194 1.00 42.31 357 THR A O 1
ATOM 2680 N N . ARG A 1 358 ? 28.037 -6.557 -59.483 1.00 40.97 358 ARG A N 1
ATOM 2681 C CA . ARG A 1 358 ? 28.023 -7.172 -60.824 1.00 40.97 358 ARG A CA 1
ATOM 2682 C C . ARG A 1 358 ? 26.808 -6.762 -61.664 1.00 40.97 358 ARG A C 1
ATOM 2684 O O . ARG A 1 358 ? 26.953 -6.549 -62.867 1.00 40.97 358 ARG A O 1
ATOM 2691 N N . ILE A 1 359 ? 25.630 -6.596 -61.061 1.00 44.09 359 ILE A N 1
ATOM 2692 C CA . ILE A 1 359 ? 24.405 -6.203 -61.786 1.00 44.09 359 ILE A CA 1
ATOM 2693 C C . ILE A 1 359 ? 24.492 -4.748 -62.276 1.00 44.09 359 ILE A C 1
ATOM 2695 O O . ILE A 1 359 ? 24.184 -4.479 -63.441 1.00 44.09 359 ILE A O 1
ATOM 2699 N N . ALA A 1 360 ? 24.998 -3.834 -61.440 1.00 43.47 360 ALA A N 1
ATOM 2700 C CA . ALA A 1 360 ? 25.195 -2.427 -61.802 1.00 43.47 360 ALA A CA 1
ATOM 2701 C C . ALA A 1 360 ? 26.193 -2.247 -62.964 1.00 43.47 360 ALA A C 1
ATOM 2703 O O . ALA A 1 360 ? 25.937 -1.477 -63.893 1.00 43.47 360 ALA A O 1
ATOM 2704 N N . ALA A 1 361 ? 27.277 -3.034 -62.971 1.00 41.22 361 ALA A N 1
ATOM 2705 C CA . ALA A 1 361 ? 28.273 -3.037 -64.044 1.00 41.22 361 ALA A CA 1
ATOM 2706 C C . ALA A 1 361 ? 27.721 -3.552 -65.388 1.00 41.22 361 ALA A C 1
ATOM 2708 O O . ALA A 1 361 ? 28.178 -3.127 -66.445 1.00 41.22 361 ALA A O 1
ATOM 2709 N N . THR A 1 362 ? 26.710 -4.428 -65.367 1.00 41.16 362 THR A N 1
ATOM 2710 C CA . THR A 1 362 ? 26.127 -5.014 -66.589 1.00 41.16 362 THR A CA 1
ATOM 2711 C C . THR A 1 362 ? 25.112 -4.076 -67.270 1.00 41.16 362 THR A C 1
ATOM 2713 O O . THR A 1 362 ? 24.812 -4.249 -68.448 1.00 41.16 362 THR A O 1
ATOM 2716 N N . HIS A 1 363 ? 24.599 -3.064 -66.556 1.00 41.16 363 HIS A N 1
ATOM 2717 C CA . HIS A 1 363 ? 23.544 -2.150 -67.033 1.00 41.16 363 HIS A CA 1
ATOM 2718 C C . HIS A 1 363 ? 23.988 -0.677 -67.141 1.00 41.16 363 HIS A C 1
ATOM 2720 O O . HIS A 1 363 ? 23.151 0.197 -67.355 1.00 41.16 363 HIS A O 1
ATOM 2726 N N . GLY A 1 364 ? 25.289 -0.385 -67.006 1.00 34.09 364 GLY A N 1
ATOM 2727 C CA . GLY A 1 364 ? 25.846 0.954 -67.240 1.00 34.09 364 GLY A CA 1
ATOM 2728 C C . GLY A 1 364 ? 25.440 2.022 -66.216 1.00 34.09 364 GLY A C 1
ATOM 2729 O O . GLY A 1 364 ? 25.429 3.202 -66.552 1.00 34.09 364 GLY A O 1
ATOM 2730 N N . ARG A 1 365 ? 25.100 1.640 -64.976 1.00 40.97 365 ARG A N 1
ATOM 2731 C CA . ARG A 1 365 ? 24.677 2.579 -63.918 1.00 40.97 365 ARG A CA 1
ATOM 2732 C C . ARG A 1 365 ? 25.717 2.653 -62.800 1.00 40.97 365 ARG A C 1
ATOM 2734 O O . ARG A 1 365 ? 26.203 1.626 -62.334 1.00 40.97 365 ARG A O 1
ATOM 2741 N N . ALA A 1 366 ? 26.047 3.866 -62.355 1.00 40.62 366 ALA A N 1
ATOM 2742 C CA . ALA A 1 366 ? 27.012 4.096 -61.281 1.00 40.62 366 ALA A CA 1
ATOM 2743 C C . ALA A 1 366 ? 26.336 4.051 -59.899 1.00 40.62 366 ALA A C 1
ATOM 2745 O O . ALA A 1 366 ? 25.400 4.801 -59.636 1.00 40.62 366 ALA A O 1
ATOM 2746 N N . VAL A 1 367 ? 26.844 3.203 -59.003 1.00 43.12 367 VAL A N 1
ATOM 2747 C CA . VAL A 1 367 ? 26.460 3.163 -57.581 1.00 43.12 367 VAL A CA 1
ATOM 2748 C C . VAL A 1 367 ? 27.378 4.122 -56.828 1.00 43.12 367 VAL A C 1
ATOM 2750 O O . VAL A 1 367 ? 28.587 3.900 -56.805 1.00 43.12 367 VAL A O 1
ATOM 2753 N N . LYS A 1 368 ? 26.842 5.207 -56.251 1.00 40.22 368 LYS A N 1
ATOM 2754 C CA . LYS A 1 368 ? 27.684 6.247 -55.634 1.00 40.22 368 LYS A CA 1
ATOM 2755 C C . LYS A 1 368 ? 27.961 6.094 -54.139 1.00 40.22 368 LYS A C 1
ATOM 2757 O O . LYS A 1 368 ? 28.955 6.662 -53.715 1.00 40.22 368 LYS A O 1
ATOM 2762 N N . HIS A 1 369 ? 27.217 5.307 -53.357 1.00 36.06 369 HIS A N 1
ATOM 2763 C CA . HIS A 1 369 ? 27.602 5.010 -51.967 1.00 36.06 369 HIS A CA 1
ATOM 2764 C C . HIS A 1 369 ? 26.970 3.720 -51.434 1.00 36.06 369 HIS A C 1
ATOM 2766 O O . HIS A 1 369 ? 25.810 3.429 -51.708 1.00 36.06 369 HIS A O 1
ATOM 2772 N N . LEU A 1 370 ? 27.752 2.964 -50.655 1.00 33.25 370 LEU A N 1
ATOM 2773 C CA . LEU A 1 370 ? 27.324 1.767 -49.933 1.00 33.25 370 LEU A CA 1
ATOM 2774 C C . LEU A 1 370 ? 27.644 1.973 -48.446 1.00 33.25 370 LEU A C 1
ATOM 2776 O O . LEU A 1 370 ? 28.814 2.035 -48.072 1.00 33.25 370 LEU A O 1
ATOM 2780 N N . THR A 1 371 ? 26.624 2.082 -47.598 1.00 29.55 371 THR A N 1
ATOM 2781 C CA . THR A 1 371 ? 26.784 2.107 -46.136 1.00 29.55 371 THR A CA 1
ATOM 2782 C C . THR A 1 371 ? 25.964 0.978 -45.533 1.00 29.55 371 THR A C 1
ATOM 2784 O O . THR A 1 371 ? 24.740 0.982 -45.594 1.00 29.55 371 THR A O 1
ATOM 2787 N N . CYS A 1 372 ? 26.656 -0.014 -44.970 1.00 29.23 372 CYS A N 1
ATOM 2788 C CA . CYS A 1 372 ? 26.045 -1.156 -44.302 1.00 29.23 372 CYS A CA 1
ATOM 2789 C C . CYS A 1 372 ? 26.046 -0.903 -42.788 1.00 29.23 372 CYS A C 1
ATOM 2791 O O . CYS A 1 372 ? 27.113 -0.840 -42.178 1.00 29.23 372 CYS A O 1
ATOM 2793 N N . ALA A 1 373 ? 24.864 -0.741 -42.189 1.00 28.31 373 ALA A N 1
ATOM 2794 C CA . ALA A 1 373 ? 24.685 -0.762 -40.740 1.00 28.31 373 ALA A CA 1
ATOM 2795 C C . ALA A 1 373 ? 24.072 -2.112 -40.337 1.00 28.31 373 ALA A C 1
ATOM 2797 O O . ALA A 1 373 ? 23.101 -2.578 -40.935 1.00 28.31 373 ALA A O 1
ATOM 2798 N N . THR A 1 374 ? 24.660 -2.742 -39.321 1.00 38.09 374 THR A N 1
ATOM 2799 C CA . THR A 1 374 ? 24.584 -4.169 -38.946 1.00 38.09 374 THR A CA 1
ATOM 2800 C C . THR A 1 374 ? 23.225 -4.701 -38.465 1.00 38.09 374 THR A C 1
ATOM 2802 O O . THR A 1 374 ? 23.159 -5.760 -37.847 1.00 38.09 374 THR A O 1
ATOM 2805 N N . SER A 1 375 ? 22.116 -4.038 -38.779 1.00 38.12 375 SER A N 1
ATOM 2806 C CA . SER A 1 375 ? 20.774 -4.588 -38.530 1.00 38.12 375 SER A CA 1
ATOM 2807 C C . SER A 1 375 ? 19.665 -4.029 -39.425 1.00 38.12 375 SER A C 1
ATOM 2809 O O . SER A 1 375 ? 18.526 -4.484 -39.338 1.00 38.12 375 SER A O 1
ATOM 2811 N N . SER A 1 376 ? 19.964 -3.087 -40.323 1.00 31.92 376 SER A N 1
ATOM 2812 C CA . SER A 1 376 ? 19.010 -2.608 -41.327 1.00 31.92 376 SER A CA 1
ATOM 2813 C C . SER A 1 376 ? 19.752 -1.923 -42.475 1.00 31.92 376 SER A C 1
ATOM 2815 O O . SER A 1 376 ? 20.413 -0.907 -42.288 1.00 31.92 376 SER A O 1
ATOM 2817 N N . CYS A 1 377 ? 19.650 -2.480 -43.683 1.00 33.47 377 CYS A N 1
ATOM 2818 C CA . CYS A 1 377 ? 19.976 -1.733 -44.894 1.00 33.47 377 CYS A CA 1
ATOM 2819 C C . CYS A 1 377 ? 18.729 -0.937 -45.294 1.00 33.47 377 CYS A C 1
ATOM 2821 O O . CYS A 1 377 ? 17.758 -1.516 -45.781 1.00 33.47 377 CYS A O 1
ATOM 2823 N N . LEU A 1 378 ? 18.741 0.373 -45.051 1.00 31.20 378 LEU A N 1
ATOM 2824 C CA . LEU A 1 378 ? 17.860 1.313 -45.741 1.00 31.20 378 LEU A CA 1
ATOM 2825 C C . LEU A 1 378 ? 18.534 1.664 -47.071 1.00 31.20 378 LEU A C 1
ATOM 2827 O O . LEU A 1 378 ? 19.693 2.072 -47.081 1.00 31.20 378 LEU A O 1
ATOM 2831 N N . TYR A 1 379 ? 17.829 1.460 -48.183 1.00 39.47 379 TYR A N 1
ATOM 2832 C CA . TYR A 1 379 ? 18.307 1.830 -49.513 1.00 39.47 379 TYR A CA 1
ATOM 2833 C C . TYR A 1 379 ? 17.550 3.076 -49.972 1.00 39.47 379 TYR A C 1
ATOM 2835 O O . TYR A 1 379 ? 16.352 2.987 -50.226 1.00 39.47 379 TYR A O 1
ATOM 2843 N N . ASP A 1 380 ? 18.248 4.200 -50.120 1.00 30.12 380 ASP A N 1
ATOM 2844 C CA . ASP A 1 380 ? 17.787 5.302 -50.966 1.00 30.12 380 ASP A CA 1
ATOM 2845 C C . ASP A 1 380 ? 18.394 5.105 -52.356 1.00 30.12 380 ASP A C 1
ATOM 2847 O O . ASP A 1 380 ? 19.607 5.207 -52.551 1.00 30.12 380 ASP A O 1
ATOM 2851 N N . VAL A 1 381 ? 17.550 4.767 -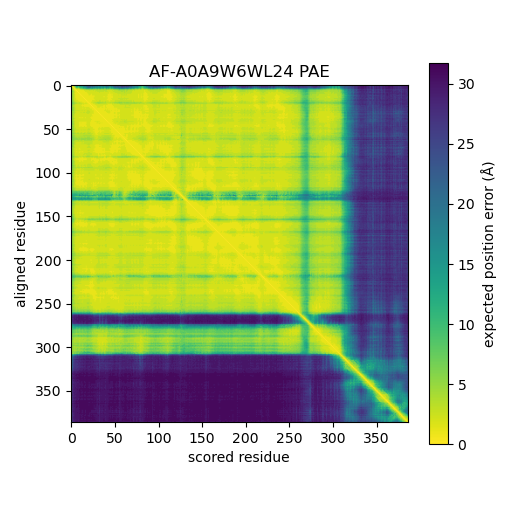53.330 1.00 35.03 381 VAL A N 1
ATOM 2852 C CA . VAL A 1 381 ? 17.923 4.763 -54.747 1.00 35.03 381 VAL A CA 1
ATOM 2853 C C . VAL A 1 381 ? 17.330 6.025 -55.358 1.00 35.03 381 VAL A C 1
ATOM 2855 O O . VAL A 1 381 ? 16.161 6.043 -55.735 1.00 35.03 381 VAL A O 1
ATOM 2858 N N . GLU A 1 382 ? 18.121 7.095 -55.447 1.00 28.64 382 GLU A N 1
ATOM 2859 C CA . GLU A 1 382 ? 17.731 8.268 -56.231 1.00 28.64 382 GLU A CA 1
ATOM 2860 C C . GLU A 1 382 ? 17.731 7.907 -57.724 1.00 28.64 382 GLU A C 1
ATOM 2862 O O . GLU A 1 382 ? 18.762 7.585 -58.323 1.00 28.64 382 GLU A O 1
ATOM 2867 N N . LEU A 1 383 ? 16.545 7.951 -58.332 1.00 27.86 383 LEU A N 1
ATOM 2868 C CA . LEU A 1 383 ? 16.360 7.948 -59.778 1.00 27.86 383 LEU A CA 1
ATOM 2869 C C . LEU A 1 383 ? 16.812 9.308 -60.322 1.00 27.86 383 LEU A C 1
ATOM 2871 O O . LEU A 1 383 ? 16.040 10.262 -60.330 1.00 27.86 383 LEU A O 1
ATOM 2875 N N . VAL A 1 384 ? 18.049 9.397 -60.807 1.00 27.89 384 VAL A N 1
ATOM 2876 C CA . VAL A 1 384 ? 18.420 10.478 -61.727 1.00 27.89 384 VAL A CA 1
ATOM 2877 C C . VAL A 1 384 ? 17.909 10.070 -63.107 1.00 27.89 384 VAL A C 1
ATOM 2879 O O . VAL A 1 384 ? 18.481 9.195 -63.758 1.00 27.89 384 VAL A O 1
ATOM 2882 N N . LEU A 1 385 ? 16.770 10.635 -63.501 1.00 27.44 385 LEU A N 1
ATOM 2883 C CA . LEU A 1 385 ? 16.353 10.698 -64.898 1.00 27.44 385 LEU A CA 1
ATOM 2884 C C . LEU A 1 385 ? 17.028 11.938 -65.499 1.00 27.44 385 LEU A C 1
ATOM 2886 O O . LEU A 1 385 ? 16.956 13.002 -64.885 1.00 27.44 385 LEU A O 1
ATOM 2890 N N . ASP A 1 386 ? 17.705 11.775 -66.638 1.00 35.22 386 ASP A N 1
ATOM 2891 C CA . ASP A 1 386 ? 18.198 12.902 -67.447 1.00 35.22 386 ASP A CA 1
ATOM 2892 C C . ASP A 1 386 ? 17.050 13.806 -67.925 1.00 35.22 386 ASP A C 1
ATOM 2894 O O . ASP A 1 386 ? 15.971 13.262 -68.278 1.00 35.22 386 ASP A O 1
#

Mean predicted aligned error: 12.25 Å